Protein AF-A0A1E5NXU6-F1 (afdb_monomer_lite)

Structure (mmCIF, N/CA/C/O backbone):
data_AF-A0A1E5NXU6-F1
#
_entry.id   AF-A0A1E5NXU6-F1
#
loop_
_atom_site.group_PDB
_atom_site.id
_atom_site.type_symbol
_atom_site.label_atom_id
_atom_site.label_alt_id
_atom_site.label_comp_id
_atom_site.label_asym_id
_atom_site.label_entity_id
_atom_site.label_seq_id
_atom_site.pdbx_PDB_ins_code
_atom_site.Cartn_x
_atom_site.Cartn_y
_atom_site.Cartn_z
_atom_site.occupancy
_atom_site.B_iso_or_equiv
_atom_site.auth_seq_id
_atom_site.auth_comp_id
_atom_site.auth_asym_id
_atom_site.auth_atom_id
_atom_site.pdbx_PDB_model_num
ATOM 1 N N . MET A 1 1 ? 28.294 -33.508 3.763 1.00 38.91 1 MET A N 1
ATOM 2 C CA . MET A 1 1 ? 27.305 -32.460 4.085 1.00 38.91 1 MET A CA 1
ATOM 3 C C . MET A 1 1 ? 26.733 -31.960 2.772 1.00 38.91 1 MET A C 1
ATOM 5 O O . MET A 1 1 ? 27.456 -31.318 2.025 1.00 38.91 1 MET A O 1
ATOM 9 N N . SER A 1 2 ? 25.507 -32.361 2.433 1.00 32.53 2 SER A N 1
ATOM 10 C CA . SER A 1 2 ? 24.833 -31.895 1.217 1.00 32.53 2 SER A CA 1
ATOM 11 C C . SER A 1 2 ? 24.351 -30.472 1.480 1.00 32.53 2 SER A C 1
ATOM 13 O O . SER A 1 2 ? 23.510 -30.276 2.355 1.00 32.53 2 SER A O 1
ATOM 15 N N . GLN A 1 3 ? 24.936 -29.484 0.804 1.00 36.12 3 GLN A N 1
ATOM 16 C CA . GLN A 1 3 ? 24.443 -28.111 0.867 1.00 36.12 3 GLN A CA 1
ATOM 17 C C . GLN A 1 3 ? 23.045 -28.075 0.250 1.00 36.12 3 GLN A C 1
ATOM 19 O O . GLN A 1 3 ? 22.806 -28.665 -0.802 1.00 36.12 3 GLN A O 1
ATOM 24 N N . ASN A 1 4 ? 22.122 -27.448 0.969 1.00 32.38 4 ASN A N 1
ATOM 25 C CA . ASN A 1 4 ? 20.732 -27.289 0.580 1.00 32.38 4 ASN A CA 1
ATOM 26 C C . ASN A 1 4 ? 20.675 -26.379 -0.669 1.00 32.38 4 ASN A C 1
ATOM 28 O O . ASN A 1 4 ? 21.052 -25.213 -0.548 1.00 32.38 4 ASN A O 1
ATOM 32 N N . PRO A 1 5 ? 20.276 -26.875 -1.857 1.00 38.66 5 PRO A N 1
ATOM 33 C CA . PRO A 1 5 ? 20.267 -26.079 -3.089 1.00 38.66 5 PRO A CA 1
ATOM 34 C C . PRO A 1 5 ? 19.187 -24.984 -3.090 1.00 38.66 5 PRO A C 1
ATOM 36 O O . PRO A 1 5 ? 19.234 -24.084 -3.923 1.00 38.66 5 PRO A O 1
ATOM 39 N N . ASP A 1 6 ? 18.274 -25.009 -2.116 1.00 34.59 6 ASP A N 1
ATOM 40 C CA . ASP A 1 6 ? 17.212 -24.023 -1.930 1.00 34.59 6 ASP A CA 1
ATOM 41 C C . ASP A 1 6 ? 17.584 -22.978 -0.867 1.00 34.59 6 ASP A C 1
ATOM 43 O O . ASP A 1 6 ? 16.857 -22.753 0.105 1.00 34.59 6 ASP A O 1
ATOM 47 N N . ALA A 1 7 ? 18.719 -22.294 -1.042 1.00 46.47 7 ALA A N 1
ATOM 48 C CA . ALA A 1 7 ? 18.882 -20.971 -0.443 1.00 46.47 7 ALA A CA 1
ATOM 49 C C . ALA A 1 7 ? 17.825 -20.062 -1.091 1.00 46.47 7 ALA A C 1
ATOM 51 O O . ALA A 1 7 ? 18.057 -19.488 -2.152 1.00 46.47 7 ALA A O 1
ATOM 52 N N . ALA A 1 8 ? 16.626 -20.056 -0.499 1.00 53.53 8 ALA A N 1
ATOM 53 C CA . ALA A 1 8 ? 15.414 -19.457 -1.034 1.00 53.53 8 ALA A CA 1
ATOM 54 C C . ALA A 1 8 ? 15.725 -18.089 -1.638 1.00 53.53 8 ALA A C 1
ATOM 56 O O . ALA A 1 8 ? 16.098 -17.163 -0.914 1.00 53.53 8 ALA A O 1
ATOM 57 N N . ALA A 1 9 ? 15.602 -17.984 -2.964 1.00 63.22 9 ALA A N 1
ATOM 58 C CA . ALA A 1 9 ? 15.814 -16.737 -3.677 1.00 63.22 9 ALA A CA 1
ATOM 59 C C . ALA A 1 9 ? 15.029 -15.637 -2.958 1.00 63.22 9 ALA A C 1
ATOM 61 O O . ALA A 1 9 ? 13.806 -15.731 -2.804 1.00 63.22 9 ALA A O 1
ATOM 62 N N . GLN A 1 10 ? 15.738 -14.632 -2.444 1.00 83.44 10 GLN A N 1
ATOM 63 C CA . GLN A 1 10 ? 15.097 -13.538 -1.736 1.00 83.44 10 GLN A CA 1
ATOM 64 C C . GLN A 1 10 ? 14.123 -12.882 -2.720 1.00 83.44 10 GLN A C 1
ATOM 66 O O . GLN A 1 10 ? 14.514 -12.500 -3.816 1.00 83.44 10 GLN A O 1
ATOM 71 N N . THR A 1 11 ? 12.835 -12.819 -2.377 1.00 86.69 11 THR A N 1
ATOM 72 C CA . THR A 1 11 ? 11.826 -12.142 -3.205 1.00 86.69 11 THR A CA 1
ATOM 73 C C . THR A 1 11 ? 11.322 -10.903 -2.490 1.00 86.69 11 THR A C 1
ATOM 75 O O . THR A 1 11 ? 11.192 -10.886 -1.266 1.00 86.69 11 THR A O 1
ATOM 78 N N . THR A 1 12 ? 11.004 -9.863 -3.255 1.00 84.38 12 THR A N 1
ATOM 79 C CA . THR A 1 12 ? 10.306 -8.675 -2.758 1.00 84.38 12 THR A CA 1
ATOM 80 C C . THR A 1 12 ? 9.005 -8.491 -3.519 1.00 84.38 12 THR A C 1
ATOM 82 O O . THR A 1 12 ? 8.887 -8.912 -4.669 1.00 84.38 12 THR A O 1
ATOM 85 N N . ARG A 1 13 ? 7.996 -7.896 -2.878 1.00 77.31 13 ARG A N 1
ATOM 86 C CA . ARG A 1 13 ? 6.722 -7.590 -3.535 1.00 77.31 13 ARG A CA 1
ATOM 87 C C . ARG A 1 13 ? 6.768 -6.157 -4.057 1.00 77.31 13 ARG A C 1
ATOM 89 O O . ARG A 1 13 ? 6.621 -5.224 -3.270 1.00 77.31 13 ARG A O 1
ATOM 96 N N . ILE A 1 14 ? 6.940 -5.997 -5.366 1.00 78.06 14 ILE A N 1
ATOM 97 C CA . ILE A 1 14 ? 6.879 -4.703 -6.046 1.00 78.06 14 ILE A CA 1
ATOM 98 C C . ILE A 1 14 ? 5.423 -4.385 -6.383 1.00 78.06 14 ILE A C 1
ATOM 100 O O . ILE A 1 14 ? 4.675 -5.213 -6.908 1.00 78.06 14 ILE A O 1
ATOM 104 N N . GLN A 1 15 ? 5.010 -3.168 -6.047 1.00 64.81 15 GLN A N 1
ATOM 105 C CA . GLN A 1 15 ? 3.695 -2.645 -6.394 1.00 64.81 15 GLN A CA 1
ATOM 106 C C . GLN A 1 15 ? 3.564 -2.564 -7.924 1.00 64.81 15 GLN A C 1
ATOM 108 O O . GLN A 1 15 ? 4.473 -2.049 -8.573 1.00 64.81 15 GLN A O 1
ATOM 113 N N . GLY A 1 16 ? 2.486 -3.091 -8.511 1.00 61.97 16 GLY A N 1
ATOM 114 C CA . GLY A 1 16 ? 2.354 -3.171 -9.974 1.00 61.97 16 GLY A CA 1
ATOM 115 C C . GLY A 1 16 ? 2.687 -4.529 -10.574 1.00 61.97 16 GLY A C 1
ATOM 116 O O . GLY A 1 16 ? 2.127 -4.873 -11.604 1.00 61.97 16 GLY A O 1
ATOM 117 N N . VAL A 1 17 ? 3.573 -5.297 -9.936 1.00 72.00 17 VAL A N 1
ATOM 118 C CA . VAL A 1 17 ? 4.182 -6.491 -10.560 1.00 72.00 17 VAL A CA 1
ATOM 119 C C . VAL A 1 17 ? 4.000 -7.756 -9.724 1.00 72.00 17 VAL A C 1
ATOM 121 O O . VAL A 1 17 ? 3.944 -8.858 -10.252 1.00 72.00 17 VAL A O 1
ATOM 124 N N . GLY A 1 18 ? 3.875 -7.627 -8.401 1.00 76.12 18 GLY A N 1
ATOM 125 C CA . GLY A 1 18 ? 3.798 -8.781 -7.506 1.00 76.12 18 GLY A CA 1
ATOM 126 C C . GLY A 1 18 ? 5.171 -9.182 -6.971 1.00 76.12 18 GLY A C 1
ATOM 127 O O . GLY A 1 18 ? 5.992 -8.319 -6.662 1.00 76.12 18 GLY A O 1
ATOM 128 N N . ARG A 1 19 ? 5.397 -10.481 -6.741 1.00 81.50 19 ARG A N 1
ATOM 129 C CA . ARG A 1 19 ? 6.673 -10.975 -6.198 1.00 81.50 19 ARG A CA 1
ATOM 130 C C . ARG A 1 19 ? 7.707 -11.089 -7.311 1.00 81.50 19 ARG A C 1
ATOM 132 O O . ARG A 1 19 ? 7.476 -11.790 -8.286 1.00 81.50 19 ARG A O 1
ATOM 139 N N . VAL A 1 20 ? 8.859 -10.465 -7.109 1.00 82.62 20 VAL A N 1
ATOM 140 C CA . VAL A 1 20 ? 10.015 -10.545 -8.009 1.00 82.62 20 VAL A CA 1
ATOM 141 C C . VAL A 1 20 ? 11.253 -10.985 -7.228 1.00 82.62 20 VAL A C 1
ATOM 143 O O . VAL A 1 20 ? 11.305 -10.747 -6.012 1.00 82.62 20 VAL A O 1
ATOM 146 N N . PRO A 1 21 ? 12.251 -11.608 -7.882 1.00 89.75 21 PRO A N 1
ATOM 147 C CA . PRO A 1 21 ? 13.564 -11.810 -7.281 1.00 89.75 21 PRO A CA 1
ATOM 148 C C . PRO A 1 21 ? 14.123 -10.483 -6.773 1.00 89.75 21 PRO A C 1
ATOM 150 O O . PRO A 1 21 ? 13.856 -9.424 -7.339 1.00 89.75 21 PRO A O 1
ATOM 153 N N . ALA A 1 22 ? 14.864 -10.527 -5.678 1.00 91.50 22 ALA A N 1
ATOM 154 C CA . ALA A 1 22 ? 15.376 -9.347 -5.019 1.00 91.50 22 ALA A CA 1
ATOM 155 C C . ALA A 1 22 ? 16.767 -9.588 -4.446 1.00 91.50 22 ALA A C 1
ATOM 157 O O . ALA A 1 22 ? 17.114 -10.702 -4.063 1.00 91.50 22 ALA A O 1
ATOM 158 N N . VAL A 1 23 ? 17.544 -8.516 -4.363 1.00 93.69 23 VAL A N 1
ATOM 159 C CA . VAL A 1 23 ? 18.880 -8.505 -3.761 1.00 93.69 23 VAL A CA 1
ATOM 160 C C . VAL A 1 23 ? 19.014 -7.304 -2.834 1.00 93.69 23 VAL A C 1
ATOM 162 O O . VAL A 1 23 ? 18.243 -6.346 -2.923 1.00 93.69 23 VAL A O 1
ATOM 165 N N . GLN A 1 24 ? 19.991 -7.330 -1.936 1.00 94.44 24 GLN A N 1
ATOM 166 C CA . GLN A 1 24 ? 20.375 -6.127 -1.206 1.00 94.44 24 GLN A CA 1
ATOM 167 C C . GLN A 1 24 ? 21.036 -5.128 -2.163 1.00 94.44 24 GLN A C 1
ATOM 169 O O . GLN A 1 24 ? 21.769 -5.521 -3.067 1.00 94.44 24 GLN A O 1
ATOM 174 N N . ALA A 1 25 ? 20.843 -3.828 -1.943 1.00 95.19 25 ALA A N 1
ATOM 175 C CA . ALA A 1 25 ? 21.407 -2.787 -2.803 1.00 95.19 25 ALA A CA 1
ATOM 176 C C . ALA A 1 25 ? 22.939 -2.882 -2.944 1.00 95.19 25 ALA A C 1
ATOM 178 O O . ALA A 1 25 ? 23.474 -2.547 -3.994 1.00 95.19 25 ALA A O 1
ATOM 179 N N . GLN A 1 26 ? 23.647 -3.374 -1.920 1.00 96.75 26 GLN A N 1
ATOM 180 C CA . GLN A 1 26 ? 25.099 -3.618 -1.972 1.00 96.75 26 GLN A CA 1
ATOM 181 C C . GLN A 1 26 ? 25.544 -4.734 -2.919 1.00 96.75 26 GLN A C 1
ATOM 183 O O . GLN A 1 26 ? 26.728 -4.834 -3.212 1.00 96.75 26 GLN A O 1
ATOM 188 N N . GLN A 1 27 ? 24.615 -5.560 -3.393 1.00 95.62 27 GLN A N 1
ATOM 189 C CA . GLN A 1 27 ? 24.879 -6.628 -4.357 1.00 95.62 27 GLN A CA 1
ATOM 190 C C . GLN A 1 27 ? 24.661 -6.165 -5.808 1.00 95.62 27 GLN A C 1
ATOM 192 O O . GLN A 1 27 ? 24.873 -6.946 -6.734 1.00 95.62 27 GLN A O 1
ATOM 197 N N . LEU A 1 28 ? 24.224 -4.916 -6.012 1.00 95.50 28 LEU A N 1
ATOM 198 C CA . LEU A 1 28 ? 24.018 -4.352 -7.341 1.00 95.50 28 LEU A CA 1
ATOM 199 C C . LEU A 1 28 ? 25.349 -4.063 -8.032 1.00 95.50 28 LEU A C 1
ATOM 201 O O . LEU A 1 28 ? 26.299 -3.562 -7.432 1.00 95.50 28 LEU A O 1
ATOM 205 N N . THR A 1 29 ? 25.371 -4.317 -9.331 1.00 95.88 29 THR A N 1
ATOM 206 C CA . THR A 1 29 ? 26.490 -4.060 -10.232 1.00 95.88 29 THR A CA 1
ATOM 207 C C . THR A 1 29 ? 26.021 -3.288 -11.468 1.00 95.88 29 THR A C 1
ATOM 209 O O . THR A 1 29 ? 24.856 -3.406 -11.852 1.00 95.88 29 THR A O 1
ATOM 212 N N . PRO A 1 30 ? 26.892 -2.481 -12.108 1.00 96.19 30 PRO A N 1
ATOM 213 C CA . PRO A 1 30 ? 26.576 -1.868 -13.395 1.00 96.19 30 PRO A CA 1
ATOM 214 C C . PRO A 1 30 ? 26.084 -2.902 -14.420 1.00 96.19 30 PRO A C 1
ATOM 216 O O . PRO A 1 30 ? 26.672 -3.975 -14.544 1.00 96.19 30 PRO A O 1
ATOM 219 N N . GLY A 1 31 ? 25.009 -2.578 -15.135 1.00 93.00 31 GLY A N 1
ATOM 220 C CA . GLY A 1 31 ? 24.294 -3.465 -16.054 1.00 93.00 31 GLY A CA 1
ATOM 221 C C . GLY A 1 31 ? 23.121 -4.223 -15.423 1.00 93.00 31 GLY A C 1
ATOM 222 O O . GLY A 1 31 ? 22.280 -4.752 -16.154 1.00 93.00 31 GLY A O 1
ATOM 223 N N . ASP A 1 32 ? 23.008 -4.265 -14.088 1.00 93.12 32 ASP A N 1
ATOM 224 C CA . ASP A 1 32 ? 21.841 -4.873 -13.446 1.00 93.12 32 ASP A CA 1
ATOM 225 C C . ASP A 1 32 ? 20.574 -4.085 -13.796 1.00 93.12 32 ASP A C 1
ATOM 227 O O . ASP A 1 32 ? 20.524 -2.856 -13.709 1.00 93.12 32 ASP A O 1
ATOM 231 N N . LYS A 1 33 ? 19.515 -4.808 -14.159 1.00 91.94 33 LYS A N 1
ATOM 232 C CA . LYS A 1 33 ? 18.176 -4.240 -14.310 1.00 91.94 33 LYS A CA 1
ATOM 233 C C . LYS A 1 33 ? 17.496 -4.257 -12.955 1.00 91.94 33 LYS A C 1
ATOM 235 O O . LYS A 1 33 ? 17.371 -5.315 -12.353 1.00 91.94 33 LYS A O 1
ATOM 240 N N . VAL A 1 34 ? 17.031 -3.111 -12.484 1.00 92.38 34 VAL A N 1
ATOM 241 C CA . VAL A 1 34 ? 16.297 -2.994 -11.223 1.00 92.38 34 VAL A CA 1
ATOM 242 C C . VAL A 1 34 ? 14.884 -2.511 -11.486 1.00 92.38 34 VAL A C 1
ATOM 244 O O . VAL A 1 34 ? 14.624 -1.732 -12.404 1.00 92.38 34 VAL A O 1
ATOM 247 N N . MET A 1 35 ? 13.961 -3.004 -10.673 1.00 87.25 35 MET A N 1
ATOM 248 C CA . MET A 1 35 ? 12.549 -2.690 -10.765 1.00 87.25 35 MET A CA 1
ATOM 249 C C . MET A 1 35 ? 12.108 -1.888 -9.542 1.00 87.25 35 MET A C 1
ATOM 251 O O . MET A 1 35 ? 12.329 -2.274 -8.393 1.00 87.25 35 MET A O 1
ATOM 255 N N . TRP A 1 36 ? 11.460 -0.765 -9.817 1.00 81.38 36 TRP A N 1
ATOM 256 C CA . TRP A 1 36 ? 10.821 0.141 -8.858 1.00 81.38 36 TRP A CA 1
ATOM 257 C C . TRP A 1 36 ? 9.296 0.119 -9.021 1.00 81.38 36 TRP A C 1
ATOM 259 O O . TRP A 1 36 ? 8.759 -0.495 -9.945 1.00 81.38 36 TRP A O 1
ATOM 269 N N . ASN A 1 37 ? 8.598 0.750 -8.073 1.00 66.19 37 ASN A N 1
ATOM 270 C CA . ASN A 1 37 ? 7.135 0.795 -8.017 1.00 66.19 37 ASN A CA 1
ATOM 271 C C . ASN A 1 37 ? 6.530 1.186 -9.376 1.00 66.19 37 ASN A C 1
ATOM 273 O O . ASN A 1 37 ? 6.995 2.129 -10.016 1.00 66.19 37 ASN A O 1
ATOM 277 N N . GLY A 1 38 ? 5.498 0.459 -9.805 1.00 64.62 38 GLY A N 1
ATOM 278 C CA . GLY A 1 38 ? 4.876 0.619 -11.123 1.00 64.62 38 GLY A CA 1
ATOM 279 C C . GLY A 1 38 ? 5.481 -0.263 -12.217 1.00 64.62 38 GLY A C 1
ATOM 280 O O . GLY A 1 38 ? 5.099 -0.128 -13.372 1.00 64.62 38 GLY A O 1
ATOM 281 N N . GLY A 1 39 ? 6.421 -1.153 -11.878 1.00 71.25 39 GLY A N 1
ATOM 282 C CA . GLY A 1 39 ? 6.985 -2.141 -12.807 1.00 71.25 39 GLY A CA 1
ATOM 283 C C . GLY A 1 39 ? 7.965 -1.585 -13.831 1.00 71.25 39 GLY A C 1
ATOM 284 O O . GLY A 1 39 ? 8.473 -2.324 -14.667 1.00 71.25 39 GLY A O 1
ATOM 285 N N . HIS A 1 40 ? 8.281 -0.299 -13.739 1.00 79.75 40 HIS A N 1
ATOM 286 C CA . HIS A 1 40 ? 9.325 0.302 -14.542 1.00 79.75 40 HIS A CA 1
ATOM 287 C C . HIS A 1 40 ? 10.657 -0.428 -14.295 1.00 79.75 40 HIS A C 1
ATOM 289 O O . HIS A 1 40 ? 11.012 -0.762 -13.164 1.00 79.75 40 HIS A O 1
ATOM 295 N N . VAL A 1 41 ? 11.409 -0.673 -15.359 1.00 85.06 41 VAL A N 1
ATOM 296 C CA . VAL A 1 41 ? 12.720 -1.314 -15.272 1.00 85.06 41 VAL A CA 1
ATOM 297 C C . VAL A 1 41 ? 13.760 -0.300 -15.705 1.00 85.06 41 VAL A C 1
ATOM 299 O O . VAL A 1 41 ? 13.674 0.256 -16.797 1.00 85.06 41 VAL A O 1
ATOM 302 N N . VAL A 1 42 ? 14.724 -0.039 -14.831 1.00 90.00 42 VAL A N 1
ATOM 303 C CA . VAL A 1 42 ? 15.853 0.855 -15.099 1.00 90.00 42 VAL A CA 1
ATOM 304 C C . VAL A 1 42 ? 17.144 0.066 -14.980 1.00 90.00 42 VAL A C 1
ATOM 306 O O . VAL A 1 42 ? 17.229 -0.889 -14.209 1.00 90.00 42 VAL A O 1
ATOM 309 N N . GLU A 1 43 ? 18.145 0.436 -15.762 1.00 92.19 43 GLU A N 1
ATOM 310 C CA . GLU A 1 43 ? 19.453 -0.215 -15.713 1.00 92.19 43 GLU A CA 1
ATOM 311 C C . GLU A 1 43 ? 20.400 0.592 -14.821 1.00 92.19 43 GLU A C 1
ATOM 313 O O . GLU A 1 43 ? 20.424 1.827 -14.847 1.00 92.19 43 GLU A O 1
ATOM 318 N N . VAL A 1 44 ? 21.157 -0.119 -13.991 1.00 95.06 44 VAL A N 1
ATOM 319 C CA . VAL A 1 44 ? 22.179 0.448 -13.118 1.00 95.06 44 VAL A CA 1
ATOM 320 C C . VAL A 1 44 ? 23.391 0.818 -13.966 1.00 95.06 44 VAL A C 1
ATOM 322 O O . VAL A 1 44 ? 24.044 -0.044 -14.536 1.00 95.06 44 VAL A O 1
ATOM 325 N N . LEU A 1 45 ? 23.728 2.101 -14.029 1.00 95.25 45 LEU A N 1
ATOM 326 C CA . LEU A 1 45 ? 24.904 2.598 -14.748 1.00 95.25 45 LEU A CA 1
ATOM 327 C C . LEU A 1 45 ? 26.164 2.571 -13.884 1.00 95.25 45 LEU A C 1
ATOM 329 O O . LEU A 1 45 ? 27.249 2.260 -14.363 1.00 95.25 45 LEU A O 1
ATOM 333 N N . ALA A 1 46 ? 26.025 2.951 -12.615 1.00 96.38 46 ALA A N 1
ATOM 334 C CA . ALA A 1 46 ? 27.133 3.035 -11.675 1.00 96.38 46 ALA A CA 1
ATOM 335 C C . ALA A 1 46 ? 26.636 2.831 -10.244 1.00 96.38 46 ALA A C 1
ATOM 337 O O . ALA A 1 46 ? 25.531 3.254 -9.897 1.00 96.38 46 ALA A O 1
ATOM 338 N N . VAL A 1 47 ? 27.482 2.222 -9.415 1.00 97.31 47 VAL A N 1
ATOM 339 C CA . VAL A 1 47 ? 27.284 2.075 -7.972 1.00 97.31 47 VAL A CA 1
ATOM 340 C C . VAL A 1 47 ? 28.538 2.606 -7.293 1.00 97.31 47 VAL A C 1
ATOM 342 O O . VAL A 1 47 ? 29.623 2.062 -7.472 1.00 97.31 47 VAL A O 1
ATOM 345 N N . GLU A 1 48 ? 28.394 3.684 -6.536 1.00 97.56 48 GLU A N 1
ATOM 346 C CA . GLU A 1 48 ? 29.480 4.341 -5.812 1.00 97.56 48 GLU A CA 1
ATOM 347 C C . GLU A 1 48 ? 29.194 4.300 -4.310 1.00 97.56 48 GLU A C 1
ATOM 349 O O . GLU A 1 48 ? 28.042 4.392 -3.871 1.00 97.56 48 GLU A O 1
ATOM 354 N N . GLU A 1 49 ? 30.236 4.198 -3.489 1.00 97.69 49 GLU A N 1
ATOM 355 C CA . GLU A 1 49 ? 30.073 4.328 -2.045 1.00 97.69 49 GLU A CA 1
ATOM 356 C C . GLU A 1 49 ? 29.794 5.791 -1.676 1.00 97.69 49 GLU A C 1
ATOM 358 O O . GLU A 1 49 ? 30.600 6.681 -1.937 1.00 97.69 49 GLU A O 1
ATOM 363 N N . ALA A 1 50 ? 28.634 6.047 -1.064 1.00 93.38 50 ALA A N 1
ATOM 364 C CA . ALA A 1 50 ? 28.264 7.381 -0.592 1.00 93.38 50 ALA A CA 1
ATOM 365 C C . ALA A 1 50 ? 28.624 7.580 0.885 1.00 93.38 50 ALA A C 1
ATOM 367 O O . ALA A 1 50 ? 28.953 8.687 1.307 1.00 93.38 50 ALA A O 1
ATOM 368 N N . SER A 1 51 ? 28.488 6.520 1.688 1.00 94.12 51 SER A N 1
ATOM 369 C CA . SER A 1 51 ? 28.903 6.451 3.092 1.00 94.12 51 SER A CA 1
ATOM 370 C C . SER A 1 51 ? 28.895 4.986 3.571 1.00 94.12 51 SER A C 1
ATOM 372 O O . SER A 1 51 ? 28.373 4.127 2.855 1.00 94.12 51 SER A O 1
ATOM 374 N N . PRO A 1 52 ? 29.350 4.673 4.803 1.00 95.25 52 PRO A N 1
ATOM 375 C CA . PRO A 1 52 ? 29.374 3.295 5.305 1.00 95.25 52 PRO A CA 1
ATOM 376 C C . PRO A 1 52 ? 28.037 2.545 5.190 1.00 95.25 52 PRO A C 1
ATOM 378 O O . PRO A 1 52 ? 28.032 1.344 4.936 1.00 95.25 52 PRO A O 1
ATOM 381 N N . CYS A 1 53 ? 26.904 3.252 5.291 1.00 92.69 53 CYS A N 1
ATOM 382 C CA . CYS A 1 53 ? 25.560 2.668 5.218 1.00 92.69 53 CYS A CA 1
ATOM 383 C C . CYS A 1 53 ? 24.853 2.871 3.867 1.00 92.69 53 CYS A C 1
ATOM 385 O O . CYS A 1 53 ? 23.769 2.315 3.669 1.00 92.69 53 CYS A O 1
ATOM 387 N N . PHE A 1 54 ? 25.399 3.691 2.962 1.00 94.75 54 PHE A N 1
ATOM 388 C CA . PHE A 1 54 ? 24.685 4.147 1.769 1.00 94.75 54 PHE A CA 1
ATOM 389 C C . PHE A 1 54 ? 25.516 4.050 0.490 1.00 94.75 54 PHE A C 1
ATOM 391 O O . PHE A 1 54 ? 26.710 4.337 0.470 1.00 94.75 54 PHE A O 1
ATOM 398 N N . LEU A 1 55 ? 24.827 3.741 -0.602 1.00 96.25 55 LEU A N 1
ATOM 399 C CA . LEU A 1 55 ? 25.341 3.754 -1.964 1.00 96.25 55 LEU A CA 1
ATOM 400 C C . LEU A 1 55 ? 24.721 4.914 -2.729 1.00 96.25 55 LEU A C 1
ATOM 402 O O . LEU A 1 55 ? 23.561 5.269 -2.500 1.00 96.25 55 LEU A O 1
ATOM 406 N N . ARG A 1 56 ? 25.488 5.475 -3.654 1.00 97.19 56 ARG A N 1
ATOM 407 C CA . ARG A 1 56 ? 25.007 6.353 -4.710 1.00 97.19 56 ARG A CA 1
ATOM 408 C C . ARG A 1 56 ? 24.885 5.511 -5.976 1.00 97.19 56 ARG A C 1
ATOM 410 O O . ARG A 1 56 ? 25.878 4.982 -6.459 1.00 97.19 56 ARG A O 1
ATOM 417 N N . VAL A 1 57 ? 23.667 5.358 -6.479 1.00 96.75 57 VAL A N 1
ATOM 418 C CA . VAL A 1 57 ? 23.355 4.521 -7.639 1.00 96.75 57 VAL A CA 1
ATOM 419 C C . VAL A 1 57 ? 22.867 5.413 -8.770 1.00 96.75 57 VAL A C 1
ATOM 421 O O . VAL A 1 57 ? 21.884 6.135 -8.607 1.00 96.75 57 VAL A O 1
ATOM 424 N N . SER A 1 58 ? 23.567 5.375 -9.897 1.00 95.56 58 SER A N 1
ATOM 425 C CA . SER A 1 58 ? 23.185 6.073 -11.126 1.00 95.56 58 SER A CA 1
ATOM 426 C C . SER A 1 58 ? 22.382 5.124 -12.006 1.00 95.56 58 SER A C 1
ATOM 428 O O . SER A 1 58 ? 22.805 3.993 -12.230 1.00 95.56 58 SER A O 1
ATOM 430 N N . LEU A 1 59 ? 21.239 5.579 -12.506 1.00 94.19 59 LEU A N 1
ATOM 431 C CA . LEU A 1 59 ? 20.256 4.784 -13.236 1.00 94.19 59 LEU A CA 1
ATOM 432 C C . LEU A 1 59 ? 19.984 5.425 -14.598 1.00 94.19 59 LEU A C 1
ATOM 434 O O . LEU A 1 59 ? 19.913 6.650 -14.711 1.00 94.19 59 LEU A O 1
ATOM 438 N N . THR A 1 60 ? 19.799 4.604 -15.627 1.00 90.25 60 THR A N 1
ATOM 439 C CA . THR A 1 60 ? 19.308 5.054 -16.935 1.00 90.25 60 THR A CA 1
ATOM 440 C C . THR A 1 60 ? 17.817 4.760 -17.060 1.00 90.25 60 THR A C 1
ATOM 442 O O . THR A 1 60 ? 17.363 3.639 -16.815 1.00 90.25 60 THR A O 1
ATOM 445 N N . SER A 1 61 ? 17.056 5.787 -17.442 1.00 71.38 61 SER A N 1
ATOM 446 C CA . SER A 1 61 ? 15.662 5.637 -17.848 1.00 71.38 61 SER A CA 1
ATOM 447 C C . SER A 1 61 ? 15.617 4.856 -19.159 1.00 71.38 61 SER A C 1
ATOM 449 O O . SER A 1 61 ? 16.358 5.155 -20.092 1.00 71.38 61 SER A O 1
ATOM 451 N N . SER A 1 62 ? 14.729 3.869 -19.266 1.00 62.59 62 SER A N 1
ATOM 452 C CA . SER A 1 62 ? 14.478 3.180 -20.537 1.00 62.59 62 SER A CA 1
ATOM 453 C C . SER A 1 62 ? 13.784 4.080 -21.570 1.00 62.59 62 SER A C 1
ATOM 455 O O . SER A 1 62 ? 13.603 3.666 -22.713 1.00 62.59 62 SER A O 1
ATOM 457 N N . THR A 1 63 ? 13.357 5.288 -21.183 1.00 60.62 63 THR A N 1
ATOM 458 C CA . THR A 1 63 ? 12.668 6.236 -22.062 1.00 60.62 63 THR A CA 1
ATOM 459 C C . THR A 1 63 ? 13.670 6.928 -22.995 1.00 60.62 63 THR A C 1
ATOM 461 O O . THR A 1 63 ? 14.540 7.665 -22.522 1.00 60.62 63 THR A O 1
ATOM 464 N N . PRO A 1 64 ? 13.554 6.752 -24.325 1.00 57.31 64 PRO A N 1
ATOM 465 C CA . PRO A 1 64 ? 14.439 7.407 -25.282 1.00 57.31 64 PRO A CA 1
ATOM 466 C C . PRO A 1 64 ? 14.336 8.936 -25.171 1.00 57.31 64 PRO A C 1
ATOM 468 O O . PRO A 1 64 ? 13.264 9.499 -25.377 1.00 57.31 64 PRO A O 1
ATOM 471 N N . GLY A 1 65 ? 15.449 9.609 -24.862 1.00 72.25 65 GLY A N 1
ATOM 472 C CA . GLY A 1 65 ? 15.540 11.077 -24.814 1.00 72.25 65 GLY A CA 1
ATOM 473 C C . GLY A 1 65 ? 15.891 11.671 -23.446 1.00 72.25 65 GLY A C 1
ATOM 474 O O . GLY A 1 65 ? 16.324 12.824 -23.392 1.00 72.25 65 GLY A O 1
ATOM 475 N N . ASP A 1 66 ? 15.799 10.896 -22.361 1.00 71.00 66 ASP A N 1
ATOM 476 C CA . ASP A 1 66 ? 16.304 11.326 -21.053 1.00 71.00 66 ASP A CA 1
ATOM 477 C C . ASP A 1 66 ? 17.831 11.192 -21.009 1.00 71.00 66 ASP A C 1
ATOM 479 O O . ASP A 1 66 ? 18.398 10.122 -20.814 1.00 71.00 66 ASP A O 1
ATOM 483 N N . SER A 1 67 ? 18.518 12.311 -21.240 1.00 68.62 67 SER A N 1
ATOM 484 C CA . SER A 1 67 ? 19.985 12.359 -21.340 1.00 68.62 67 SER A CA 1
ATOM 485 C C . SER A 1 67 ? 20.709 12.415 -19.994 1.00 68.62 67 SER A C 1
ATOM 487 O O . SER A 1 67 ? 21.936 12.308 -19.958 1.00 68.62 67 SER A O 1
ATOM 489 N N . LYS A 1 68 ? 19.989 12.606 -18.883 1.00 85.94 68 LYS A N 1
ATOM 490 C CA . LYS A 1 68 ? 20.597 12.692 -17.553 1.00 85.94 68 LYS A CA 1
ATOM 491 C C . LYS A 1 68 ? 20.300 11.429 -16.750 1.00 85.94 68 LYS A C 1
ATOM 493 O O . LYS A 1 68 ? 19.128 11.100 -16.590 1.00 85.94 68 LYS A O 1
ATOM 498 N N . PRO A 1 69 ? 21.332 10.756 -16.215 1.00 89.12 69 PRO A N 1
ATOM 499 C CA . PRO A 1 69 ? 21.119 9.622 -15.333 1.00 89.12 69 PRO A CA 1
ATOM 500 C C . PRO A 1 69 ? 20.385 10.075 -14.065 1.00 89.12 69 PRO A C 1
ATOM 502 O O . PRO A 1 69 ? 20.726 11.109 -13.482 1.00 89.12 69 PRO A O 1
ATOM 505 N N . ASP A 1 70 ? 19.391 9.297 -13.638 1.00 89.50 70 ASP A N 1
ATOM 506 C CA . ASP A 1 70 ? 18.741 9.489 -12.342 1.00 89.50 70 ASP A CA 1
ATOM 507 C C . ASP A 1 70 ? 19.679 8.962 -11.254 1.00 89.50 70 ASP A C 1
ATOM 509 O O . ASP A 1 70 ? 20.157 7.831 -11.318 1.00 89.50 70 ASP A O 1
ATOM 513 N N . VAL A 1 71 ? 19.988 9.791 -10.263 1.00 92.56 71 VAL A N 1
ATOM 514 C CA . VAL A 1 71 ? 20.964 9.464 -9.221 1.00 92.56 71 VAL A CA 1
ATOM 515 C C . VAL A 1 71 ? 20.232 9.298 -7.902 1.00 92.56 71 VAL A C 1
ATOM 517 O O . VAL A 1 71 ? 19.669 10.246 -7.352 1.00 92.56 71 VAL A O 1
ATOM 520 N N . ARG A 1 72 ? 20.284 8.087 -7.353 1.00 93.56 72 ARG A N 1
ATOM 521 C CA . ARG A 1 72 ? 19.614 7.715 -6.107 1.00 93.56 72 ARG A CA 1
ATOM 522 C C . ARG A 1 72 ? 20.622 7.423 -5.009 1.00 93.56 72 ARG A C 1
ATOM 524 O O . ARG A 1 72 ? 21.730 6.962 -5.257 1.00 93.56 72 ARG A O 1
ATOM 531 N N . ARG A 1 73 ? 20.213 7.666 -3.764 1.00 95.19 73 ARG A N 1
ATOM 532 C CA . ARG A 1 73 ? 20.949 7.242 -2.572 1.00 95.19 73 ARG A CA 1
ATOM 533 C C . ARG A 1 73 ? 20.184 6.111 -1.895 1.00 95.19 73 ARG A C 1
ATOM 535 O O . ARG A 1 73 ? 19.080 6.340 -1.402 1.00 95.19 73 ARG A O 1
ATOM 542 N N . TRP A 1 74 ? 20.759 4.915 -1.850 1.00 94.62 74 TRP A N 1
ATOM 543 C CA . TRP A 1 74 ? 20.129 3.726 -1.266 1.00 94.62 74 TRP A CA 1
ATOM 544 C C . TRP A 1 74 ? 20.895 3.226 -0.051 1.00 94.62 74 TRP A C 1
ATOM 546 O O . TRP A 1 74 ? 22.118 3.321 -0.000 1.00 94.62 74 TRP A O 1
ATOM 556 N N . LYS A 1 75 ? 20.182 2.694 0.948 1.00 91.94 75 LYS A N 1
ATOM 557 C CA . LYS A 1 75 ? 20.822 1.966 2.052 1.00 91.94 75 LYS A CA 1
ATOM 558 C C . LYS A 1 75 ? 21.399 0.664 1.502 1.00 91.94 75 LYS A C 1
ATOM 560 O O . LYS A 1 75 ? 20.700 -0.013 0.757 1.00 91.94 75 LYS A O 1
ATOM 565 N N . LYS A 1 76 ? 22.611 0.280 1.910 1.00 96.00 76 LYS A N 1
ATOM 566 C CA . LYS A 1 76 ? 23.264 -0.975 1.478 1.00 96.00 76 LYS A CA 1
ATOM 567 C C . LYS A 1 76 ? 22.383 -2.215 1.704 1.00 96.00 76 LYS A C 1
ATOM 569 O O . LYS A 1 76 ? 22.363 -3.113 0.871 1.00 96.00 76 LYS A O 1
ATOM 574 N N . THR A 1 77 ? 21.595 -2.206 2.779 1.00 91.81 77 THR A N 1
ATOM 575 C CA . THR A 1 77 ? 20.668 -3.280 3.174 1.00 91.81 77 THR A CA 1
ATOM 576 C C . THR A 1 77 ? 19.275 -3.192 2.540 1.00 91.81 77 THR A C 1
ATOM 578 O O . THR A 1 77 ? 18.434 -4.045 2.814 1.00 91.81 77 THR A O 1
ATOM 581 N N . ALA A 1 78 ? 18.986 -2.169 1.726 1.00 90.00 78 ALA A N 1
ATOM 582 C CA . ALA A 1 78 ? 17.685 -2.046 1.072 1.00 90.00 78 ALA A CA 1
ATOM 583 C C . ALA A 1 78 ? 17.462 -3.217 0.107 1.00 90.00 78 ALA A C 1
ATOM 585 O O . ALA A 1 78 ? 18.362 -3.552 -0.656 1.00 90.00 78 ALA A O 1
ATOM 586 N N . ILE A 1 79 ? 16.269 -3.813 0.131 1.00 91.69 79 ILE A N 1
ATOM 587 C CA . ILE A 1 79 ? 15.898 -4.918 -0.759 1.00 91.69 79 ILE A CA 1
ATOM 588 C C . ILE A 1 79 ? 15.347 -4.351 -2.068 1.00 91.69 79 ILE A C 1
ATOM 590 O O . ILE A 1 79 ? 14.333 -3.652 -2.061 1.00 91.69 79 ILE A O 1
ATOM 594 N N . ILE A 1 80 ? 16.016 -4.654 -3.177 1.00 92.81 80 ILE A N 1
ATOM 595 C CA . ILE A 1 80 ? 15.752 -4.115 -4.514 1.00 92.81 80 ILE A CA 1
ATOM 596 C C . ILE A 1 80 ? 15.279 -5.245 -5.427 1.00 92.81 80 ILE A C 1
ATOM 598 O O . ILE A 1 80 ? 15.914 -6.295 -5.472 1.00 92.81 80 ILE A O 1
ATOM 602 N N . GLY A 1 81 ? 14.170 -5.040 -6.144 1.00 91.56 81 GLY A N 1
ATOM 603 C CA . GLY A 1 81 ? 13.657 -6.012 -7.111 1.00 91.56 81 GLY A CA 1
ATOM 604 C C . GLY A 1 81 ? 14.519 -6.070 -8.375 1.00 91.56 81 GLY A C 1
ATOM 605 O O . GLY A 1 81 ? 14.889 -5.029 -8.914 1.00 91.56 81 GLY A O 1
ATOM 606 N N . VAL A 1 82 ? 14.810 -7.276 -8.857 1.00 91.31 82 VAL A N 1
ATOM 607 C CA . VAL A 1 82 ? 15.649 -7.570 -10.031 1.00 91.31 82 VAL A CA 1
ATOM 608 C C . VAL A 1 82 ? 14.845 -8.509 -10.947 1.00 91.31 82 VAL A C 1
ATOM 610 O O . VAL A 1 82 ? 14.683 -9.685 -10.619 1.00 91.31 82 VAL A O 1
ATOM 613 N N . PRO A 1 83 ? 14.266 -8.018 -12.061 1.00 81.62 83 PRO A N 1
ATOM 614 C CA . PRO A 1 83 ? 13.336 -8.794 -12.886 1.00 81.62 83 PRO A CA 1
ATOM 615 C C . PRO A 1 83 ? 14.004 -9.913 -13.688 1.00 81.62 83 PRO A C 1
ATOM 617 O O . PRO A 1 83 ? 13.339 -10.864 -14.089 1.00 81.62 83 PRO A O 1
ATOM 620 N N . SER A 1 84 ? 15.313 -9.835 -13.914 1.00 69.44 84 SER A N 1
ATOM 621 C CA . SER A 1 84 ? 16.071 -10.907 -14.549 1.00 69.44 84 SER A CA 1
ATOM 622 C C . SER A 1 84 ? 16.867 -11.629 -13.478 1.00 69.44 84 SER A C 1
ATOM 624 O O . SER A 1 84 ? 17.671 -11.009 -12.782 1.00 69.44 84 SER A O 1
ATOM 626 N N . ALA A 1 85 ? 16.651 -12.939 -13.347 1.00 55.12 85 ALA A N 1
ATOM 627 C CA . ALA A 1 85 ? 17.515 -13.777 -12.537 1.00 55.12 85 ALA A CA 1
ATOM 628 C C . ALA A 1 85 ? 18.930 -13.658 -13.106 1.00 55.12 85 ALA A C 1
ATOM 630 O O . ALA A 1 85 ? 19.266 -14.275 -14.119 1.00 55.12 85 ALA A O 1
ATOM 631 N N . ARG A 1 86 ? 19.774 -12.855 -12.452 1.00 56.16 86 ARG A N 1
ATOM 632 C CA . ARG A 1 86 ? 21.212 -13.078 -12.503 1.00 56.16 86 ARG A CA 1
ATOM 633 C C . ARG A 1 86 ? 21.359 -14.568 -12.216 1.00 56.16 86 ARG A C 1
ATOM 635 O O . ARG A 1 86 ? 20.768 -15.048 -11.246 1.00 56.16 86 ARG A O 1
ATOM 642 N N . ALA A 1 87 ? 22.052 -15.315 -13.071 1.00 46.31 87 ALA A N 1
ATOM 643 C CA . ALA A 1 87 ? 22.541 -16.616 -12.651 1.00 46.31 87 ALA A CA 1
ATOM 644 C C . ALA A 1 87 ? 23.424 -16.303 -11.443 1.00 46.31 87 ALA A C 1
ATOM 646 O O . ALA A 1 87 ? 24.543 -15.823 -11.604 1.00 46.31 87 ALA A O 1
ATOM 647 N N . LEU A 1 88 ? 22.843 -16.386 -10.244 1.00 49.66 88 LEU A N 1
ATOM 648 C CA . LEU A 1 88 ? 23.522 -16.138 -8.991 1.00 49.66 88 LEU A CA 1
ATOM 649 C C . LEU A 1 88 ? 24.518 -17.280 -8.899 1.00 49.66 88 LEU A C 1
ATOM 651 O O . LEU A 1 88 ? 24.195 -18.353 -8.405 1.00 49.66 88 LEU A O 1
ATOM 655 N N . THR A 1 89 ? 25.706 -17.096 -9.467 1.00 45.56 89 THR A N 1
ATOM 656 C CA . THR A 1 89 ? 26.850 -17.906 -9.092 1.00 45.56 89 THR A CA 1
ATOM 657 C C . THR A 1 89 ? 27.063 -17.589 -7.621 1.00 45.56 89 THR A C 1
ATOM 659 O O . THR A 1 89 ? 27.306 -16.418 -7.310 1.00 45.56 89 THR A O 1
ATOM 662 N N . PRO A 1 90 ? 26.881 -18.555 -6.708 1.00 45.66 90 PRO A N 1
ATOM 663 C CA . PRO A 1 90 ? 27.109 -18.315 -5.300 1.00 45.66 90 PRO A CA 1
ATOM 664 C C . PRO A 1 90 ? 28.600 -18.038 -5.126 1.00 45.66 90 PRO A C 1
ATOM 666 O O . PRO A 1 90 ? 29.404 -18.956 -5.009 1.00 45.66 90 PRO A O 1
ATOM 669 N N . ASP A 1 91 ? 28.980 -16.764 -5.130 1.00 44.50 91 ASP A N 1
ATOM 670 C CA . ASP A 1 91 ? 30.277 -16.338 -4.628 1.00 44.50 91 ASP A CA 1
ATOM 671 C C . ASP A 1 91 ? 30.169 -16.259 -3.103 1.00 44.50 91 ASP A C 1
ATOM 673 O O . ASP A 1 91 ? 30.137 -15.201 -2.478 1.00 44.50 91 ASP A O 1
ATOM 677 N N . THR A 1 92 ? 29.985 -17.428 -2.493 1.00 42.25 92 THR A N 1
ATOM 678 C CA . THR A 1 92 ? 30.191 -17.628 -1.063 1.00 42.25 92 THR A CA 1
ATOM 679 C C . THR A 1 92 ? 31.679 -17.833 -0.843 1.00 42.25 92 THR A C 1
ATOM 681 O O . THR A 1 92 ? 32.122 -18.939 -0.540 1.00 42.25 92 THR A O 1
ATOM 684 N N . THR A 1 93 ? 32.453 -16.763 -0.990 1.00 35.75 93 THR A N 1
ATOM 685 C CA . THR A 1 93 ? 33.659 -16.617 -0.181 1.00 35.75 93 THR A CA 1
ATOM 686 C C . THR A 1 93 ? 33.188 -15.998 1.135 1.00 35.75 93 THR A C 1
ATOM 688 O O . THR A 1 93 ? 32.776 -14.836 1.132 1.00 35.75 93 THR A O 1
ATOM 691 N N . PRO A 1 94 ? 33.141 -16.747 2.253 1.00 35.69 94 PRO A N 1
ATOM 692 C CA . PRO A 1 94 ? 32.822 -16.159 3.544 1.00 35.69 94 PRO A CA 1
ATOM 693 C C . PRO A 1 94 ? 33.833 -15.043 3.803 1.00 35.69 94 PRO A C 1
ATOM 695 O O . PRO A 1 94 ? 35.035 -15.305 3.846 1.00 35.69 94 PRO A O 1
ATOM 698 N N . GLN A 1 95 ? 33.370 -13.800 3.950 1.00 39.62 95 GLN A N 1
ATOM 699 C CA . GLN A 1 95 ? 34.196 -12.802 4.613 1.00 39.62 95 GLN A CA 1
ATOM 700 C C . GLN A 1 95 ? 34.400 -13.306 6.038 1.00 39.62 95 GLN A C 1
ATOM 702 O O . GLN A 1 95 ? 33.454 -13.360 6.824 1.00 39.62 95 GLN A O 1
ATOM 707 N N . GLU A 1 96 ? 35.623 -13.746 6.323 1.00 30.38 96 GLU A N 1
ATOM 708 C CA . GLU A 1 96 ? 36.076 -14.054 7.670 1.00 30.38 96 GLU A CA 1
ATOM 709 C C . GLU A 1 96 ? 35.741 -12.834 8.545 1.00 30.38 96 GLU A C 1
ATOM 711 O O . GLU A 1 96 ? 36.134 -11.714 8.190 1.00 30.38 96 GLU A O 1
ATOM 716 N N . PRO A 1 97 ? 34.930 -12.985 9.610 1.00 39.81 97 PRO A N 1
ATOM 717 C CA . PRO A 1 97 ? 34.623 -11.861 10.476 1.00 39.81 97 PRO A CA 1
ATOM 718 C C . PRO A 1 97 ? 35.951 -11.332 11.010 1.00 39.81 97 PRO A C 1
ATOM 720 O O . PRO A 1 97 ? 36.772 -12.108 11.498 1.00 39.81 97 PRO A O 1
ATOM 723 N N . ALA A 1 98 ? 36.177 -10.024 10.872 1.00 41.19 98 ALA A N 1
ATOM 724 C CA . ALA A 1 98 ? 37.343 -9.378 11.453 1.00 41.19 98 ALA A CA 1
ATOM 725 C C . ALA A 1 98 ? 37.459 -9.834 12.915 1.00 41.19 98 ALA A C 1
ATOM 727 O O . ALA A 1 98 ? 36.493 -9.684 13.666 1.00 41.19 98 ALA A O 1
ATOM 728 N N . GLN A 1 99 ? 38.592 -10.450 13.276 1.00 41.16 99 GLN A N 1
ATOM 729 C CA . GLN A 1 99 ? 38.834 -10.963 14.624 1.00 41.16 99 GLN A CA 1
ATOM 730 C C . GLN A 1 99 ? 38.472 -9.874 15.637 1.00 41.16 99 GLN A C 1
ATOM 732 O O . GLN A 1 99 ? 39.031 -8.774 15.604 1.00 41.16 99 GLN A O 1
ATOM 737 N N . ALA A 1 100 ? 37.482 -10.161 16.484 1.00 48.00 100 ALA A N 1
ATOM 738 C CA . ALA A 1 100 ? 37.072 -9.250 17.535 1.00 48.00 100 ALA A CA 1
ATOM 739 C C . ALA A 1 100 ? 38.249 -9.102 18.503 1.00 48.00 100 ALA A C 1
ATOM 741 O O . ALA A 1 100 ? 38.688 -10.079 19.095 1.00 48.00 100 ALA A O 1
ATOM 742 N N . GLN A 1 101 ? 38.796 -7.893 18.624 1.00 48.62 101 GLN A N 1
ATOM 743 C CA . GLN A 1 101 ? 39.809 -7.617 19.637 1.00 48.62 101 GLN A CA 1
ATOM 744 C C . GLN A 1 101 ? 39.156 -7.651 21.025 1.00 48.62 101 GLN A C 1
ATOM 746 O O . GLN A 1 101 ? 38.095 -7.048 21.220 1.00 48.62 101 GLN A O 1
ATOM 751 N N . GLU A 1 102 ? 39.800 -8.335 21.976 1.00 43.56 102 GLU A N 1
ATOM 752 C CA . GLU A 1 102 ? 39.432 -8.349 23.396 1.00 43.56 102 GLU A CA 1
ATOM 753 C C . GLU A 1 102 ? 39.198 -6.919 23.915 1.00 43.56 102 GLU A C 1
ATOM 755 O O . GLU A 1 102 ? 39.953 -5.984 23.623 1.00 43.56 102 GLU A O 1
ATOM 760 N N . CYS A 1 103 ? 38.132 -6.721 24.694 1.00 45.84 103 CYS A N 1
ATOM 761 C CA . CYS A 1 103 ? 37.822 -5.414 25.268 1.00 45.84 103 CYS A CA 1
ATOM 762 C C . CYS A 1 103 ? 38.930 -4.982 26.244 1.00 45.84 103 CYS A C 1
ATOM 764 O O . CYS A 1 103 ? 39.083 -5.577 27.304 1.00 45.84 103 CYS A O 1
ATOM 766 N N . GLY A 1 104 ? 39.655 -3.895 25.957 1.00 40.06 104 GLY A N 1
ATOM 767 C CA . GLY A 1 104 ? 40.781 -3.425 26.785 1.00 40.06 104 GLY A CA 1
ATOM 768 C C . GLY A 1 104 ? 40.437 -2.982 28.219 1.00 40.06 104 GLY A C 1
ATOM 769 O O . GLY A 1 104 ? 41.337 -2.606 28.966 1.00 40.06 104 GLY A O 1
ATOM 770 N N . VAL A 1 105 ? 39.156 -3.003 28.609 1.00 44.47 105 VAL A N 1
ATOM 771 C CA . VAL A 1 105 ? 38.683 -2.665 29.964 1.00 44.47 105 VAL A CA 1
ATOM 772 C C . VAL A 1 105 ? 38.312 -3.907 30.782 1.00 44.47 105 VAL A C 1
ATOM 774 O O . VAL A 1 105 ? 38.602 -3.942 31.974 1.00 44.47 105 VAL A O 1
ATOM 777 N N . CYS A 1 106 ? 37.689 -4.923 30.175 1.00 54.06 106 CYS A N 1
ATOM 778 C CA . CYS A 1 106 ? 37.236 -6.127 30.892 1.00 54.06 106 CYS A CA 1
ATOM 779 C C . CYS A 1 106 ? 37.834 -7.447 30.380 1.00 54.06 106 CYS A C 1
ATOM 781 O O . CYS A 1 106 ? 37.672 -8.468 31.038 1.00 54.06 106 CYS A O 1
ATOM 783 N N . GLY A 1 107 ? 38.542 -7.431 29.249 1.00 46.94 107 GLY A N 1
ATOM 784 C CA . GLY A 1 107 ? 39.190 -8.595 28.640 1.00 46.94 107 GLY A CA 1
ATOM 785 C C . GLY A 1 107 ? 38.251 -9.561 27.912 1.00 46.94 107 GLY A C 1
ATOM 786 O O . GLY A 1 107 ? 38.713 -10.606 27.481 1.00 46.94 107 GLY A O 1
ATOM 787 N N . ASP A 1 108 ? 36.956 -9.248 27.782 1.00 49.34 108 ASP A N 1
ATOM 788 C CA . ASP A 1 108 ? 35.957 -10.201 27.277 1.00 49.34 108 ASP A CA 1
ATOM 789 C C . ASP A 1 108 ? 35.749 -10.106 25.749 1.00 49.34 108 ASP A C 1
ATOM 791 O O . ASP A 1 108 ? 35.509 -9.016 25.204 1.00 49.34 108 ASP A O 1
ATOM 795 N N . GLU A 1 109 ? 35.810 -11.249 25.055 1.00 45.09 109 GLU A N 1
ATOM 796 C CA . GLU A 1 109 ? 35.565 -11.397 23.610 1.00 45.09 109 GLU A CA 1
ATOM 797 C C . GLU A 1 109 ? 34.054 -11.473 23.339 1.00 45.09 109 GLU A C 1
ATOM 799 O O . GLU A 1 109 ? 33.472 -12.527 23.094 1.00 45.09 109 GLU A O 1
ATOM 804 N N . GLY A 1 110 ? 33.384 -10.325 23.428 1.00 49.66 110 GLY A N 1
ATOM 805 C CA . GLY A 1 110 ? 31.928 -10.242 23.247 1.00 49.66 110 GLY A CA 1
ATOM 806 C C . GLY A 1 110 ? 31.247 -9.112 24.013 1.00 49.66 110 GLY A C 1
ATOM 807 O O . GLY A 1 110 ? 30.029 -8.965 23.936 1.00 49.66 110 GLY A O 1
ATOM 808 N N . CYS A 1 111 ? 32.017 -8.294 24.734 1.00 49.44 111 CYS A N 1
ATOM 809 C CA . CYS A 1 111 ? 31.495 -7.165 25.490 1.00 49.44 111 CYS A CA 1
ATOM 810 C C . CYS A 1 111 ? 30.770 -6.155 24.575 1.00 49.44 111 CYS A C 1
ATOM 812 O O . CYS A 1 111 ? 31.395 -5.438 23.788 1.00 49.44 111 CYS A O 1
ATOM 814 N N . THR A 1 112 ? 29.443 -6.050 24.705 1.00 52.28 112 THR A N 1
ATOM 815 C CA . THR A 1 112 ? 28.615 -5.078 23.966 1.00 52.28 112 THR A CA 1
ATOM 816 C C . THR A 1 112 ? 28.881 -3.630 24.374 1.00 52.28 112 THR A C 1
ATOM 818 O O . THR A 1 112 ? 28.556 -2.718 23.616 1.00 52.28 112 THR A O 1
ATOM 821 N N . ASP A 1 113 ? 29.534 -3.399 25.517 1.00 46.62 113 ASP A N 1
ATOM 822 C CA . ASP A 1 113 ? 29.947 -2.058 25.946 1.00 46.62 113 ASP A CA 1
ATOM 823 C C . ASP A 1 113 ? 31.107 -1.511 25.103 1.00 46.62 113 ASP A C 1
ATOM 825 O O . ASP A 1 113 ? 31.293 -0.296 25.027 1.00 46.62 113 ASP A O 1
ATOM 829 N N . ASN A 1 114 ? 31.838 -2.369 24.379 1.00 41.62 114 ASN A N 1
ATOM 830 C CA . ASN A 1 114 ? 32.848 -1.919 23.417 1.00 41.62 114 ASN A CA 1
ATOM 831 C C . ASN A 1 114 ? 32.194 -1.142 22.251 1.00 41.62 114 ASN A C 1
ATOM 833 O O . ASN A 1 114 ? 32.775 -0.196 21.712 1.00 41.62 114 ASN A O 1
ATOM 837 N N . ALA A 1 115 ? 30.931 -1.462 21.934 1.00 44.97 115 ALA A N 1
ATOM 838 C CA . ALA A 1 115 ? 30.119 -0.700 20.992 1.00 44.97 115 ALA A CA 1
ATOM 839 C C . ALA A 1 115 ? 29.629 0.638 21.570 1.00 44.97 115 ALA A C 1
ATOM 841 O O . ALA A 1 115 ? 29.108 1.439 20.817 1.00 44.97 115 ALA A O 1
ATOM 842 N N . ALA A 1 116 ? 29.793 0.930 22.865 1.00 45.34 116 ALA A N 1
ATOM 843 C CA . ALA A 1 116 ? 29.349 2.180 23.492 1.00 45.34 116 ALA A CA 1
ATOM 844 C C . ALA A 1 116 ? 30.459 3.247 23.605 1.00 45.34 116 ALA A C 1
ATOM 846 O O . ALA A 1 116 ? 30.301 4.250 24.307 1.00 45.34 116 ALA A O 1
ATOM 847 N N . SER A 1 117 ? 31.578 3.082 22.895 1.00 40.22 117 SER A N 1
ATOM 848 C CA . SER A 1 117 ? 32.589 4.132 22.773 1.00 40.22 117 SER A CA 1
ATOM 849 C C . SER A 1 117 ? 32.082 5.256 21.848 1.00 40.22 117 SER A C 1
ATOM 851 O O . SER A 1 117 ? 31.933 5.100 20.642 1.00 40.22 117 SER A O 1
ATOM 853 N N . GLY A 1 118 ? 31.737 6.393 22.465 1.00 39.88 118 GLY A N 1
ATOM 854 C CA . GLY A 1 118 ? 31.419 7.705 21.880 1.00 39.88 118 GLY A CA 1
ATOM 855 C C . GLY A 1 118 ? 31.007 7.774 20.401 1.00 39.88 118 GLY A C 1
ATOM 856 O O . GLY A 1 118 ? 31.819 8.170 19.570 1.00 39.88 118 GLY A O 1
ATOM 857 N N . GLY A 1 119 ? 29.723 7.536 20.105 1.00 47.62 119 GLY A N 1
ATOM 858 C CA . GLY A 1 119 ? 29.111 7.830 18.795 1.00 47.62 119 GLY A CA 1
ATOM 859 C C . GLY A 1 119 ? 28.424 6.656 18.092 1.00 47.62 119 GLY A C 1
ATOM 860 O O . GLY A 1 119 ? 28.051 6.785 16.926 1.00 47.62 119 GLY A O 1
ATOM 861 N N . ALA A 1 120 ? 28.257 5.514 18.758 1.00 44.66 120 ALA A N 1
ATOM 862 C CA . ALA A 1 120 ? 27.612 4.355 18.160 1.00 44.66 120 ALA A CA 1
ATOM 863 C C . ALA A 1 120 ? 26.079 4.406 18.201 1.00 44.66 120 ALA A C 1
ATOM 865 O O . ALA A 1 120 ? 25.451 4.844 19.166 1.00 44.66 120 ALA A O 1
ATOM 866 N N . TYR A 1 121 ? 25.499 3.898 17.118 1.00 47.47 121 TYR A N 1
ATOM 867 C CA . TYR A 1 121 ? 24.077 3.891 16.813 1.00 47.47 121 TYR A CA 1
ATOM 868 C C . TYR A 1 121 ? 23.450 2.542 17.174 1.00 47.47 121 TYR A C 1
ATOM 870 O O . TYR A 1 121 ? 23.946 1.494 16.755 1.00 47.47 121 TYR A O 1
ATOM 878 N N . CYS A 1 122 ? 22.329 2.549 17.895 1.00 48.84 122 CYS A N 1
ATOM 879 C CA . CYS A 1 122 ? 21.604 1.318 18.192 1.00 48.84 122 CYS A CA 1
ATOM 880 C C . CYS A 1 122 ? 20.769 0.876 16.991 1.00 48.84 122 CYS A C 1
ATOM 882 O O . CYS A 1 122 ? 19.791 1.525 16.624 1.00 48.84 122 CYS A O 1
ATOM 884 N N . VAL A 1 123 ? 21.123 -0.264 16.396 1.00 43.81 123 VAL A N 1
ATOM 885 C CA . VAL A 1 123 ? 20.413 -0.839 15.240 1.00 43.81 123 VAL A CA 1
ATOM 886 C C . VAL A 1 123 ? 18.965 -1.228 15.577 1.00 43.81 123 VAL A C 1
ATOM 888 O O . VAL A 1 123 ? 18.123 -1.250 14.683 1.00 43.81 123 VAL A O 1
ATOM 891 N N . LEU A 1 124 ? 18.657 -1.491 16.852 1.00 43.88 124 LEU A N 1
ATOM 892 C CA . LEU A 1 124 ? 17.332 -1.946 17.286 1.00 43.88 124 LEU A CA 1
ATOM 893 C C . LEU A 1 124 ? 16.326 -0.803 17.467 1.00 43.88 124 LEU A C 1
ATOM 895 O O . LEU A 1 124 ? 15.171 -0.954 17.080 1.00 43.88 124 LEU A O 1
ATOM 899 N N . CYS A 1 125 ? 16.741 0.335 18.032 1.00 54.88 125 CYS A N 1
ATOM 900 C CA . CYS A 1 125 ? 15.838 1.469 18.281 1.00 54.88 125 CYS A CA 1
ATOM 901 C C . CYS A 1 125 ? 16.069 2.662 17.347 1.00 54.88 125 CYS A C 1
ATOM 903 O O . CYS A 1 125 ? 15.207 3.527 17.221 1.00 54.88 125 CYS A O 1
ATOM 905 N N . GLY A 1 126 ? 17.211 2.710 16.666 1.00 47.88 126 GLY A N 1
ATOM 906 C CA . GLY A 1 126 ? 17.510 3.718 15.666 1.00 47.88 126 GLY A CA 1
ATOM 907 C C . GLY A 1 126 ? 17.954 5.089 16.199 1.00 47.88 126 GLY A C 1
ATOM 908 O O . GLY A 1 126 ? 17.876 6.062 15.444 1.00 47.88 126 GLY A O 1
ATOM 909 N N . TYR A 1 127 ? 18.424 5.179 17.450 1.00 50.41 127 TYR A N 1
ATOM 910 C CA . TYR A 1 127 ? 18.888 6.419 18.096 1.00 50.41 127 TYR A CA 1
ATOM 911 C C . TYR A 1 127 ? 20.361 6.363 18.549 1.00 50.41 127 TYR A C 1
ATOM 913 O O . TYR A 1 127 ? 20.934 5.288 18.729 1.00 50.41 127 TYR A O 1
ATOM 921 N N . ASP A 1 128 ? 20.951 7.549 18.753 1.00 52.72 128 ASP A N 1
ATOM 922 C CA . ASP A 1 128 ? 22.246 7.756 19.422 1.00 52.72 128 ASP A CA 1
ATOM 923 C C . ASP A 1 128 ? 22.045 7.754 20.951 1.00 52.72 128 ASP A C 1
ATOM 925 O O . ASP A 1 128 ? 21.215 8.495 21.492 1.00 52.72 128 ASP A O 1
ATOM 929 N N . HIS A 1 129 ? 22.800 6.912 21.659 1.00 50.78 129 HIS A N 1
ATOM 930 C CA . HIS A 1 129 ? 22.711 6.746 23.113 1.00 50.78 129 HIS A CA 1
ATOM 931 C C . HIS A 1 129 ? 23.255 7.937 23.920 1.00 50.78 129 HIS A C 1
ATOM 933 O O . HIS A 1 129 ? 23.101 7.962 25.140 1.00 50.78 129 HIS A O 1
ATOM 939 N N . LYS A 1 130 ? 23.815 8.974 23.280 1.00 47.34 130 LYS A N 1
ATOM 940 C CA . LYS A 1 130 ? 24.059 10.262 23.957 1.00 47.34 130 LYS A CA 1
ATOM 941 C C . LYS A 1 130 ? 22.776 10.976 24.397 1.00 47.34 130 LYS A C 1
ATOM 943 O O . LYS A 1 130 ? 22.861 11.868 25.239 1.00 47.34 130 LYS A O 1
ATOM 948 N N . SER A 1 131 ? 21.616 10.631 23.831 1.00 43.03 131 SER A N 1
ATOM 949 C CA . SER A 1 131 ? 20.388 11.433 23.952 1.00 43.03 131 SER A CA 1
ATOM 950 C C . SER A 1 131 ? 19.229 10.776 24.714 1.00 43.03 131 SER A C 1
ATOM 952 O O . SER A 1 131 ? 18.214 11.439 24.898 1.00 43.03 131 SER A O 1
ATOM 954 N N . HIS A 1 132 ? 19.348 9.527 25.179 1.00 39.28 132 HIS A N 1
ATOM 955 C CA . HIS A 1 132 ? 18.338 8.894 26.043 1.00 39.28 132 HIS A CA 1
ATOM 956 C C . HIS A 1 132 ? 18.983 7.855 26.972 1.00 39.28 132 HIS A C 1
ATOM 958 O O . HIS A 1 132 ? 19.992 7.241 26.619 1.00 39.28 132 HIS A O 1
ATOM 964 N N . ARG A 1 133 ? 18.438 7.664 28.180 1.00 48.62 133 ARG A N 1
ATOM 965 C CA . ARG A 1 133 ? 18.951 6.645 29.117 1.00 48.62 133 ARG A CA 1
ATOM 966 C C . ARG A 1 133 ? 18.538 5.260 28.621 1.00 48.62 133 ARG A C 1
ATOM 968 O O . ARG A 1 133 ? 17.407 5.097 28.204 1.00 48.62 133 ARG A O 1
ATOM 975 N N . ILE A 1 134 ? 19.380 4.234 28.773 1.00 46.12 134 ILE A N 1
ATOM 976 C CA . ILE A 1 134 ? 19.083 2.834 28.370 1.00 46.12 134 ILE A CA 1
ATOM 977 C C . ILE A 1 134 ? 17.698 2.327 28.842 1.00 46.12 134 ILE A C 1
ATOM 979 O O . ILE A 1 134 ? 17.058 1.548 28.142 1.00 46.12 134 ILE A O 1
ATOM 983 N N . ARG A 1 135 ? 17.183 2.824 29.979 1.00 46.38 135 ARG A N 1
ATOM 984 C CA . ARG A 1 135 ? 15.835 2.511 30.506 1.00 46.38 135 ARG A CA 1
ATOM 985 C C . ARG A 1 135 ? 14.668 3.038 29.654 1.00 46.38 135 ARG A C 1
ATOM 987 O O . ARG A 1 135 ? 13.533 2.643 29.876 1.00 46.38 135 ARG A O 1
ATOM 994 N N . GLU A 1 136 ? 14.937 3.932 28.712 1.00 46.31 136 GLU A N 1
ATOM 995 C CA . GLU A 1 136 ? 13.959 4.567 27.820 1.00 46.31 136 GLU A CA 1
ATOM 996 C C . GLU A 1 136 ? 13.954 3.910 26.424 1.00 46.31 136 GLU A C 1
ATOM 998 O O . GLU A 1 136 ? 13.162 4.282 25.560 1.00 46.31 136 GLU A O 1
ATOM 1003 N N . CYS A 1 137 ? 14.806 2.902 26.195 1.00 47.16 137 CYS A N 1
ATOM 1004 C CA . CYS A 1 137 ? 14.768 2.084 24.989 1.00 47.16 137 CYS A CA 1
ATOM 1005 C C . CYS A 1 137 ? 13.565 1.125 25.054 1.00 47.16 137 CYS A C 1
ATOM 1007 O O . CYS A 1 137 ? 13.491 0.267 25.935 1.00 47.16 137 CYS A O 1
ATOM 1009 N N . ALA A 1 138 ? 12.631 1.254 24.104 1.00 48.72 138 ALA A N 1
ATOM 1010 C CA . ALA A 1 138 ? 11.364 0.509 24.073 1.00 48.72 138 ALA A CA 1
ATOM 1011 C C . ALA A 1 138 ? 11.528 -1.025 24.111 1.00 48.72 138 ALA A C 1
ATOM 1013 O O . ALA A 1 138 ? 10.630 -1.722 24.569 1.00 48.72 138 ALA A O 1
ATOM 1014 N N . THR A 1 139 ? 12.681 -1.542 23.676 1.00 46.84 139 THR A N 1
ATOM 1015 C CA . THR A 1 139 ? 13.020 -2.974 23.705 1.00 46.84 139 THR A CA 1
ATOM 1016 C C . THR A 1 139 ? 13.499 -3.458 25.076 1.00 46.84 139 THR A C 1
ATOM 1018 O O . THR A 1 139 ? 13.371 -4.641 25.378 1.00 46.84 139 THR A O 1
ATOM 1021 N N . PHE A 1 140 ? 14.044 -2.575 25.917 1.00 47.09 140 PHE A N 1
ATOM 1022 C CA . PHE A 1 140 ? 14.465 -2.914 27.283 1.00 47.09 140 PHE A CA 1
ATOM 1023 C C . PHE A 1 140 ? 13.332 -2.747 28.303 1.00 47.09 140 PHE A C 1
ATOM 1025 O O . PHE A 1 140 ? 13.315 -3.447 29.312 1.00 47.09 140 PHE A O 1
ATOM 1032 N N . ALA A 1 141 ? 12.350 -1.879 28.036 1.00 47.00 141 ALA A N 1
ATOM 1033 C CA . ALA A 1 141 ? 11.193 -1.689 28.916 1.00 47.00 141 ALA A CA 1
ATOM 1034 C C . ALA A 1 141 ? 10.349 -2.966 29.111 1.00 47.00 141 ALA A C 1
ATOM 1036 O O . ALA A 1 141 ? 9.662 -3.101 30.121 1.00 47.00 141 ALA A O 1
ATOM 1037 N N . THR A 1 142 ? 10.429 -3.916 28.174 1.00 48.31 142 THR A N 1
ATOM 1038 C CA . THR A 1 142 ? 9.755 -5.219 28.236 1.00 48.31 142 THR A CA 1
ATOM 1039 C C . THR A 1 142 ? 10.521 -6.304 28.997 1.00 48.31 142 THR A C 1
ATOM 1041 O O . THR A 1 142 ? 9.910 -7.311 29.333 1.00 48.31 142 THR A O 1
ATOM 1044 N N . ASP A 1 143 ? 11.813 -6.113 29.284 1.00 46.81 143 ASP A N 1
ATOM 1045 C CA . ASP A 1 143 ? 12.665 -7.148 29.904 1.00 46.81 143 ASP A CA 1
ATOM 1046 C C . ASP A 1 143 ? 12.998 -6.858 31.381 1.00 46.81 143 ASP A C 1
ATOM 1048 O O . ASP A 1 143 ? 13.320 -7.757 32.156 1.00 46.81 143 ASP A O 1
ATOM 1052 N N . VAL A 1 144 ? 12.859 -5.603 31.826 1.00 43.41 144 VAL A N 1
ATOM 1053 C CA . VAL A 1 144 ? 13.123 -5.223 33.229 1.00 43.41 144 VAL A CA 1
ATOM 1054 C C . VAL A 1 144 ? 12.105 -5.849 34.194 1.00 43.41 144 VAL A C 1
ATOM 1056 O O . VAL A 1 144 ? 12.474 -6.211 35.306 1.00 43.41 144 VAL A O 1
ATOM 1059 N N . THR A 1 145 ? 10.860 -6.076 33.761 1.00 47.94 145 THR A N 1
ATOM 1060 C CA . THR A 1 145 ? 9.838 -6.752 34.584 1.00 47.94 145 THR A CA 1
ATOM 1061 C C . THR A 1 145 ? 10.158 -8.234 34.808 1.00 47.94 145 THR A C 1
ATOM 1063 O O . THR A 1 145 ? 9.917 -8.746 35.894 1.00 47.94 145 THR A O 1
ATOM 1066 N N . ALA A 1 146 ? 10.781 -8.911 33.837 1.00 48.22 146 ALA A N 1
ATOM 1067 C CA . ALA A 1 146 ? 11.205 -10.306 33.984 1.00 48.22 146 ALA A CA 1
ATOM 1068 C C . ALA A 1 146 ? 12.495 -10.455 34.816 1.00 48.22 146 ALA A C 1
ATOM 1070 O O . ALA A 1 146 ? 12.688 -11.467 35.493 1.00 48.22 146 ALA A O 1
ATOM 1071 N N . TYR A 1 147 ? 13.371 -9.445 34.791 1.00 40.81 147 TYR A N 1
ATOM 1072 C CA . TYR A 1 147 ? 14.617 -9.440 35.560 1.00 40.81 147 TYR A CA 1
ATOM 1073 C C . TYR A 1 147 ? 14.399 -9.112 37.048 1.00 40.81 147 TYR A C 1
ATOM 1075 O O . TYR A 1 147 ? 15.067 -9.687 37.910 1.00 40.81 147 TYR A O 1
ATOM 1083 N N . GLU A 1 148 ? 13.449 -8.226 37.375 1.00 44.16 148 GLU A N 1
ATOM 1084 C CA . GLU A 1 148 ? 13.124 -7.882 38.768 1.00 44.16 148 GLU A CA 1
ATOM 1085 C C . GLU A 1 148 ? 12.416 -9.037 39.505 1.00 44.16 148 GLU A C 1
ATOM 1087 O O . GLU A 1 148 ? 12.734 -9.296 40.669 1.00 44.16 148 GLU A O 1
ATOM 1092 N N . ASP A 1 149 ? 11.582 -9.825 38.817 1.00 46.34 149 ASP A N 1
ATOM 1093 C CA . ASP A 1 149 ? 10.907 -10.991 39.409 1.00 46.34 149 ASP A CA 1
ATOM 1094 C C . ASP A 1 149 ? 11.878 -12.149 39.724 1.00 46.34 149 ASP A C 1
ATOM 1096 O O . ASP A 1 149 ? 11.740 -12.828 40.745 1.00 46.34 149 ASP A O 1
ATOM 1100 N N . GLN A 1 150 ? 12.943 -12.330 38.933 1.00 41.09 150 GLN A N 1
ATOM 1101 C CA . GLN A 1 150 ? 13.942 -13.385 39.168 1.00 41.09 150 GLN A CA 1
ATOM 1102 C C . GLN A 1 150 ? 14.930 -13.089 40.310 1.00 41.09 150 GLN A C 1
ATOM 1104 O O . GLN A 1 150 ? 15.719 -13.963 40.685 1.00 41.09 150 GLN A O 1
ATOM 1109 N N . HIS A 1 151 ? 14.945 -11.874 40.868 1.00 41.69 151 HIS A N 1
ATOM 1110 C CA . HIS A 1 151 ? 15.867 -11.498 41.952 1.00 41.69 151 HIS A CA 1
ATOM 1111 C C . HIS A 1 151 ? 15.195 -11.277 43.311 1.00 41.69 151 HIS A C 1
ATOM 1113 O O . HIS A 1 151 ? 15.898 -11.203 44.321 1.00 41.69 151 HIS A O 1
ATOM 1119 N N . VAL A 1 152 ? 13.861 -11.297 43.382 1.00 43.66 152 VAL A N 1
ATOM 1120 C CA . VAL A 1 152 ? 13.129 -11.300 44.662 1.00 43.66 152 VAL A CA 1
ATOM 1121 C C . VAL A 1 152 ? 12.954 -12.724 45.222 1.00 43.66 152 VAL A C 1
ATOM 1123 O O . VAL A 1 152 ? 12.922 -12.908 46.440 1.00 43.66 152 VAL A O 1
ATOM 1126 N N . GLU A 1 153 ? 12.972 -13.764 44.382 1.00 40.19 153 GLU A N 1
ATOM 1127 C CA . GLU A 1 153 ? 12.759 -15.158 44.821 1.00 40.19 153 GLU A CA 1
ATOM 1128 C C . GLU A 1 153 ? 13.950 -15.827 45.538 1.00 40.19 153 GLU A C 1
ATOM 1130 O O . GLU A 1 153 ? 13.801 -16.912 46.098 1.00 40.19 153 GLU A O 1
ATOM 1135 N N . LYS A 1 154 ? 15.128 -15.190 45.608 1.00 36.00 154 LYS A N 1
ATOM 1136 C CA . LYS A 1 154 ? 16.298 -15.751 46.321 1.00 36.00 154 LYS A CA 1
ATOM 1137 C C . LYS A 1 154 ? 16.475 -15.284 47.768 1.00 36.00 154 LYS A C 1
ATOM 1139 O O . LYS A 1 154 ? 17.454 -15.675 48.398 1.00 36.00 154 LYS A O 1
ATOM 1144 N N . ALA A 1 155 ? 15.556 -14.489 48.319 1.00 40.09 155 ALA A N 1
ATOM 1145 C CA . ALA A 1 155 ? 15.764 -13.872 49.633 1.00 40.09 155 ALA A CA 1
ATOM 1146 C C . ALA A 1 155 ? 14.947 -14.449 50.802 1.00 40.09 155 ALA A C 1
ATOM 1148 O O . ALA A 1 155 ? 15.209 -14.047 51.930 1.00 40.09 155 ALA A O 1
ATOM 1149 N N . ASN A 1 156 ? 14.006 -15.382 50.612 1.00 37.69 156 ASN A N 1
ATOM 1150 C CA . ASN A 1 156 ? 13.186 -15.863 51.734 1.00 37.69 156 ASN A CA 1
ATOM 1151 C C . ASN A 1 156 ? 12.947 -17.375 51.707 1.00 37.69 156 ASN A C 1
ATOM 1153 O O . ASN A 1 156 ? 11.989 -17.864 51.118 1.00 37.69 156 ASN A O 1
ATOM 1157 N N . THR A 1 157 ? 13.788 -18.109 52.433 1.00 38.25 157 THR A N 1
ATOM 1158 C CA . THR A 1 157 ? 13.484 -19.470 52.889 1.00 38.25 157 THR A CA 1
ATOM 1159 C C . THR A 1 157 ? 13.304 -19.437 54.407 1.00 38.25 157 THR A C 1
ATOM 1161 O O . THR A 1 157 ? 14.276 -19.160 55.110 1.00 38.25 157 THR A O 1
ATOM 1164 N N . PRO A 1 158 ? 12.107 -19.728 54.947 1.00 39.41 158 PRO A N 1
ATOM 1165 C CA . PRO A 1 158 ? 11.974 -20.187 56.317 1.00 39.41 158 PRO A CA 1
ATOM 1166 C C . PRO A 1 158 ? 11.705 -21.692 56.382 1.00 39.41 158 PRO A C 1
ATOM 1168 O O . PRO A 1 158 ? 11.071 -22.295 55.517 1.00 39.41 158 PRO A O 1
ATOM 1171 N N . ASP A 1 159 ? 12.227 -22.247 57.467 1.00 36.31 159 ASP A N 1
ATOM 1172 C CA . ASP A 1 159 ? 12.267 -23.643 57.869 1.00 36.31 159 ASP A CA 1
ATOM 1173 C C . ASP A 1 159 ? 10.930 -24.393 57.884 1.00 36.31 159 ASP A C 1
ATOM 1175 O O . ASP A 1 159 ? 9.856 -23.873 58.191 1.00 36.31 159 ASP A O 1
ATOM 1179 N N . ALA A 1 160 ? 11.070 -25.696 57.657 1.00 43.88 160 ALA A N 1
ATOM 1180 C CA . ALA A 1 160 ? 10.041 -26.712 57.752 1.00 43.88 160 ALA A CA 1
ATOM 1181 C C . ALA A 1 160 ? 9.492 -26.883 59.180 1.00 43.88 160 ALA A C 1
ATOM 1183 O O . ALA A 1 160 ? 10.260 -27.019 60.134 1.00 43.88 160 ALA A O 1
ATOM 1184 N N . ARG A 1 161 ? 8.164 -27.046 59.313 1.00 35.84 161 ARG A N 1
ATOM 1185 C CA . ARG A 1 161 ? 7.560 -27.884 60.367 1.00 35.84 161 ARG A CA 1
ATOM 1186 C C . ARG A 1 161 ? 6.110 -28.306 60.078 1.00 35.84 161 ARG A C 1
ATOM 1188 O O . ARG A 1 161 ? 5.241 -27.477 59.858 1.00 35.84 161 ARG A O 1
ATOM 1195 N N . ALA A 1 162 ? 5.915 -29.619 60.226 1.00 35.47 162 ALA A N 1
ATOM 1196 C CA . ALA A 1 162 ? 4.724 -30.363 60.653 1.00 35.47 162 ALA A CA 1
ATOM 1197 C C . ALA A 1 162 ? 3.445 -30.346 59.785 1.00 35.47 162 ALA A C 1
ATOM 1199 O O . ALA A 1 162 ? 2.627 -29.434 59.811 1.00 35.47 162 ALA A O 1
ATOM 1200 N N . THR A 1 163 ? 3.241 -31.484 59.122 1.00 38.22 163 THR A N 1
ATOM 1201 C CA . THR A 1 163 ? 2.046 -31.937 58.404 1.00 38.22 163 THR A CA 1
ATOM 1202 C C . THR A 1 163 ? 0.883 -32.260 59.355 1.00 38.22 163 THR A C 1
ATOM 1204 O O . THR A 1 163 ? 1.053 -33.028 60.301 1.00 38.22 163 THR A O 1
ATOM 1207 N N . ALA A 1 164 ? -0.319 -31.769 59.043 1.00 39.75 164 ALA A N 1
ATOM 1208 C CA . ALA A 1 164 ? -1.599 -32.299 59.528 1.00 39.75 164 ALA A CA 1
ATOM 1209 C C . ALA A 1 164 ? -2.531 -32.545 58.319 1.00 39.75 164 ALA A C 1
ATOM 1211 O O . ALA A 1 164 ? -2.425 -31.816 57.330 1.00 39.75 164 ALA A O 1
ATOM 1212 N N . PRO A 1 165 ? -3.409 -33.567 58.338 1.00 45.19 165 PRO A N 1
ATOM 1213 C CA . PRO A 1 165 ? -4.177 -33.957 57.159 1.00 45.19 165 PRO A CA 1
ATOM 1214 C C . PRO A 1 165 ? -5.373 -33.021 56.935 1.00 45.19 165 PRO A C 1
ATOM 1216 O O . PRO A 1 165 ? -6.227 -32.868 57.807 1.00 45.19 165 PRO A O 1
ATOM 1219 N N . ILE A 1 166 ? -5.444 -32.419 55.746 1.00 40.28 166 ILE A N 1
ATOM 1220 C CA . ILE A 1 166 ? -6.590 -31.627 55.285 1.00 40.28 166 ILE A CA 1
ATOM 1221 C C . ILE A 1 166 ? -7.610 -32.578 54.647 1.00 40.28 166 ILE A C 1
ATOM 1223 O O . ILE A 1 166 ? -7.296 -33.322 53.719 1.00 40.28 166 ILE A O 1
ATOM 1227 N N . ILE A 1 167 ? -8.834 -32.551 55.172 1.00 45.50 167 ILE A N 1
ATOM 1228 C CA . ILE A 1 167 ? -10.013 -33.229 54.626 1.00 45.50 167 ILE A CA 1
ATOM 1229 C C . ILE A 1 167 ? -10.413 -32.519 53.325 1.00 45.50 167 ILE A C 1
ATOM 1231 O O . ILE A 1 167 ? -10.546 -31.297 53.304 1.00 45.50 167 ILE A O 1
ATOM 1235 N N . ALA A 1 168 ? -10.594 -33.282 52.246 1.00 39.12 168 ALA A N 1
ATOM 1236 C CA . ALA A 1 168 ? -10.992 -32.759 50.942 1.00 39.12 168 ALA A CA 1
ATOM 1237 C C . ALA A 1 168 ? -12.369 -32.063 51.009 1.00 39.12 168 ALA A C 1
ATOM 1239 O O . ALA A 1 168 ? -13.316 -32.671 51.517 1.00 39.12 168 ALA A O 1
ATOM 1240 N N . PRO A 1 169 ? -12.522 -30.829 50.490 1.00 46.09 169 PRO A N 1
ATOM 1241 C CA . PRO A 1 169 ? -13.835 -30.226 50.335 1.00 46.09 169 PRO A CA 1
ATOM 1242 C C . PRO A 1 169 ? -14.588 -30.880 49.170 1.00 46.09 169 PRO A C 1
ATOM 1244 O O . PRO A 1 169 ? -14.045 -31.117 48.091 1.00 46.09 169 PRO A O 1
ATOM 1247 N N . THR A 1 170 ? -15.859 -31.174 49.421 1.00 47.66 170 THR A N 1
ATOM 1248 C CA . THR A 1 170 ? -16.848 -31.639 48.446 1.00 47.66 170 THR A CA 1
ATOM 1249 C C . THR A 1 170 ? -16.943 -30.654 47.271 1.00 47.66 170 THR A C 1
ATOM 1251 O O . THR A 1 170 ? -17.014 -29.451 47.524 1.00 47.66 170 THR A O 1
ATOM 1254 N N . PRO A 1 171 ? -16.974 -31.110 46.003 1.00 44.09 171 PRO A N 1
ATOM 1255 C CA . PRO A 1 171 ? -17.119 -30.206 44.867 1.00 44.09 171 PRO A CA 1
ATOM 1256 C C . PRO A 1 171 ? -18.480 -29.502 44.907 1.00 44.09 171 PRO A C 1
ATOM 1258 O O . PRO A 1 171 ? -19.525 -30.152 45.000 1.00 44.09 171 PRO A O 1
ATOM 1261 N N . GLU A 1 172 ? -18.458 -28.171 44.830 1.00 44.78 172 GLU A N 1
ATOM 1262 C CA . GLU A 1 172 ? -19.656 -27.369 44.598 1.00 44.78 172 GLU A CA 1
ATOM 1263 C C . GLU A 1 172 ? -20.266 -27.699 43.224 1.00 44.78 172 GLU A C 1
ATOM 1265 O O . GLU A 1 172 ? -19.537 -27.958 42.259 1.00 44.78 172 GLU A O 1
ATOM 1270 N N . PRO A 1 173 ? -21.605 -27.695 43.107 1.00 37.66 173 PRO A N 1
ATOM 1271 C CA . PRO A 1 173 ? -22.275 -27.923 41.839 1.00 37.66 173 PRO A CA 1
ATOM 1272 C C . PRO A 1 173 ? -21.938 -26.799 40.852 1.00 37.66 173 PRO A C 1
ATOM 1274 O O . PRO A 1 173 ? -22.230 -25.629 41.090 1.00 37.66 173 PRO A O 1
ATOM 1277 N N . VAL A 1 174 ? -21.352 -27.178 39.715 1.00 42.66 174 VAL A N 1
ATOM 1278 C CA . VAL A 1 174 ? -21.128 -26.292 38.568 1.00 42.66 174 VAL A CA 1
ATOM 1279 C C . VAL A 1 174 ? -22.478 -25.730 38.119 1.00 42.66 174 VAL A C 1
ATOM 1281 O O . VAL A 1 174 ? -23.363 -26.477 37.695 1.00 42.66 174 VAL A O 1
ATOM 1284 N N . ALA A 1 175 ? -22.648 -24.412 38.236 1.00 40.75 175 ALA A N 1
ATOM 1285 C CA . ALA A 1 175 ? -23.845 -23.725 37.771 1.00 40.75 175 ALA A CA 1
ATOM 1286 C C . ALA A 1 175 ? -24.011 -23.907 36.247 1.00 40.75 175 ALA A C 1
ATOM 1288 O O . ALA A 1 175 ? -23.021 -23.842 35.510 1.00 40.75 175 ALA A O 1
ATOM 1289 N N . PRO A 1 176 ? -25.240 -24.124 35.746 1.00 36.59 176 PRO A N 1
ATOM 1290 C CA . PRO A 1 176 ? -25.478 -24.283 34.318 1.00 36.59 176 PRO A CA 1
ATOM 1291 C C . PRO A 1 176 ? -25.087 -23.011 33.553 1.00 36.59 176 PRO A C 1
ATOM 1293 O O . PRO A 1 176 ? -25.492 -21.902 33.900 1.00 36.59 176 PRO A O 1
ATOM 1296 N N . THR A 1 177 ? -24.304 -23.181 32.488 1.00 44.88 177 THR A N 1
ATOM 1297 C CA . THR A 1 177 ? -23.901 -22.121 31.553 1.00 44.88 177 THR A CA 1
ATOM 1298 C C . THR A 1 177 ? -25.142 -21.511 30.875 1.00 44.88 177 THR A C 1
ATOM 1300 O O . THR A 1 177 ? -26.017 -22.264 30.436 1.00 44.88 177 THR A O 1
ATOM 1303 N N . PRO A 1 178 ? -25.271 -20.173 30.754 1.00 47.22 178 PRO A N 1
ATOM 1304 C CA . PRO A 1 178 ? -26.497 -19.560 30.258 1.00 47.22 178 PRO A CA 1
ATOM 1305 C C . PRO A 1 178 ? -26.585 -19.659 28.729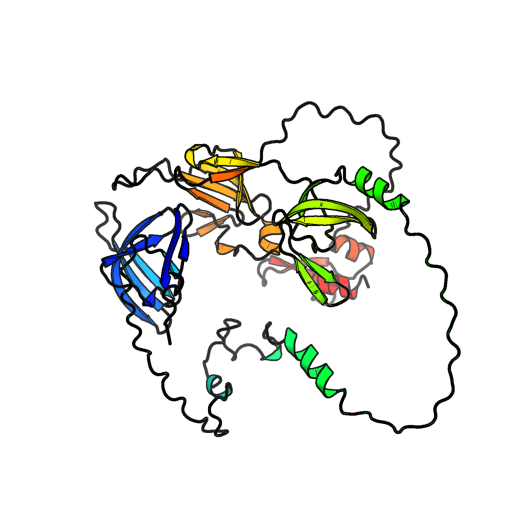 1.00 47.22 178 PRO A C 1
ATOM 1307 O O . PRO A 1 178 ? -26.121 -18.790 27.998 1.00 47.22 178 PRO A O 1
ATOM 1310 N N . ALA A 1 179 ? -27.286 -20.678 28.230 1.00 48.00 179 ALA A N 1
ATOM 1311 C CA . ALA A 1 179 ? -27.717 -20.756 26.829 1.00 48.00 179 ALA A CA 1
ATOM 1312 C C . ALA A 1 179 ? -28.611 -19.565 26.396 1.00 48.00 179 ALA A C 1
ATOM 1314 O O . ALA A 1 179 ? -28.828 -19.343 25.204 1.00 48.00 179 ALA A O 1
ATOM 1315 N N . ALA A 1 180 ? -29.121 -18.784 27.356 1.00 48.47 180 ALA A N 1
ATOM 1316 C CA . ALA A 1 180 ? -29.977 -17.625 27.119 1.00 48.47 180 ALA A CA 1
ATOM 1317 C C . ALA A 1 180 ? -29.249 -16.436 26.460 1.00 48.47 180 ALA A C 1
ATOM 1319 O O . ALA A 1 180 ? -29.897 -15.657 25.764 1.00 48.47 180 ALA A O 1
ATOM 1320 N N . ASP A 1 181 ? -27.926 -16.315 26.618 1.00 59.62 181 ASP A N 1
ATOM 1321 C CA . ASP A 1 181 ? -27.178 -15.147 26.121 1.00 59.62 181 ASP A CA 1
ATOM 1322 C C . ASP A 1 181 ? -26.689 -15.312 24.665 1.00 59.62 181 ASP A C 1
ATOM 1324 O O . ASP A 1 181 ? -26.485 -14.347 23.930 1.00 59.62 181 ASP A O 1
ATOM 1328 N N . PHE A 1 182 ? -26.604 -16.558 24.194 1.00 53.62 182 PHE A N 1
ATOM 1329 C CA . PHE A 1 182 ? -26.145 -16.914 22.848 1.00 53.62 182 PHE A CA 1
ATOM 1330 C C . PHE A 1 182 ? -27.099 -16.426 21.745 1.00 53.62 182 PHE A C 1
ATOM 1332 O O . PHE A 1 182 ? -26.718 -15.688 20.835 1.00 53.62 182 PHE A O 1
ATOM 1339 N N . TYR A 1 183 ? -28.384 -16.783 21.844 1.00 56.28 183 TYR A N 1
ATOM 1340 C CA . TYR A 1 183 ? -29.394 -16.384 20.856 1.00 56.28 183 TYR A CA 1
ATOM 1341 C C . TYR A 1 183 ? -29.672 -14.874 20.879 1.00 56.28 183 TYR A C 1
ATOM 1343 O O . TYR A 1 183 ? -30.005 -14.294 19.843 1.00 56.28 183 TYR A O 1
ATOM 1351 N N . GLY A 1 184 ? -29.512 -14.232 22.042 1.00 62.16 184 GLY A N 1
ATOM 1352 C CA . GLY A 1 184 ? -29.584 -12.778 22.185 1.00 62.16 184 GLY A CA 1
ATOM 1353 C C . GLY A 1 184 ? -28.468 -12.075 21.411 1.00 62.16 184 GLY A C 1
ATOM 1354 O O . GLY A 1 184 ? -28.752 -11.168 20.629 1.00 62.16 184 GLY A O 1
ATOM 1355 N N . ALA A 1 185 ? -27.228 -12.551 21.545 1.00 58.38 185 ALA A N 1
ATOM 1356 C CA . ALA A 1 185 ? -26.064 -12.009 20.847 1.00 58.38 185 ALA A CA 1
ATOM 1357 C C . ALA A 1 185 ? -26.108 -12.230 19.319 1.00 58.38 185 ALA A C 1
ATOM 1359 O O . ALA A 1 185 ? -25.822 -11.303 18.557 1.00 58.38 185 ALA A O 1
ATOM 1360 N N . ILE A 1 186 ? -26.553 -13.402 18.843 1.00 57.53 186 ILE A N 1
ATOM 1361 C CA . ILE A 1 186 ? -26.818 -13.663 17.407 1.00 57.53 186 ILE A CA 1
ATOM 1362 C C . ILE A 1 186 ? -27.848 -12.665 16.865 1.00 57.53 186 ILE A C 1
ATOM 1364 O O . ILE A 1 186 ? -27.635 -11.988 15.859 1.00 57.53 186 ILE A O 1
ATOM 1368 N N . LYS A 1 187 ? -28.973 -12.513 17.569 1.00 66.31 187 LYS A N 1
ATOM 1369 C CA . LYS A 1 187 ? -30.058 -11.626 17.137 1.00 66.31 187 LYS A CA 1
ATOM 1370 C C . LYS A 1 187 ? -29.671 -10.144 17.190 1.00 66.31 187 LYS A C 1
ATOM 1372 O O . LYS A 1 187 ? -30.161 -9.369 16.368 1.00 66.31 187 LYS A O 1
ATOM 1377 N N . ALA A 1 188 ? -28.822 -9.751 18.140 1.00 61.91 188 ALA A N 1
ATOM 1378 C CA . ALA A 1 188 ? -28.323 -8.386 18.287 1.00 61.91 188 ALA A CA 1
ATOM 1379 C C . ALA A 1 188 ? -27.247 -8.032 17.247 1.00 61.91 188 ALA A C 1
ATOM 1381 O O . ALA A 1 188 ? -27.256 -6.915 16.735 1.00 61.91 188 ALA A O 1
ATOM 1382 N N . SER A 1 189 ? -26.360 -8.974 16.904 1.00 64.38 189 SER A N 1
ATOM 1383 C CA . SER A 1 189 ? -25.336 -8.778 15.863 1.00 64.38 189 SER A CA 1
ATOM 1384 C C . SER A 1 189 ? -25.905 -8.817 14.450 1.00 64.38 189 SER A C 1
ATOM 1386 O O . SER A 1 189 ? -25.357 -8.178 13.556 1.00 64.38 189 SER A O 1
ATOM 1388 N N . GLY A 1 190 ? -26.981 -9.579 14.237 1.00 72.88 190 GLY A N 1
ATOM 1389 C CA . GLY A 1 190 ? -27.462 -9.904 12.895 1.00 72.88 190 GLY A CA 1
ATOM 1390 C C . GLY A 1 190 ? -26.569 -10.906 12.153 1.00 72.88 190 GLY A C 1
ATOM 1391 O O . GLY A 1 190 ? -26.787 -11.106 10.963 1.00 72.88 190 GLY A O 1
ATOM 1392 N N . LEU A 1 191 ? -25.599 -11.520 12.840 1.00 73.81 191 LEU A N 1
ATOM 1393 C CA . LEU A 1 191 ? -24.706 -12.548 12.304 1.00 73.81 191 LEU A CA 1
ATOM 1394 C C . LEU A 1 191 ? -25.290 -13.938 12.568 1.00 73.81 191 LEU A C 1
ATOM 1396 O O . LEU A 1 191 ? -25.859 -14.179 13.631 1.00 73.81 191 LEU A O 1
ATOM 1400 N N . GLN A 1 192 ? -25.123 -14.862 11.631 1.00 78.62 192 GLN A N 1
ATOM 1401 C CA . GLN A 1 192 ? -25.453 -16.278 11.771 1.00 78.62 192 GLN A CA 1
ATOM 1402 C C . GLN A 1 192 ? -24.182 -17.117 11.931 1.00 78.62 192 GLN A C 1
ATOM 1404 O O . GLN A 1 192 ? -23.101 -16.755 11.467 1.00 78.62 192 GLN A O 1
ATOM 1409 N N . LEU A 1 193 ? -24.296 -18.268 12.597 1.00 78.94 193 LEU A N 1
ATOM 1410 C CA . LEU A 1 193 ? -23.192 -19.227 12.633 1.00 78.94 193 LEU A CA 1
ATOM 1411 C C . LEU A 1 193 ? -22.870 -19.694 11.210 1.00 78.94 193 LEU A C 1
ATOM 1413 O O . LEU A 1 193 ? -23.767 -20.004 10.429 1.00 78.94 193 LEU A O 1
ATOM 1417 N N . GLY A 1 194 ? -21.583 -19.758 10.892 1.00 78.00 194 GLY A N 1
ATOM 1418 C CA . GLY A 1 194 ? -21.071 -20.042 9.557 1.00 78.00 194 GLY A CA 1
ATOM 1419 C C . GLY A 1 194 ? -20.892 -18.805 8.673 1.00 78.00 194 GLY A C 1
ATOM 1420 O O . GLY A 1 194 ? -20.229 -18.932 7.634 1.00 78.00 194 GLY A O 1
ATOM 1421 N N . ASP A 1 195 ? -21.406 -17.635 9.081 1.00 79.12 195 ASP A N 1
ATOM 1422 C CA . ASP A 1 195 ? -21.204 -16.380 8.354 1.00 79.12 195 ASP A CA 1
ATOM 1423 C C . ASP A 1 195 ? -19.721 -16.051 8.250 1.00 79.12 195 ASP A C 1
ATOM 1425 O O . ASP A 1 195 ? -18.950 -16.231 9.197 1.00 79.12 195 ASP A O 1
ATOM 1429 N N . LEU A 1 196 ? -19.328 -15.538 7.086 1.00 79.00 196 LEU A N 1
ATOM 1430 C CA . LEU A 1 196 ? -17.999 -14.986 6.903 1.00 79.00 196 LEU A CA 1
ATOM 1431 C C . LEU A 1 196 ? -17.946 -13.621 7.593 1.00 79.00 196 LEU A C 1
ATOM 1433 O O . LEU A 1 196 ? -18.685 -12.701 7.235 1.00 79.00 196 LEU A O 1
ATOM 1437 N N . VAL A 1 197 ? -17.074 -13.497 8.585 1.00 80.19 197 VAL A N 1
ATOM 1438 C CA . VAL A 1 197 ? -16.900 -12.285 9.384 1.00 80.19 197 VAL A CA 1
ATOM 1439 C C . VAL A 1 197 ? -15.488 -11.741 9.231 1.00 80.19 197 VAL A C 1
ATOM 1441 O O . VAL A 1 197 ? -14.522 -12.490 9.069 1.00 80.19 197 VAL A O 1
ATOM 1444 N N . GLU A 1 198 ? -15.384 -10.419 9.279 1.00 75.88 198 GLU A N 1
ATOM 1445 C CA . GLU A 1 198 ? -14.119 -9.697 9.387 1.00 75.88 198 GLU A CA 1
ATOM 1446 C C . GLU A 1 198 ? -13.903 -9.271 10.839 1.00 75.88 198 GLU A C 1
ATOM 1448 O O . GLU A 1 198 ? -14.850 -8.902 11.547 1.00 75.88 198 GLU A O 1
ATOM 1453 N N . TYR A 1 199 ? -12.650 -9.336 11.283 1.00 73.25 199 TYR A N 1
ATOM 1454 C CA . TYR A 1 199 ? -12.246 -8.897 12.611 1.00 73.25 199 TYR A CA 1
ATOM 1455 C C . TYR A 1 199 ? -10.890 -8.188 12.570 1.00 73.25 199 TYR A C 1
ATOM 1457 O O . TYR A 1 199 ? -9.978 -8.598 11.848 1.00 73.25 199 TYR A O 1
ATOM 1465 N N . ASP A 1 200 ? -10.768 -7.138 13.376 1.00 68.00 200 ASP A N 1
ATOM 1466 C CA . ASP A 1 200 ? -9.564 -6.313 13.454 1.00 68.00 200 ASP A CA 1
ATOM 1467 C C . ASP A 1 200 ? -8.448 -7.024 14.239 1.00 68.00 200 ASP A C 1
ATOM 1469 O O . ASP A 1 200 ? -8.709 -7.878 15.104 1.00 68.00 200 ASP A O 1
ATOM 1473 N N . GLY A 1 201 ? -7.196 -6.683 13.922 1.00 61.69 201 GLY A N 1
ATOM 1474 C CA . GLY A 1 201 ? -6.034 -7.192 14.638 1.00 61.69 201 GLY A CA 1
ATOM 1475 C C . GLY A 1 201 ? -5.947 -6.597 16.035 1.00 61.69 201 GLY A C 1
ATOM 1476 O O . GLY A 1 201 ? -6.202 -5.415 16.234 1.00 61.69 201 GLY A O 1
ATOM 1477 N N . ARG A 1 202 ? -5.627 -7.414 17.040 1.00 68.50 202 ARG A N 1
ATOM 1478 C CA . ARG A 1 202 ? -5.504 -6.940 18.427 1.00 68.50 202 ARG A CA 1
ATOM 1479 C C . ARG A 1 202 ? -4.757 -7.905 19.319 1.00 68.50 202 ARG A C 1
ATOM 1481 O O . ARG A 1 202 ? -4.641 -9.092 19.032 1.00 68.50 202 ARG A O 1
ATOM 1488 N N . ILE A 1 203 ? -4.333 -7.395 20.464 1.00 49.22 203 ILE A N 1
ATOM 1489 C CA . ILE A 1 203 ? -3.863 -8.212 21.576 1.00 49.22 203 ILE A CA 1
ATOM 1490 C C . ILE A 1 203 ? -5.091 -8.729 22.334 1.00 49.22 203 ILE A C 1
ATOM 1492 O O . ILE A 1 203 ? -5.908 -7.947 22.813 1.00 49.22 203 ILE A O 1
ATOM 1496 N N . VAL A 1 204 ? -5.235 -10.049 22.422 1.00 56.38 204 VAL A N 1
ATOM 1497 C CA . VAL A 1 204 ? -6.259 -10.715 23.231 1.00 56.38 204 VAL A CA 1
ATOM 1498 C C . VAL A 1 204 ? -5.608 -11.208 24.514 1.00 56.38 204 VAL A C 1
ATOM 1500 O O . VAL A 1 204 ? -4.632 -11.954 24.474 1.00 56.38 204 VAL A O 1
ATOM 1503 N N . HIS A 1 205 ? -6.152 -10.810 25.660 1.00 44.25 205 HIS A N 1
ATOM 1504 C CA . HIS A 1 205 ? -5.704 -11.305 26.956 1.00 44.25 205 HIS A CA 1
ATOM 1505 C C . HIS A 1 205 ? -6.235 -12.730 27.170 1.00 44.25 205 HIS A C 1
ATOM 1507 O O . HIS A 1 205 ? -7.422 -12.916 27.433 1.00 44.25 205 HIS A O 1
ATOM 1513 N N . ALA A 1 206 ? -5.369 -13.736 27.015 1.00 50.31 206 ALA A N 1
ATOM 1514 C CA . ALA A 1 206 ? -5.661 -15.116 27.398 1.00 50.31 206 ALA A CA 1
ATOM 1515 C C . ALA A 1 206 ? -5.124 -15.393 28.819 1.00 50.31 206 ALA A C 1
ATOM 1517 O O . ALA A 1 206 ? -4.190 -14.708 29.241 1.00 50.31 206 ALA A O 1
ATOM 1518 N N . PRO A 1 207 ? -5.660 -16.397 29.546 1.00 46.88 207 PRO A N 1
ATOM 1519 C CA . PRO A 1 207 ? -5.231 -16.718 30.914 1.00 46.88 207 PRO A CA 1
ATOM 1520 C C . PRO A 1 207 ? -3.731 -17.007 31.047 1.00 46.88 207 PRO A C 1
ATOM 1522 O O . PRO A 1 207 ? -3.154 -16.788 32.103 1.00 46.88 207 PRO A O 1
ATOM 1525 N N . GLU A 1 208 ? -3.110 -17.496 29.973 1.00 55.91 208 GLU A N 1
ATOM 1526 C CA . GLU A 1 208 ? -1.702 -17.902 29.960 1.00 55.91 208 GLU A CA 1
ATOM 1527 C C . GLU A 1 208 ? -0.755 -16.770 29.539 1.00 55.91 208 GLU A C 1
ATOM 1529 O O . GLU A 1 208 ? 0.389 -16.733 29.977 1.00 55.91 208 GLU A O 1
ATOM 1534 N N . SER A 1 209 ? -1.217 -15.854 28.680 1.00 45.59 209 SER A N 1
ATOM 1535 C CA . SER A 1 209 ? -0.504 -14.636 28.269 1.00 45.59 209 SER A CA 1
ATOM 1536 C C . SER A 1 209 ? -1.340 -13.808 27.279 1.00 45.59 209 SER A C 1
ATOM 1538 O O . SER A 1 209 ? -2.185 -14.358 26.563 1.00 45.59 209 SER A O 1
ATOM 1540 N N . PRO A 1 210 ? -1.114 -12.484 27.175 1.00 54.53 210 PRO A N 1
ATOM 1541 C CA . PRO A 1 210 ? -1.636 -11.694 26.065 1.00 54.53 210 PRO A CA 1
ATOM 1542 C C . PRO A 1 210 ? -1.081 -12.210 24.729 1.00 54.53 210 PRO A C 1
ATOM 1544 O O . PRO A 1 210 ? 0.130 -12.345 24.563 1.00 54.53 210 PRO A O 1
ATOM 1547 N N . ARG A 1 211 ? -1.956 -12.489 23.759 1.00 59.78 211 ARG A N 1
ATOM 1548 C CA . ARG A 1 211 ? -1.584 -12.976 22.422 1.00 59.78 211 ARG A CA 1
ATOM 1549 C C . ARG A 1 211 ? -1.971 -11.953 21.365 1.00 59.78 211 ARG A C 1
ATOM 1551 O O . ARG A 1 211 ? -3.121 -11.525 21.322 1.00 59.78 211 ARG A O 1
ATOM 1558 N N . LEU A 1 212 ? -1.037 -11.587 20.486 1.00 58.88 212 LEU A N 1
ATOM 1559 C CA . LEU A 1 212 ? -1.360 -10.800 19.297 1.00 58.88 212 LEU A CA 1
ATOM 1560 C C . LEU A 1 212 ? -2.118 -11.680 18.301 1.00 58.88 212 LEU A C 1
ATOM 1562 O O . LEU A 1 212 ? -1.629 -12.715 17.852 1.00 58.88 212 LEU A O 1
ATOM 1566 N N . VAL A 1 213 ? -3.310 -11.239 17.937 1.00 61.84 213 VAL A N 1
ATOM 1567 C CA . VAL A 1 213 ? -4.160 -11.865 16.937 1.00 61.84 213 VAL A CA 1
ATOM 1568 C C . VAL A 1 213 ? -4.168 -10.935 15.737 1.00 61.84 213 VAL A C 1
ATOM 1570 O O . VAL A 1 213 ? -4.767 -9.866 15.828 1.00 61.84 213 VAL A O 1
ATOM 1573 N N . PRO A 1 214 ? -3.498 -11.283 14.628 1.00 60.47 214 PRO A N 1
ATOM 1574 C CA . PRO A 1 214 ? -3.591 -10.482 13.418 1.00 60.47 214 PRO A CA 1
ATOM 1575 C C . PRO A 1 214 ? -5.043 -10.462 12.932 1.00 60.47 214 PRO A C 1
ATOM 1577 O O . PRO A 1 214 ? -5.742 -11.479 13.029 1.00 60.47 214 PRO A O 1
ATOM 1580 N N . GLY A 1 215 ? -5.485 -9.307 12.435 1.00 67.75 215 GLY A N 1
ATOM 1581 C CA . GLY A 1 215 ? -6.813 -9.150 11.848 1.00 67.75 215 GLY A CA 1
ATOM 1582 C C . GLY A 1 215 ? -6.987 -10.091 10.661 1.00 67.75 215 GLY A C 1
ATOM 1583 O O . GLY A 1 215 ? -6.008 -10.528 10.048 1.00 67.75 215 GLY A O 1
ATOM 1584 N N . GLY A 1 216 ? -8.226 -10.452 10.347 1.00 72.62 216 GLY A N 1
ATOM 1585 C CA . GLY A 1 216 ? -8.465 -11.462 9.327 1.00 72.62 216 GLY A CA 1
ATOM 1586 C C . GLY A 1 216 ? -9.927 -11.706 8.991 1.00 72.62 216 GLY A C 1
ATOM 1587 O O . GLY A 1 216 ? -10.827 -10.971 9.400 1.00 72.62 216 GLY A O 1
ATOM 1588 N N . ARG A 1 217 ? -10.130 -12.764 8.204 1.00 75.94 217 ARG A N 1
ATOM 1589 C CA . ARG A 1 217 ? -11.434 -13.290 7.798 1.00 75.94 217 ARG A CA 1
ATOM 1590 C C . ARG A 1 217 ? -11.567 -14.724 8.277 1.00 75.94 217 ARG A C 1
ATOM 1592 O O . ARG A 1 217 ? -10.595 -15.481 8.290 1.00 75.94 217 ARG A O 1
ATOM 1599 N N . GLY A 1 218 ? -12.780 -15.102 8.638 1.00 80.88 218 GLY A N 1
ATOM 1600 C CA . GLY A 1 218 ? -13.103 -16.491 8.913 1.00 80.88 218 GLY A CA 1
ATOM 1601 C C . GLY A 1 218 ? -14.587 -16.689 9.164 1.00 80.88 218 GLY A C 1
ATOM 1602 O O . GLY A 1 218 ? -15.376 -15.748 9.084 1.00 80.88 218 GLY A O 1
ATOM 1603 N N . ARG A 1 219 ? -14.977 -17.931 9.430 1.00 82.69 219 ARG A N 1
ATOM 1604 C CA . ARG A 1 219 ? -16.368 -18.318 9.649 1.00 82.69 219 ARG A CA 1
ATOM 1605 C C . ARG A 1 219 ? -16.724 -18.255 11.122 1.00 82.69 219 ARG A C 1
ATOM 1607 O O . ARG A 1 219 ? -16.029 -18.823 11.961 1.00 82.69 219 ARG A O 1
ATOM 1614 N N . LEU A 1 220 ? -17.826 -17.590 11.439 1.00 79.00 220 LEU A N 1
ATOM 1615 C CA . LEU A 1 220 ? -18.315 -17.483 12.804 1.00 79.00 220 LEU A CA 1
ATOM 1616 C C . LEU A 1 220 ? -18.715 -18.866 13.345 1.00 79.00 220 LEU A C 1
ATOM 1618 O O . LEU A 1 220 ? -19.650 -19.482 12.844 1.00 79.00 220 LEU A O 1
ATOM 1622 N N . ARG A 1 221 ? -18.010 -19.361 14.363 1.00 81.75 221 ARG A N 1
ATOM 1623 C CA . ARG A 1 221 ? -18.271 -20.656 15.018 1.00 81.75 221 ARG A CA 1
ATOM 1624 C C . ARG A 1 221 ? -19.211 -20.527 16.201 1.00 81.75 221 ARG A C 1
ATOM 1626 O O . ARG A 1 221 ? -20.148 -21.304 16.308 1.00 81.75 221 ARG A O 1
ATOM 1633 N N . ASP A 1 222 ? -18.944 -19.539 17.047 1.00 78.38 222 ASP A N 1
ATOM 1634 C CA . ASP A 1 222 ? -19.697 -19.254 18.266 1.00 78.38 222 ASP A CA 1
ATOM 1635 C C . ASP A 1 222 ? -19.854 -17.744 18.414 1.00 78.38 222 ASP A C 1
ATOM 1637 O O . ASP A 1 222 ? -18.950 -16.998 18.039 1.00 78.38 222 ASP A O 1
ATOM 1641 N N . VAL A 1 223 ? -20.961 -17.288 19.001 1.00 77.25 223 VAL A N 1
ATOM 1642 C CA . VAL A 1 223 ? -21.147 -15.885 19.386 1.00 77.25 223 VAL A CA 1
ATOM 1643 C C . VAL A 1 223 ? -21.815 -15.808 20.755 1.00 77.25 223 VAL A C 1
ATOM 1645 O O . VAL A 1 223 ? -22.738 -16.559 21.048 1.00 77.25 223 VAL A O 1
ATOM 1648 N N . TRP A 1 224 ? -21.370 -14.900 21.606 1.00 80.00 224 TRP A N 1
ATOM 1649 C CA . TRP A 1 224 ? -21.962 -14.641 22.912 1.00 80.00 224 TRP A CA 1
ATOM 1650 C C . TRP A 1 224 ? -21.781 -13.172 23.277 1.00 80.00 224 TRP A C 1
ATOM 1652 O O . TRP A 1 224 ? -20.962 -12.467 22.688 1.00 80.00 224 TRP A O 1
ATOM 1662 N N . SER A 1 225 ? -22.550 -12.685 24.244 1.00 67.81 225 SER A N 1
ATOM 1663 C CA . SER A 1 225 ? -22.324 -11.367 24.826 1.00 67.81 225 SER A CA 1
ATOM 1664 C C . SER A 1 225 ? -21.432 -11.460 26.057 1.00 67.81 225 SER A C 1
ATOM 1666 O O . SER A 1 225 ? -21.529 -12.385 26.857 1.00 67.81 225 SER A O 1
ATOM 1668 N N . SER A 1 226 ? -20.544 -10.485 26.219 1.00 68.75 226 SER A N 1
ATOM 1669 C CA . SER A 1 226 ? -19.751 -10.312 27.434 1.00 68.75 226 SER A CA 1
ATOM 1670 C C . SER A 1 226 ? -19.565 -8.824 27.685 1.00 68.75 226 SER A C 1
ATOM 1672 O O . SER A 1 226 ? -19.072 -8.110 26.817 1.00 68.75 226 SER A O 1
ATOM 1674 N N . GLY A 1 227 ? -20.006 -8.330 28.845 1.00 71.56 227 GLY A N 1
ATOM 1675 C CA . GLY A 1 227 ? -19.885 -6.907 29.191 1.00 71.56 227 GLY A CA 1
ATOM 1676 C C . GLY A 1 227 ? -20.648 -5.950 28.261 1.00 71.56 227 GLY A C 1
ATOM 1677 O O . GLY A 1 227 ? -20.262 -4.794 28.135 1.00 71.56 227 GLY A O 1
ATOM 1678 N N . GLY A 1 228 ? -21.710 -6.418 27.593 1.00 65.06 228 GLY A N 1
ATOM 1679 C CA . GLY A 1 228 ? -22.465 -5.629 26.608 1.00 65.06 228 GLY A CA 1
ATOM 1680 C C . GLY A 1 228 ? -21.857 -5.610 25.200 1.00 65.06 228 GLY A C 1
ATOM 1681 O O . GLY A 1 228 ? -22.424 -4.986 24.306 1.00 65.06 228 GLY A O 1
ATOM 1682 N N . GLU A 1 229 ? -20.746 -6.313 24.979 1.00 62.72 229 GLU A N 1
ATOM 1683 C CA . GLU A 1 229 ? -20.124 -6.472 23.666 1.00 62.72 229 GLU A CA 1
ATOM 1684 C C . GLU A 1 229 ? -20.407 -7.855 23.088 1.00 62.72 229 GLU A C 1
ATOM 1686 O O . GLU A 1 229 ? -20.521 -8.840 23.818 1.00 62.72 229 GLU A O 1
ATOM 1691 N N . ILE A 1 230 ? -20.500 -7.929 21.761 1.00 65.69 230 ILE A N 1
ATOM 1692 C CA . ILE A 1 230 ? -20.649 -9.194 21.045 1.00 65.69 230 ILE A CA 1
ATOM 1693 C C . ILE A 1 230 ? -19.259 -9.761 20.794 1.00 65.69 230 ILE A C 1
ATOM 1695 O O . ILE A 1 230 ? -18.426 -9.134 20.134 1.00 65.69 230 ILE A O 1
ATOM 1699 N N . VAL A 1 231 ? -19.038 -10.953 21.327 1.00 72.00 231 VAL A N 1
ATOM 1700 C CA . VAL A 1 231 ? -17.814 -11.732 21.217 1.00 72.00 231 VAL A CA 1
ATOM 1701 C C . VAL A 1 231 ? -18.120 -12.965 20.386 1.00 72.00 231 VAL A C 1
ATOM 1703 O O . VAL A 1 231 ? -19.165 -13.578 20.566 1.00 72.00 231 VAL A O 1
ATOM 1706 N N . GLY A 1 232 ? -17.233 -13.365 19.488 1.00 77.88 232 GLY A N 1
ATOM 1707 C CA . GLY A 1 232 ? -17.377 -14.635 18.800 1.00 77.88 232 GLY A CA 1
ATOM 1708 C C . GLY A 1 232 ? -16.063 -15.331 18.530 1.00 77.88 232 GLY A C 1
ATOM 1709 O O . GLY A 1 232 ? -14.997 -14.721 18.489 1.00 77.88 232 GLY A O 1
ATOM 1710 N N . ARG A 1 233 ? -16.146 -16.646 18.370 1.00 79.31 233 ARG A N 1
ATOM 1711 C CA . ARG A 1 233 ? -15.034 -17.486 17.934 1.00 79.31 233 ARG A CA 1
ATOM 1712 C C . ARG A 1 233 ? -15.124 -17.623 16.422 1.00 79.31 233 ARG A C 1
ATOM 1714 O O . ARG A 1 233 ? -16.199 -17.920 15.906 1.00 79.31 233 ARG A O 1
ATOM 1721 N N . VAL A 1 234 ? -14.021 -17.405 15.718 1.00 78.00 234 VAL A N 1
ATOM 1722 C CA . VAL A 1 234 ? -14.002 -17.386 14.250 1.00 78.00 234 VAL A CA 1
ATOM 1723 C C . VAL A 1 234 ? -13.051 -18.455 13.735 1.00 78.00 234 VAL A C 1
ATOM 1725 O O . VAL A 1 234 ? -11.855 -18.350 13.935 1.00 78.00 234 VAL A O 1
ATOM 1728 N N . GLU A 1 235 ? -13.549 -19.470 13.044 1.00 81.12 235 GLU A N 1
ATOM 1729 C CA . GLU A 1 235 ? -12.697 -20.439 12.352 1.00 81.12 235 GLU A CA 1
ATOM 1730 C C . GLU A 1 235 ? -12.034 -19.762 11.151 1.00 81.12 235 GLU A C 1
ATOM 1732 O O . GLU A 1 235 ? -12.717 -19.280 10.245 1.00 81.12 235 GLU A O 1
ATOM 1737 N N . ARG A 1 236 ? -10.703 -19.670 11.158 1.00 74.62 236 ARG A N 1
ATOM 1738 C CA . ARG A 1 236 ? -9.956 -19.031 10.070 1.00 74.62 236 ARG A CA 1
ATOM 1739 C C . ARG A 1 236 ? -10.130 -19.810 8.765 1.00 74.62 236 ARG A C 1
ATOM 1741 O O . ARG A 1 236 ? -10.318 -21.024 8.776 1.00 74.62 236 ARG A O 1
ATOM 1748 N N . GLU A 1 237 ? -10.041 -19.115 7.628 1.00 70.56 237 GLU A N 1
ATOM 1749 C CA . GLU A 1 237 ? -10.159 -19.746 6.298 1.00 70.56 237 GLU A CA 1
ATOM 1750 C C . GLU A 1 237 ? -9.078 -20.815 6.027 1.00 70.56 237 GLU A C 1
ATOM 1752 O O . GLU A 1 237 ? -9.275 -21.670 5.168 1.00 70.56 237 GLU A O 1
ATOM 1757 N N . ASP A 1 238 ? -7.969 -20.809 6.774 1.00 70.12 238 ASP A N 1
ATOM 1758 C CA . ASP A 1 238 ? -6.902 -21.820 6.716 1.00 70.12 238 ASP A CA 1
ATOM 1759 C C . ASP A 1 238 ? -7.216 -23.116 7.498 1.00 70.12 238 ASP A C 1
ATOM 1761 O O . ASP A 1 238 ? -6.413 -24.049 7.486 1.00 70.12 238 ASP A O 1
ATOM 1765 N N . GLY A 1 239 ? -8.382 -23.200 8.153 1.00 64.25 239 GLY A N 1
ATOM 1766 C CA . GLY A 1 239 ? -8.831 -24.375 8.905 1.00 64.25 239 GLY A CA 1
ATOM 1767 C C . GLY A 1 239 ? -8.279 -24.476 10.331 1.00 64.25 239 GLY A C 1
ATOM 1768 O O . GLY A 1 239 ? -8.502 -25.487 10.997 1.00 64.25 239 GLY A O 1
ATOM 1769 N N . VAL A 1 240 ? -7.573 -23.455 10.830 1.00 67.50 240 VAL A N 1
ATOM 1770 C CA . VAL A 1 240 ? -7.077 -23.440 12.214 1.00 67.50 240 VAL A CA 1
ATOM 1771 C C . VAL A 1 240 ? -8.216 -23.081 13.177 1.00 67.50 240 VAL A C 1
ATOM 1773 O O . VAL A 1 240 ? -8.761 -21.975 13.151 1.00 67.50 240 VAL A O 1
ATOM 1776 N N . THR A 1 241 ? -8.569 -24.026 14.053 1.00 54.66 241 THR A N 1
ATOM 1777 C CA . THR A 1 241 ? -9.732 -23.945 14.957 1.00 54.66 241 THR A CA 1
ATOM 1778 C C . THR A 1 241 ? -9.474 -23.234 16.290 1.00 54.66 241 THR A C 1
ATOM 1780 O O . THR A 1 241 ? -10.433 -22.897 16.982 1.00 54.66 241 THR A O 1
ATOM 1783 N N . ASP A 1 242 ? -8.216 -22.943 16.638 1.00 59.00 242 ASP A N 1
ATOM 1784 C CA . ASP A 1 242 ? -7.827 -22.267 17.893 1.00 59.00 242 ASP A CA 1
ATOM 1785 C C . ASP A 1 242 ? -7.833 -20.737 17.778 1.00 59.00 242 ASP A C 1
ATOM 1787 O O . ASP A 1 242 ? -6.965 -20.026 18.295 1.00 59.00 242 ASP A O 1
ATOM 1791 N N . ALA A 1 243 ? -8.823 -20.194 17.073 1.00 58.75 243 ALA A N 1
ATOM 1792 C CA . ALA A 1 243 ? -8.969 -18.756 17.018 1.00 58.75 243 ALA A CA 1
ATOM 1793 C C . ALA A 1 243 ? -9.473 -18.227 18.372 1.00 58.75 243 ALA A C 1
ATOM 1795 O O . ALA A 1 243 ? -10.468 -18.725 18.911 1.00 58.75 243 ALA A O 1
ATOM 1796 N N . PRO A 1 244 ? -8.813 -17.206 18.932 1.00 60.81 244 PRO A N 1
ATOM 1797 C CA . PRO A 1 244 ? -9.246 -16.586 20.173 1.00 60.81 244 PRO A CA 1
ATOM 1798 C C . PRO A 1 244 ? -10.632 -15.952 20.027 1.00 60.81 244 PRO A C 1
ATOM 1800 O O . PRO A 1 244 ? -11.124 -15.707 18.927 1.00 60.81 244 PRO A O 1
ATOM 1803 N N . ALA A 1 245 ? -11.265 -15.683 21.165 1.00 66.88 245 ALA A N 1
ATOM 1804 C CA . ALA A 1 245 ? -12.507 -14.931 21.223 1.00 66.88 245 ALA A CA 1
ATOM 1805 C C . ALA A 1 245 ? -12.288 -13.503 20.687 1.00 66.88 245 ALA A C 1
ATOM 1807 O O . ALA A 1 245 ? -11.398 -12.785 21.145 1.00 66.88 245 ALA A O 1
ATOM 1808 N N . LEU A 1 246 ? -13.091 -13.099 19.707 1.00 68.12 246 LEU A N 1
ATOM 1809 C CA . LEU A 1 246 ? -12.965 -11.843 18.976 1.00 68.12 246 LEU A CA 1
ATOM 1810 C C . LEU A 1 246 ? -14.213 -10.990 19.202 1.00 68.12 246 LEU A C 1
ATOM 1812 O O . LEU A 1 246 ? -15.326 -11.423 18.936 1.00 68.12 246 LEU A O 1
ATOM 1816 N N . GLN A 1 247 ? -14.037 -9.764 19.681 1.00 64.56 247 GLN A N 1
ATOM 1817 C CA . GLN A 1 247 ? -15.109 -8.769 19.813 1.00 64.56 247 GLN A CA 1
ATOM 1818 C C . GLN A 1 247 ? -15.235 -7.909 18.540 1.00 64.56 247 GLN A C 1
ATOM 1820 O O . GLN A 1 247 ? -14.323 -7.894 17.718 1.00 64.56 247 GLN A O 1
ATOM 1825 N N . SER A 1 248 ? -16.306 -7.137 18.370 1.00 65.75 248 SER A N 1
ATOM 1826 C CA . SER A 1 248 ? -16.459 -6.218 17.216 1.00 65.75 248 SER A CA 1
ATOM 1827 C C . SER A 1 248 ? -16.496 -6.917 15.851 1.00 65.75 248 SER A C 1
ATOM 1829 O O . SER A 1 248 ? -15.983 -6.395 14.861 1.00 65.75 248 SER A O 1
ATOM 1831 N N . LEU A 1 249 ? -17.105 -8.101 15.797 1.00 64.81 249 LEU A N 1
ATOM 1832 C CA . LEU A 1 249 ? -17.319 -8.826 14.549 1.00 64.81 249 LEU A CA 1
ATOM 1833 C C . LEU A 1 249 ? -18.222 -8.023 13.615 1.00 64.81 249 LEU A C 1
ATOM 1835 O O . LEU A 1 249 ? -19.275 -7.529 14.026 1.00 64.81 249 LEU A O 1
ATOM 1839 N N . ARG A 1 250 ? -17.820 -7.919 12.350 1.00 69.19 250 ARG A N 1
ATOM 1840 C CA . ARG A 1 250 ? -18.628 -7.289 11.303 1.00 69.19 250 ARG A CA 1
ATOM 1841 C C . ARG A 1 250 ? -18.871 -8.300 10.186 1.00 69.19 250 ARG A C 1
ATOM 1843 O O . ARG A 1 250 ? -17.985 -9.122 9.932 1.00 69.19 250 ARG A O 1
ATOM 1850 N N . PRO A 1 251 ? -20.033 -8.252 9.510 1.00 70.69 251 PRO A N 1
ATOM 1851 C CA . PRO A 1 251 ? -20.224 -9.014 8.285 1.00 70.69 251 PRO A CA 1
ATOM 1852 C C . PRO A 1 251 ? -19.064 -8.724 7.332 1.00 70.69 251 PRO A C 1
ATOM 1854 O O . PRO A 1 251 ? -18.745 -7.555 7.091 1.00 70.69 251 PRO A O 1
ATOM 1857 N N . ALA A 1 252 ? -18.404 -9.768 6.828 1.00 72.25 252 ALA A N 1
ATOM 1858 C CA . ALA A 1 252 ? -17.379 -9.574 5.819 1.00 72.25 252 ALA A CA 1
ATOM 1859 C C . ALA A 1 252 ? -18.045 -9.000 4.568 1.00 72.25 252 ALA A C 1
ATOM 1861 O O . ALA A 1 252 ? -19.076 -9.507 4.115 1.00 72.25 252 ALA A O 1
ATOM 1862 N N . ALA A 1 253 ? -17.450 -7.958 3.989 1.00 79.00 253 ALA A N 1
ATOM 1863 C CA . ALA A 1 253 ? -17.907 -7.496 2.690 1.00 79.00 253 ALA A CA 1
ATOM 1864 C C . ALA A 1 253 ? -17.780 -8.660 1.695 1.00 79.00 253 ALA A C 1
ATOM 1866 O O . ALA A 1 253 ? -16.767 -9.372 1.666 1.00 79.00 253 ALA A O 1
ATOM 1867 N N . THR A 1 254 ? -18.819 -8.869 0.886 1.00 87.06 254 THR A N 1
ATOM 1868 C CA . THR A 1 254 ? -18.718 -9.815 -0.227 1.00 87.06 254 THR A CA 1
ATOM 1869 C C . THR A 1 254 ? -17.716 -9.243 -1.218 1.00 87.06 254 THR A C 1
ATOM 1871 O O . THR A 1 254 ? -17.833 -8.083 -1.607 1.00 87.06 254 THR A O 1
ATOM 1874 N N . THR A 1 255 ? -16.722 -10.035 -1.611 1.00 91.50 255 THR A N 1
ATOM 1875 C CA . THR A 1 255 ? -15.698 -9.619 -2.571 1.00 91.50 255 THR A CA 1
ATOM 1876 C C . THR A 1 255 ? -15.768 -10.457 -3.840 1.00 91.50 255 THR A C 1
ATOM 1878 O O . THR A 1 255 ? -16.062 -11.650 -3.793 1.00 91.50 255 THR A O 1
ATOM 1881 N N . VAL A 1 256 ? -15.465 -9.835 -4.975 1.00 94.50 256 VAL A N 1
ATOM 1882 C CA . VAL A 1 256 ? -15.226 -10.496 -6.264 1.00 94.50 256 VAL A CA 1
ATOM 1883 C C . VAL A 1 256 ? -13.794 -10.227 -6.700 1.00 94.50 256 VAL A C 1
ATOM 1885 O O . VAL A 1 256 ? -13.245 -9.171 -6.394 1.00 94.50 256 VAL A O 1
ATOM 1888 N N . LEU A 1 257 ? -13.172 -11.182 -7.388 1.00 94.75 257 LEU A N 1
ATOM 1889 C CA . LEU A 1 257 ? -11.866 -10.954 -7.998 1.00 94.75 257 LEU A CA 1
ATOM 1890 C C . LEU A 1 257 ? -12.060 -10.230 -9.331 1.00 94.75 257 LEU A C 1
ATOM 1892 O O . LEU A 1 257 ? -12.874 -10.666 -10.144 1.00 94.75 257 LEU A O 1
ATOM 1896 N N . LYS A 1 258 ? -11.337 -9.127 -9.521 1.00 95.31 258 LYS A N 1
ATOM 1897 C CA . LYS A 1 258 ? -11.246 -8.399 -10.790 1.00 95.31 258 LYS A CA 1
ATOM 1898 C C . LYS A 1 258 ? -9.789 -8.281 -11.215 1.00 95.31 258 LYS A C 1
ATOM 1900 O O . LYS A 1 258 ? -8.931 -8.004 -10.371 1.00 95.31 258 LYS A O 1
ATOM 1905 N N . ALA A 1 259 ? -9.509 -8.412 -12.506 1.00 92.75 259 ALA A N 1
ATOM 1906 C CA . ALA A 1 259 ? -8.206 -8.046 -13.050 1.00 92.75 259 ALA A CA 1
ATOM 1907 C C . ALA A 1 259 ? -7.972 -6.531 -12.916 1.00 92.75 259 ALA A C 1
ATOM 1909 O O . ALA A 1 259 ? -8.924 -5.748 -12.873 1.00 92.75 259 ALA A O 1
ATOM 1910 N N . SER A 1 260 ? -6.713 -6.081 -12.905 1.00 91.44 260 SER A N 1
ATOM 1911 C CA . SER A 1 260 ? -6.404 -4.637 -12.845 1.00 91.44 260 SER A CA 1
ATOM 1912 C C . SER A 1 260 ? -7.027 -3.838 -13.999 1.00 91.44 260 SER A C 1
ATOM 1914 O O . SER A 1 260 ? -7.369 -2.668 -13.820 1.00 91.44 260 SER A O 1
ATOM 1916 N N . SER A 1 261 ? -7.209 -4.482 -15.156 1.00 90.00 261 SER A N 1
ATOM 1917 C CA . SER A 1 261 ? -7.866 -3.936 -16.349 1.00 90.00 261 SER A CA 1
ATOM 1918 C C . SER A 1 261 ? -9.384 -3.774 -16.210 1.00 90.00 261 SER A C 1
ATOM 1920 O O . SER A 1 261 ? -9.981 -2.976 -16.930 1.00 90.00 261 SER A O 1
ATOM 1922 N N . GLU A 1 262 ? -10.011 -4.499 -15.282 1.00 94.75 262 GLU A N 1
ATOM 1923 C CA . GLU A 1 262 ? -11.458 -4.484 -15.023 1.00 94.75 262 GLU A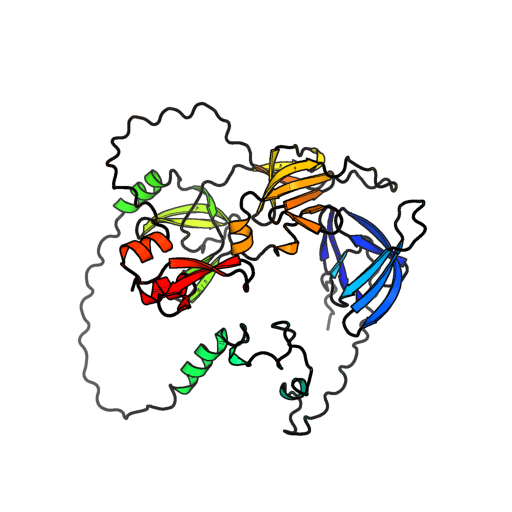 CA 1
ATOM 1924 C C . GLU A 1 262 ? -11.848 -3.553 -13.867 1.00 94.75 262 GLU A C 1
ATOM 1926 O O . GLU A 1 262 ? -13.038 -3.330 -13.619 1.00 94.75 262 GLU A O 1
ATOM 1931 N N . LEU A 1 263 ? -10.858 -3.026 -13.141 1.00 95.00 263 LEU A N 1
ATOM 1932 C CA . LEU A 1 263 ? -11.073 -2.060 -12.072 1.00 95.00 263 LEU A CA 1
ATOM 1933 C C . LEU A 1 263 ? -11.684 -0.769 -12.619 1.00 95.00 263 LEU A C 1
ATOM 1935 O O . LEU A 1 263 ? -11.353 -0.308 -13.712 1.00 95.00 263 LEU A O 1
ATOM 1939 N N . GLN A 1 264 ? -12.569 -0.167 -11.831 1.00 95.50 264 GLN A N 1
ATOM 1940 C CA . GLN A 1 264 ? -13.262 1.066 -12.186 1.00 95.50 264 GLN A CA 1
ATOM 1941 C C . GLN A 1 264 ? -13.181 2.099 -11.065 1.00 95.50 264 GLN A C 1
ATOM 1943 O O . GLN A 1 264 ? -13.006 1.783 -9.887 1.00 95.50 264 GLN A O 1
ATOM 1948 N N . LYS A 1 265 ? -13.374 3.369 -11.428 1.00 95.81 265 LYS A N 1
ATOM 1949 C CA . LYS A 1 265 ? -13.514 4.446 -10.449 1.00 95.81 265 LYS A CA 1
ATOM 1950 C C . LYS A 1 265 ? -14.697 4.143 -9.528 1.00 95.81 265 LYS A C 1
ATOM 1952 O O . LYS A 1 265 ? -15.805 3.909 -10.000 1.00 95.81 265 LYS A O 1
ATOM 1957 N N . GLY A 1 266 ? -14.464 4.217 -8.224 1.00 96.12 266 GLY A N 1
ATOM 1958 C CA . GLY A 1 266 ? -15.444 3.920 -7.185 1.00 96.12 266 GLY A CA 1
ATOM 1959 C C . GLY A 1 266 ? -15.378 2.492 -6.646 1.00 96.12 266 GLY A C 1
ATOM 1960 O O . GLY A 1 266 ? -15.900 2.271 -5.554 1.00 96.12 266 GLY A O 1
ATOM 1961 N N . ASP A 1 267 ? -14.703 1.560 -7.332 1.00 96.69 267 ASP A N 1
ATOM 1962 C CA . ASP A 1 267 ? -14.440 0.228 -6.779 1.00 96.69 267 ASP A CA 1
ATOM 1963 C C . ASP A 1 267 ? -13.697 0.354 -5.440 1.00 96.69 267 ASP A C 1
ATOM 1965 O O . ASP A 1 267 ? -12.833 1.220 -5.273 1.00 96.69 267 ASP A O 1
ATOM 1969 N N . VAL A 1 268 ? -14.028 -0.511 -4.478 1.00 96.75 268 VAL A N 1
ATOM 1970 C CA . VAL A 1 268 ? -13.322 -0.595 -3.193 1.00 96.75 268 VAL A CA 1
ATOM 1971 C C . VAL A 1 268 ? -12.483 -1.862 -3.185 1.00 96.75 268 VAL A C 1
ATOM 1973 O O . VAL A 1 268 ? -12.997 -2.965 -3.023 1.00 96.75 268 VAL A O 1
ATOM 1976 N N . VAL A 1 269 ? -11.180 -1.697 -3.378 1.00 95.75 269 VAL A N 1
ATOM 1977 C CA . VAL A 1 269 ? -10.202 -2.785 -3.403 1.00 95.75 269 VAL A CA 1
ATOM 1978 C C . VAL A 1 269 ? -9.730 -3.092 -1.985 1.00 95.75 269 VAL A C 1
ATOM 1980 O O . VAL A 1 269 ? -9.440 -2.183 -1.204 1.00 95.75 269 VAL A O 1
ATOM 1983 N N . ARG A 1 270 ? -9.611 -4.377 -1.653 1.00 92.31 270 ARG A N 1
ATOM 1984 C CA . ARG A 1 270 ? -8.993 -4.851 -0.413 1.00 92.31 270 ARG A CA 1
ATOM 1985 C C . ARG A 1 270 ? -7.520 -5.182 -0.658 1.00 92.31 270 ARG A C 1
ATOM 1987 O O . ARG A 1 270 ? -7.204 -6.034 -1.480 1.00 92.31 270 ARG A O 1
ATOM 1994 N N . ASP A 1 271 ? -6.605 -4.548 0.069 1.00 88.12 271 ASP A N 1
ATOM 1995 C CA . ASP A 1 271 ? -5.175 -4.890 0.012 1.00 88.12 271 ASP A CA 1
ATOM 1996 C C . ASP A 1 271 ? -4.520 -4.678 1.377 1.00 88.12 271 ASP A C 1
ATOM 1998 O O . ASP A 1 271 ? -4.603 -3.596 1.942 1.00 88.12 271 ASP A O 1
ATOM 2002 N N . ARG A 1 272 ? -3.870 -5.713 1.925 1.00 82.50 272 ARG A N 1
ATOM 2003 C CA . ARG A 1 272 ? -3.142 -5.658 3.215 1.00 82.50 272 ARG A CA 1
ATOM 2004 C C . ARG A 1 272 ? -3.956 -5.040 4.366 1.00 82.50 272 ARG A C 1
ATOM 2006 O O . ARG A 1 272 ? -3.466 -4.172 5.079 1.00 82.50 272 ARG A O 1
ATOM 2013 N N . GLY A 1 273 ? -5.215 -5.451 4.510 1.00 84.94 273 GLY A N 1
ATOM 2014 C CA . GLY A 1 273 ? -6.128 -4.908 5.526 1.00 84.94 273 GLY A CA 1
ATOM 2015 C C . GLY A 1 273 ? -6.695 -3.520 5.196 1.00 84.94 273 GLY A C 1
ATOM 2016 O O . GLY A 1 273 ? -7.596 -3.050 5.883 1.00 84.94 273 GLY A O 1
ATOM 2017 N N . MET A 1 274 ? -6.243 -2.873 4.120 1.00 92.31 274 MET A N 1
ATOM 2018 C CA . MET A 1 274 ? -6.784 -1.598 3.655 1.00 92.31 274 MET A CA 1
ATOM 2019 C C . MET A 1 274 ? -8.041 -1.801 2.811 1.00 92.31 274 MET A C 1
ATOM 2021 O O . MET A 1 274 ? -8.148 -2.754 2.037 1.00 92.31 274 MET A O 1
ATOM 2025 N N . ARG A 1 275 ? -8.960 -0.842 2.921 1.00 94.44 275 ARG A N 1
ATOM 2026 C CA . ARG A 1 275 ? -10.123 -0.641 2.054 1.00 94.44 275 ARG A CA 1
ATOM 2027 C C . ARG A 1 275 ? -9.868 0.582 1.191 1.00 94.44 275 ARG A C 1
ATOM 2029 O O . ARG A 1 275 ? -9.975 1.703 1.678 1.00 94.44 275 ARG A O 1
ATOM 2036 N N . VAL A 1 276 ? -9.507 0.388 -0.068 1.00 95.56 276 VAL A N 1
ATOM 2037 C CA . VAL A 1 276 ? -9.061 1.470 -0.951 1.00 95.56 276 VAL A CA 1
ATOM 2038 C C . VAL A 1 276 ? -10.133 1.754 -1.990 1.00 95.56 276 VAL A C 1
ATOM 2040 O O . VAL A 1 276 ? -10.325 0.962 -2.909 1.00 95.56 276 VAL A O 1
ATOM 2043 N N . ARG A 1 277 ? -10.822 2.892 -1.872 1.00 96.44 277 ARG A N 1
ATOM 2044 C CA . ARG A 1 277 ? -11.737 3.360 -2.919 1.00 96.44 277 ARG A CA 1
ATOM 2045 C C . ARG A 1 277 ? -10.931 3.981 -4.047 1.00 96.44 277 ARG A C 1
ATOM 2047 O O . ARG A 1 277 ? -10.245 4.974 -3.820 1.00 96.44 277 ARG A O 1
ATOM 2054 N N . LEU A 1 278 ? -11.046 3.441 -5.252 1.00 95.94 278 LEU A N 1
ATOM 2055 C CA . LEU A 1 278 ? -10.344 3.954 -6.423 1.00 95.94 278 LEU A CA 1
ATOM 2056 C C . LEU A 1 278 ? -10.965 5.289 -6.860 1.00 95.94 278 LEU A C 1
ATOM 2058 O O . LEU A 1 278 ? -12.154 5.359 -7.169 1.00 95.94 278 LEU A O 1
ATOM 2062 N N . ASP A 1 279 ? -10.178 6.361 -6.872 1.00 93.88 279 ASP A N 1
ATOM 2063 C CA . ASP A 1 279 ? -10.651 7.714 -7.181 1.00 93.88 279 ASP A CA 1
ATOM 2064 C C . ASP A 1 279 ? -10.322 8.120 -8.629 1.00 93.88 279 ASP A C 1
ATOM 2066 O O . ASP A 1 279 ? -11.113 8.810 -9.285 1.00 93.88 279 ASP A O 1
ATOM 2070 N N . GLU A 1 280 ? -9.158 7.700 -9.128 1.00 92.12 280 GLU A N 1
ATOM 2071 C CA . GLU A 1 280 ? -8.615 8.117 -10.422 1.00 92.12 280 GLU A CA 1
ATOM 2072 C C . GLU A 1 280 ? -7.633 7.077 -10.973 1.00 92.12 280 GLU A C 1
ATOM 2074 O O . GLU A 1 280 ? -6.833 6.512 -10.229 1.00 92.12 280 GLU A O 1
ATOM 2079 N N . LEU A 1 281 ? -7.660 6.842 -12.286 1.00 88.19 281 LEU A N 1
ATOM 2080 C CA . LEU A 1 281 ? -6.616 6.084 -12.968 1.00 88.19 281 LEU A CA 1
ATOM 2081 C C . LEU A 1 281 ? -5.436 7.037 -13.227 1.00 88.19 281 LEU A C 1
ATOM 2083 O O . LEU A 1 281 ? -5.509 7.893 -14.103 1.00 88.19 281 LEU A O 1
ATOM 2087 N N . ASN A 1 282 ? -4.376 6.909 -12.428 1.00 77.19 282 ASN A N 1
ATOM 2088 C CA . ASN A 1 282 ? -3.233 7.828 -12.380 1.00 77.19 282 ASN A CA 1
ATOM 2089 C C . ASN A 1 282 ? -2.347 7.754 -13.633 1.00 77.19 282 ASN A C 1
ATOM 2091 O O . ASN A 1 282 ? -1.686 8.724 -13.987 1.00 77.19 282 ASN A O 1
ATOM 2095 N N . CYS A 1 283 ? -2.325 6.605 -14.307 1.00 65.88 283 CYS A N 1
ATOM 2096 C CA . CYS A 1 283 ? -1.663 6.459 -15.596 1.00 65.88 283 CYS A CA 1
ATOM 2097 C C . CYS A 1 283 ? -2.619 5.727 -16.546 1.00 65.88 283 CYS A C 1
ATOM 2099 O O . CYS A 1 283 ? -3.010 4.598 -16.224 1.00 65.88 283 CYS A O 1
ATOM 2101 N N . PRO A 1 284 ? -3.009 6.323 -17.692 1.00 59.19 284 PRO A N 1
ATOM 2102 C CA . PRO A 1 284 ? -3.622 5.563 -18.775 1.00 59.19 284 PRO A CA 1
ATOM 2103 C C . PRO A 1 284 ? -2.709 4.378 -19.107 1.00 59.19 284 PRO A C 1
ATOM 2105 O O . PRO A 1 284 ? -1.496 4.529 -18.952 1.00 59.19 284 PRO A O 1
ATOM 2108 N N . PRO A 1 285 ? -3.249 3.229 -19.550 1.00 56.91 285 PRO A N 1
ATOM 2109 C CA . PRO A 1 285 ? -2.447 2.055 -19.877 1.00 56.91 285 PRO A CA 1
ATOM 2110 C C . PRO A 1 285 ? -1.347 2.453 -20.869 1.00 56.91 285 PRO A C 1
ATOM 2112 O O . PRO A 1 285 ? -1.601 2.666 -22.054 1.00 56.91 285 PRO A O 1
ATOM 2115 N N . TYR A 1 286 ? -0.130 2.639 -20.359 1.00 54.16 286 TYR A N 1
ATOM 2116 C CA . TYR A 1 286 ? 1.028 2.949 -21.175 1.00 54.16 286 TYR A CA 1
ATOM 2117 C C . TYR A 1 286 ? 1.560 1.614 -21.657 1.00 54.16 286 TYR A C 1
ATOM 2119 O O . TYR A 1 286 ? 1.850 0.731 -20.850 1.00 54.16 286 TYR A O 1
ATOM 2127 N N . PHE A 1 287 ? 1.708 1.479 -22.972 1.00 50.22 287 PHE A N 1
ATOM 2128 C CA . PHE A 1 287 ? 2.613 0.477 -23.501 1.00 50.22 287 PHE A CA 1
ATOM 2129 C C . PHE A 1 287 ? 3.988 0.809 -22.927 1.00 50.22 287 PHE A C 1
ATOM 2131 O O . PHE A 1 287 ? 4.608 1.799 -23.325 1.00 50.22 287 PHE A O 1
ATOM 2138 N N . ALA A 1 288 ? 4.466 0.001 -21.980 1.00 51.56 288 ALA A N 1
ATOM 2139 C CA . ALA A 1 288 ? 5.897 -0.107 -21.786 1.00 51.56 288 ALA A CA 1
ATOM 2140 C C . ALA A 1 288 ? 6.444 -0.433 -23.181 1.00 51.56 288 ALA A C 1
ATOM 2142 O O . ALA A 1 288 ? 6.064 -1.445 -23.773 1.00 51.56 288 ALA A O 1
ATOM 2143 N N . GLY A 1 289 ? 7.232 0.470 -23.771 1.00 44.75 289 GLY A N 1
ATOM 2144 C CA . GLY A 1 289 ? 7.700 0.385 -25.164 1.00 44.75 289 GLY A CA 1
ATOM 2145 C C . GLY A 1 289 ? 8.525 -0.870 -25.497 1.00 44.75 289 GLY A C 1
ATOM 2146 O O . GLY A 1 289 ? 9.106 -0.955 -26.571 1.00 44.75 289 GLY A O 1
ATOM 2147 N N . THR A 1 290 ? 8.584 -1.830 -24.579 1.00 51.03 290 THR A N 1
ATOM 2148 C CA . THR A 1 290 ? 9.208 -3.145 -24.660 1.00 51.03 290 THR A CA 1
ATOM 2149 C C . THR A 1 290 ? 8.242 -4.260 -25.083 1.00 51.03 290 THR A C 1
ATOM 2151 O O . THR A 1 290 ? 8.693 -5.377 -25.307 1.00 51.03 290 THR A O 1
ATOM 2154 N N . GLY A 1 291 ? 6.936 -3.990 -25.234 1.00 52.78 291 GLY A N 1
ATOM 2155 C CA . GLY A 1 291 ? 5.939 -5.025 -25.561 1.00 52.78 291 GLY A CA 1
ATOM 2156 C C . GLY A 1 291 ? 5.520 -5.884 -24.360 1.00 52.78 291 GLY A C 1
ATOM 2157 O O . GLY A 1 291 ? 4.841 -6.895 -24.528 1.00 52.78 291 GLY A O 1
ATOM 2158 N N . GLU A 1 292 ? 5.899 -5.477 -23.151 1.00 55.84 292 GLU A N 1
ATOM 2159 C CA . GLU A 1 292 ? 5.635 -6.189 -21.901 1.00 55.84 292 GLU A CA 1
ATOM 2160 C C . GLU A 1 292 ? 4.397 -5.605 -21.201 1.00 55.84 292 GLU A C 1
ATOM 2162 O O . GLU A 1 292 ? 4.517 -4.852 -20.244 1.00 55.84 292 GLU A O 1
ATOM 2167 N N . GLY A 1 293 ? 3.203 -5.945 -21.703 1.00 63.06 293 GLY A N 1
ATOM 2168 C CA . GLY A 1 293 ? 1.921 -5.768 -21.001 1.00 63.06 293 GLY A CA 1
ATOM 2169 C C . GLY A 1 293 ? 1.463 -4.328 -20.708 1.00 63.06 293 GLY A C 1
ATOM 2170 O O . GLY A 1 293 ? 2.214 -3.357 -20.769 1.00 63.06 293 GLY A O 1
ATOM 2171 N N . LEU A 1 294 ? 0.172 -4.177 -20.401 1.00 76.38 294 LEU A N 1
ATOM 2172 C CA . LEU A 1 294 ? -0.396 -2.919 -19.911 1.00 76.38 294 LEU A CA 1
ATOM 2173 C C . LEU A 1 294 ? -0.335 -2.902 -18.382 1.00 76.38 294 LEU A C 1
ATOM 2175 O O . LEU A 1 294 ? -0.872 -3.798 -17.733 1.00 76.38 294 LEU A O 1
ATOM 2179 N N . VAL A 1 295 ? 0.282 -1.869 -17.802 1.00 79.19 295 VAL A N 1
ATOM 2180 C CA . VAL A 1 295 ? 0.259 -1.634 -16.350 1.00 79.19 295 VAL A CA 1
ATOM 2181 C C . VAL A 1 295 ? -0.834 -0.622 -16.020 1.00 79.19 295 VAL A C 1
ATOM 2183 O O . VAL A 1 295 ? -0.843 0.498 -16.534 1.00 79.19 295 VAL A O 1
ATOM 2186 N N . TYR A 1 296 ? -1.738 -1.003 -15.122 1.00 85.25 296 TYR A N 1
ATOM 2187 C CA . TYR A 1 296 ? -2.795 -0.150 -14.592 1.00 85.25 296 TYR A CA 1
ATOM 2188 C C . TYR A 1 296 ? -2.365 0.393 -13.234 1.00 85.25 296 TYR A C 1
ATOM 2190 O O . TYR A 1 296 ? -1.883 -0.350 -12.380 1.00 85.25 296 TYR A O 1
ATOM 2198 N N . SER A 1 297 ? -2.545 1.695 -13.017 1.00 88.44 297 SER A N 1
ATOM 2199 C CA . SER A 1 297 ? -2.187 2.368 -11.767 1.00 88.44 297 SER A CA 1
ATOM 2200 C C . SER A 1 297 ? -3.340 3.245 -11.314 1.00 88.44 297 SER A C 1
ATOM 2202 O O . SER A 1 297 ? -3.547 4.338 -11.838 1.00 88.44 297 SER A O 1
ATOM 2204 N N . TRP A 1 298 ? -4.110 2.757 -10.350 1.00 91.88 298 TRP A N 1
ATOM 2205 C CA . TRP A 1 298 ? -5.213 3.484 -9.740 1.00 91.88 298 TRP A CA 1
ATOM 2206 C C . TRP A 1 298 ? -4.749 4.195 -8.480 1.00 91.88 298 TRP A C 1
ATOM 2208 O O . TRP A 1 298 ? -4.164 3.575 -7.596 1.00 91.88 298 TRP A O 1
ATOM 2218 N N . LEU A 1 299 ? -5.047 5.483 -8.372 1.00 91.50 299 LEU A N 1
ATOM 2219 C CA . LEU A 1 299 ? -4.960 6.238 -7.133 1.00 91.50 299 LEU A CA 1
ATOM 2220 C C . LEU A 1 299 ? -6.292 6.126 -6.389 1.00 91.50 299 LEU A C 1
ATOM 2222 O O . LEU A 1 299 ? -7.360 6.264 -6.990 1.00 91.50 299 LEU A O 1
ATOM 2226 N N . GLY A 1 300 ? -6.237 5.897 -5.081 1.00 94.38 300 GLY A N 1
ATOM 2227 C CA . GLY A 1 300 ? -7.426 5.760 -4.255 1.00 94.38 300 GLY A CA 1
ATOM 2228 C C . GLY A 1 300 ? -7.264 6.267 -2.829 1.00 94.38 300 GLY A C 1
ATOM 2229 O O . GLY A 1 300 ? -6.159 6.518 -2.348 1.00 94.38 300 GLY A O 1
ATOM 2230 N N . THR A 1 301 ? -8.401 6.398 -2.153 1.00 95.44 301 THR A N 1
ATOM 2231 C CA . THR A 1 301 ? -8.510 6.806 -0.751 1.00 95.44 301 THR A CA 1
ATOM 2232 C C . THR A 1 301 ? -8.663 5.574 0.137 1.00 95.44 301 THR A C 1
ATOM 2234 O O . THR A 1 301 ? -9.563 4.758 -0.078 1.00 95.44 301 THR A O 1
ATOM 2237 N N . VAL A 1 302 ? -7.830 5.459 1.170 1.00 95.12 302 VAL A N 1
ATOM 2238 C CA . VAL A 1 302 ? -7.941 4.438 2.217 1.00 95.12 302 VAL A CA 1
ATOM 2239 C C . VAL A 1 302 ? -9.084 4.809 3.162 1.00 95.12 302 VAL A C 1
ATOM 2241 O O . VAL A 1 302 ? -8.978 5.727 3.971 1.00 95.12 302 VAL A O 1
ATOM 2244 N N . LEU A 1 303 ? -10.195 4.081 3.070 1.00 94.75 303 LEU A N 1
ATOM 2245 C CA . LEU A 1 303 ? -11.421 4.336 3.830 1.00 94.75 303 LEU A CA 1
ATOM 2246 C C . LEU A 1 303 ? -11.286 3.997 5.322 1.00 94.75 303 LEU A C 1
ATOM 2248 O O . LEU A 1 303 ? -12.021 4.542 6.140 1.00 94.75 303 LEU A O 1
ATOM 2252 N N . ASN A 1 304 ? -10.363 3.103 5.674 1.00 92.12 304 ASN A N 1
ATOM 2253 C CA . ASN A 1 304 ? -10.097 2.652 7.041 1.00 92.12 304 ASN A CA 1
ATOM 2254 C C . ASN A 1 304 ? -8.697 3.066 7.531 1.00 92.12 304 ASN A C 1
ATOM 2256 O O . ASN A 1 304 ? -8.015 2.308 8.213 1.00 92.12 304 ASN A O 1
ATOM 2260 N N . VAL A 1 305 ? -8.251 4.279 7.181 1.00 92.00 305 VAL A N 1
ATOM 2261 C CA . VAL A 1 305 ? -6.893 4.772 7.490 1.00 92.00 305 VAL A CA 1
ATOM 2262 C C . VAL A 1 305 ? -6.547 4.724 8.986 1.00 92.00 305 VAL A C 1
ATOM 2264 O O . VAL A 1 305 ? -5.401 4.472 9.346 1.00 92.00 305 VAL A O 1
ATOM 2267 N N . HIS A 1 306 ? -7.528 4.936 9.869 1.00 88.19 306 HIS A N 1
ATOM 2268 C CA . HIS A 1 306 ? -7.315 4.869 11.315 1.00 88.19 306 HIS A CA 1
ATOM 2269 C C . HIS A 1 306 ? -6.974 3.454 11.784 1.00 88.19 306 HIS A C 1
ATOM 2271 O O . HIS A 1 306 ? -6.026 3.297 12.550 1.00 88.19 306 HIS A O 1
ATOM 2277 N N . ASP A 1 307 ? -7.691 2.452 11.276 1.00 84.31 307 ASP A N 1
ATOM 2278 C CA . ASP A 1 307 ? -7.471 1.045 11.615 1.00 84.31 307 ASP A CA 1
ATOM 2279 C C . ASP A 1 307 ? -6.110 0.587 11.068 1.00 84.31 307 ASP A C 1
ATOM 2281 O O . ASP A 1 307 ? -5.283 0.048 11.794 1.00 84.31 307 ASP A O 1
ATOM 2285 N N . VAL A 1 308 ? -5.801 0.955 9.821 1.00 85.75 308 VAL A N 1
ATOM 2286 C CA . VAL A 1 308 ? -4.512 0.658 9.171 1.00 85.75 308 VAL A CA 1
ATOM 2287 C C . VAL A 1 308 ? -3.331 1.262 9.939 1.00 85.75 308 VAL A C 1
ATOM 2289 O O . VAL A 1 308 ? -2.274 0.640 10.060 1.00 85.75 308 VAL A O 1
ATOM 2292 N N . HIS A 1 309 ? -3.493 2.477 10.470 1.00 84.56 309 HIS A N 1
ATOM 2293 C CA . HIS A 1 309 ? -2.485 3.104 11.321 1.00 84.56 309 HIS A CA 1
ATOM 2294 C C . HIS A 1 309 ? -2.361 2.435 12.690 1.00 84.56 309 HIS A C 1
ATOM 2296 O O . HIS A 1 309 ? -1.243 2.345 13.196 1.00 84.56 309 HIS A O 1
ATOM 2302 N N . ALA A 1 310 ? -3.474 2.012 13.293 1.00 78.19 310 ALA A N 1
ATOM 2303 C CA . ALA A 1 310 ? -3.474 1.331 14.584 1.00 78.19 310 ALA A CA 1
ATOM 2304 C C . ALA A 1 310 ? -2.777 -0.034 14.495 1.00 78.19 310 ALA A C 1
ATOM 2306 O O . ALA A 1 310 ? -1.982 -0.369 15.371 1.00 78.19 310 ALA A O 1
ATOM 2307 N N . ASP A 1 311 ? -2.992 -0.757 13.395 1.00 75.38 311 ASP A N 1
ATOM 2308 C CA . ASP A 1 311 ? -2.361 -2.052 13.128 1.00 75.38 311 ASP A CA 1
ATOM 2309 C C . ASP A 1 311 ? -0.850 -1.939 12.846 1.00 75.38 311 ASP A C 1
ATOM 2311 O O . ASP A 1 311 ? -0.112 -2.919 12.942 1.00 75.38 311 ASP A O 1
ATOM 2315 N N . GLY A 1 312 ? -0.362 -0.753 12.460 1.00 76.38 312 GLY A N 1
ATOM 2316 C CA . GLY A 1 312 ? 1.063 -0.491 12.225 1.00 76.38 312 GLY A CA 1
ATOM 2317 C C . GLY A 1 312 ? 1.676 -1.230 11.025 1.00 76.38 312 GLY A C 1
ATOM 2318 O O . GLY A 1 312 ? 2.879 -1.126 10.790 1.00 76.38 312 GLY A O 1
ATOM 2319 N N . HIS A 1 313 ? 0.875 -1.956 10.239 1.00 69.94 313 HIS A N 1
ATOM 2320 C CA . HIS A 1 313 ? 1.349 -2.756 9.105 1.00 69.94 313 HIS A CA 1
ATOM 2321 C C . HIS A 1 313 ? 1.785 -1.921 7.896 1.00 69.94 313 HIS A C 1
ATOM 2323 O O . HIS A 1 313 ? 2.621 -2.367 7.107 1.00 69.94 313 HIS A O 1
ATOM 2329 N N . VAL A 1 314 ? 1.234 -0.715 7.737 1.00 76.12 314 VAL A N 1
ATOM 2330 C CA . VAL A 1 314 ? 1.569 0.194 6.635 1.00 76.12 314 VAL A CA 1
ATOM 2331 C C . VAL A 1 314 ? 2.150 1.483 7.217 1.00 76.12 314 VAL A C 1
ATOM 2333 O O . VAL A 1 314 ? 1.439 2.209 7.915 1.00 76.12 314 VAL A O 1
ATOM 2336 N N . PRO A 1 315 ? 3.433 1.807 6.959 1.00 76.50 315 PRO A N 1
ATOM 2337 C CA . PRO A 1 315 ? 4.013 3.042 7.470 1.00 76.50 315 PRO A CA 1
ATOM 2338 C C . PRO A 1 315 ? 3.288 4.262 6.894 1.00 76.50 315 PRO A C 1
ATOM 2340 O O . PRO A 1 315 ? 2.982 4.300 5.703 1.00 76.50 315 PRO A O 1
ATOM 2343 N N . ARG A 1 316 ? 3.082 5.303 7.711 1.00 74.88 316 ARG A N 1
ATOM 2344 C CA . ARG A 1 316 ? 2.349 6.525 7.311 1.00 74.88 316 ARG A CA 1
ATOM 2345 C C . ARG A 1 316 ? 2.878 7.175 6.031 1.00 74.88 316 ARG A C 1
ATOM 2347 O O . ARG A 1 316 ? 2.111 7.738 5.262 1.00 74.88 316 ARG A O 1
ATOM 2354 N N . SER A 1 317 ? 4.185 7.081 5.787 1.00 74.50 317 SER A N 1
ATOM 2355 C CA . SER A 1 317 ? 4.827 7.614 4.580 1.00 74.50 317 SER A CA 1
ATOM 2356 C C . SER A 1 317 ? 4.358 6.950 3.282 1.00 74.50 317 SER A C 1
ATOM 2358 O O . SER A 1 317 ? 4.526 7.537 2.216 1.00 74.50 317 SER A O 1
ATOM 2360 N N . PHE A 1 318 ? 3.776 5.750 3.359 1.00 77.50 318 PHE A N 1
ATOM 2361 C CA . PHE A 1 318 ? 3.233 5.024 2.213 1.00 77.50 318 PHE A CA 1
ATOM 2362 C C . PHE A 1 318 ? 1.775 5.382 1.923 1.00 77.50 318 PHE A C 1
ATOM 2364 O O . PHE A 1 318 ? 1.320 5.145 0.807 1.00 77.50 318 PHE A O 1
ATOM 2371 N N . LEU A 1 319 ? 1.055 5.982 2.877 1.00 85.19 319 LEU A N 1
ATOM 2372 C CA . LEU A 1 319 ? -0.324 6.437 2.677 1.00 85.19 319 LEU A CA 1
ATOM 2373 C C . LEU A 1 319 ? -0.368 7.861 2.100 1.00 85.19 319 LEU A C 1
ATOM 2375 O O . LEU A 1 319 ? -1.142 8.711 2.522 1.00 85.19 319 LEU A O 1
ATOM 2379 N N . GLY A 1 320 ? 0.532 8.129 1.159 1.00 82.69 320 GLY A N 1
ATOM 2380 C CA . GLY A 1 320 ? 0.925 9.452 0.710 1.00 82.69 320 GLY A CA 1
ATOM 2381 C C . GLY A 1 320 ? 0.477 9.798 -0.706 1.00 82.69 320 GLY A C 1
ATOM 2382 O O . GLY A 1 320 ? 0.806 9.059 -1.632 1.00 82.69 320 GLY A O 1
ATOM 2383 N N . ARG A 1 321 ? -0.154 10.961 -0.925 1.00 80.44 321 ARG A N 1
ATOM 2384 C CA . ARG A 1 321 ? -0.186 11.597 -2.261 1.00 80.44 321 ARG A CA 1
ATOM 2385 C C . ARG A 1 321 ? 0.855 12.704 -2.324 1.00 80.44 321 ARG A C 1
ATOM 2387 O O . ARG A 1 321 ? 0.805 13.631 -1.517 1.00 80.44 321 ARG A O 1
ATOM 2394 N N . TRP A 1 322 ? 1.765 12.619 -3.286 1.00 72.06 322 TRP A N 1
ATOM 2395 C CA . TRP A 1 322 ? 2.692 13.704 -3.592 1.00 72.06 322 TRP A CA 1
ATOM 2396 C C . TRP A 1 322 ? 2.050 14.683 -4.579 1.00 72.06 322 TRP A C 1
ATOM 2398 O O . TRP A 1 322 ? 1.509 14.267 -5.602 1.00 72.06 322 TRP A O 1
ATOM 2408 N N . GLU A 1 323 ? 2.133 15.977 -4.286 1.00 77.62 323 GLU A N 1
ATOM 2409 C CA . GLU A 1 323 ? 1.850 17.062 -5.228 1.00 77.62 323 GLU A CA 1
ATOM 2410 C C . GLU A 1 323 ? 3.137 17.877 -5.386 1.00 77.62 323 GLU A C 1
ATOM 2412 O O . GLU A 1 323 ? 3.569 18.600 -4.482 1.00 77.62 323 GLU A O 1
ATOM 2417 N N . GLY A 1 324 ? 3.820 17.677 -6.514 1.00 79.81 324 GLY A N 1
ATOM 2418 C CA . GLY A 1 324 ? 5.191 18.151 -6.689 1.00 79.81 324 GLY A CA 1
ATOM 2419 C C . GLY A 1 324 ? 6.139 17.497 -5.678 1.00 79.81 324 GLY A C 1
ATOM 2420 O O . GLY A 1 324 ? 6.214 16.275 -5.584 1.00 79.81 324 GLY A O 1
ATOM 2421 N N . SER A 1 325 ? 6.863 18.311 -4.910 1.00 74.62 325 SER A N 1
ATOM 2422 C CA . SER A 1 325 ? 7.798 17.856 -3.869 1.00 74.62 325 SER A CA 1
ATOM 2423 C C . SER A 1 325 ? 7.171 17.738 -2.477 1.00 74.62 325 SER A C 1
ATOM 2425 O O . SER A 1 325 ? 7.886 17.480 -1.509 1.00 74.62 325 SER A O 1
ATOM 2427 N N . ARG A 1 326 ? 5.856 17.951 -2.343 1.00 74.00 326 ARG A N 1
ATOM 2428 C CA . ARG A 1 326 ? 5.161 17.948 -1.054 1.00 74.00 326 ARG A CA 1
ATOM 2429 C C . ARG A 1 326 ? 4.256 16.730 -0.927 1.00 74.00 326 ARG A C 1
ATOM 2431 O O . ARG A 1 326 ? 3.488 16.425 -1.831 1.00 74.00 326 ARG A O 1
ATOM 2438 N N . LEU A 1 327 ? 4.296 16.081 0.232 1.00 73.31 327 LEU A N 1
ATOM 2439 C CA . LEU A 1 327 ? 3.298 15.094 0.630 1.00 73.31 327 LEU A CA 1
ATOM 2440 C C . LEU A 1 327 ? 2.032 15.830 1.102 1.00 73.31 327 LEU A C 1
ATOM 2442 O O . LEU A 1 327 ? 2.096 16.588 2.071 1.00 73.31 327 LEU A O 1
ATOM 2446 N N . VAL A 1 328 ? 0.908 15.659 0.405 1.00 79.31 328 VAL A N 1
ATOM 2447 C CA . VAL A 1 328 ? -0.325 16.444 0.624 1.00 79.31 328 VAL A CA 1
ATOM 2448 C C . VAL A 1 328 ? -1.439 15.640 1.289 1.00 79.31 328 VAL A C 1
ATOM 2450 O O . VAL A 1 328 ? -2.249 16.210 2.015 1.00 79.31 328 VAL A O 1
ATOM 2453 N N . ARG A 1 329 ? -1.467 14.317 1.110 1.00 73.94 329 ARG A N 1
ATOM 2454 C CA . ARG A 1 329 ? -2.547 13.464 1.630 1.00 73.94 329 ARG A CA 1
ATOM 2455 C C . ARG A 1 329 ? -1.991 12.248 2.360 1.00 73.94 329 ARG A C 1
ATOM 2457 O O . ARG A 1 329 ? -1.137 11.588 1.785 1.00 73.94 329 ARG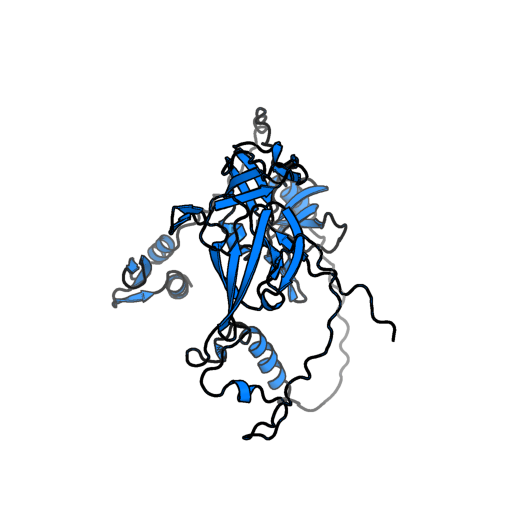 A O 1
ATOM 2464 N N . GLY A 1 330 ? -2.461 11.990 3.586 1.00 84.00 330 GLY A N 1
ATOM 2465 C CA . GLY A 1 330 ? -2.017 10.899 4.478 1.00 84.00 330 GLY A CA 1
ATOM 2466 C C . GLY A 1 330 ? -2.933 9.664 4.508 1.00 84.00 330 GLY A C 1
ATOM 2467 O O . GLY A 1 330 ? -2.787 8.809 5.375 1.00 84.00 330 GLY A O 1
ATOM 2468 N N . ASP A 1 331 ? -3.906 9.604 3.602 1.00 90.00 331 ASP A N 1
ATOM 2469 C CA . ASP A 1 331 ? -4.902 8.542 3.426 1.00 90.00 331 ASP A CA 1
ATOM 2470 C C . ASP A 1 331 ? -4.921 8.020 1.976 1.00 90.00 331 ASP A C 1
ATOM 2472 O O . ASP A 1 331 ? -5.913 7.451 1.528 1.00 90.00 331 ASP A O 1
ATOM 2476 N N . SER A 1 332 ? -3.858 8.252 1.205 1.00 91.25 332 SER A N 1
ATOM 2477 C CA . SER A 1 332 ? -3.819 7.913 -0.219 1.00 91.25 332 SER A CA 1
ATOM 2478 C C . SER A 1 332 ? -3.072 6.607 -0.451 1.00 91.25 332 SER A C 1
ATOM 2480 O O . SER A 1 332 ? -1.967 6.430 0.045 1.00 91.25 332 SER A O 1
ATOM 2482 N N . TRP A 1 333 ? -3.617 5.722 -1.276 1.00 91.75 333 TRP A N 1
ATOM 2483 C CA . TRP A 1 333 ? -2.952 4.491 -1.705 1.00 91.75 333 TRP A CA 1
ATOM 2484 C C . TRP A 1 333 ? -3.007 4.357 -3.222 1.00 91.75 333 TRP A C 1
ATOM 2486 O O . TRP A 1 333 ? -3.844 4.981 -3.873 1.00 91.75 333 TRP A O 1
ATOM 2496 N N . SER A 1 334 ? -2.122 3.545 -3.796 1.00 89.19 334 SER A N 1
ATOM 2497 C CA . SER A 1 334 ? -2.215 3.177 -5.208 1.00 89.19 334 SER A CA 1
ATOM 2498 C C . SER A 1 334 ? -2.396 1.669 -5.388 1.00 89.19 334 SER A C 1
ATOM 2500 O O . SER A 1 334 ? -1.622 0.862 -4.882 1.00 89.19 334 SER A O 1
ATOM 2502 N N . ALA A 1 335 ? -3.427 1.266 -6.123 1.00 89.69 335 ALA A N 1
ATOM 2503 C CA . ALA A 1 335 ? -3.584 -0.109 -6.581 1.00 89.69 335 ALA A CA 1
ATOM 2504 C C . ALA A 1 335 ? -2.948 -0.202 -7.969 1.00 89.69 335 ALA A C 1
ATOM 2506 O O . ALA A 1 335 ? -3.427 0.421 -8.915 1.00 89.69 335 ALA A O 1
ATOM 2507 N N . GLN A 1 336 ? -1.830 -0.919 -8.077 1.00 87.19 336 GLN A N 1
ATOM 2508 C CA . GLN A 1 336 ? -1.110 -1.066 -9.340 1.00 87.19 336 GLN A CA 1
ATOM 2509 C C . GLN A 1 336 ? -0.954 -2.538 -9.686 1.00 87.19 336 GLN A C 1
ATOM 2511 O O . GLN A 1 336 ? -0.508 -3.316 -8.836 1.00 87.19 336 GLN A O 1
ATOM 2516 N N . GLY A 1 337 ? -1.253 -2.895 -10.929 1.00 85.25 337 GLY A N 1
ATOM 2517 C CA . GLY A 1 337 ? -1.129 -4.255 -11.439 1.00 85.25 337 GLY A CA 1
ATOM 2518 C C . GLY A 1 337 ? -1.247 -4.305 -12.959 1.00 85.25 337 GLY A C 1
ATOM 2519 O O . GLY A 1 337 ? -1.785 -3.382 -13.572 1.00 85.25 337 GLY A O 1
ATOM 2520 N N . ASP A 1 338 ? -0.756 -5.378 -13.565 1.00 83.81 338 ASP A N 1
ATOM 2521 C CA . ASP A 1 338 ? -1.024 -5.705 -14.966 1.00 83.81 338 ASP A CA 1
ATOM 2522 C C . ASP A 1 338 ? -2.332 -6.514 -15.115 1.00 83.81 338 ASP A C 1
ATOM 2524 O O . ASP A 1 338 ? -3.113 -6.656 -14.163 1.00 83.81 338 ASP A O 1
ATOM 2528 N N . GLU A 1 339 ? -2.583 -7.042 -16.315 1.00 83.44 339 GLU A N 1
ATOM 2529 C CA . GLU A 1 339 ? -3.747 -7.888 -16.622 1.00 83.44 339 GLU A CA 1
ATOM 2530 C C . GLU A 1 339 ? -3.778 -9.212 -15.837 1.00 83.44 339 GLU A C 1
ATOM 2532 O O . GLU A 1 339 ? -4.835 -9.831 -15.710 1.00 83.44 339 GLU A O 1
ATOM 2537 N N . THR A 1 340 ? -2.647 -9.652 -15.283 1.00 81.50 340 THR A N 1
ATOM 2538 C CA . THR A 1 340 ? -2.546 -10.899 -14.514 1.00 81.50 340 THR A CA 1
ATOM 2539 C C . THR A 1 340 ? -2.855 -10.699 -13.032 1.00 81.50 340 THR A C 1
ATOM 2541 O O . THR A 1 340 ? -3.281 -11.638 -12.351 1.00 81.50 340 THR A O 1
ATOM 2544 N N . VAL A 1 341 ? -2.686 -9.477 -12.517 1.00 86.94 341 VAL A N 1
ATOM 2545 C CA . VAL A 1 341 ? -2.959 -9.161 -11.113 1.00 86.94 341 VAL A CA 1
ATOM 2546 C C . VAL A 1 341 ? -4.466 -9.126 -10.860 1.00 86.94 341 VAL A C 1
ATOM 2548 O O . VAL A 1 341 ? -5.202 -8.336 -11.452 1.00 86.94 341 VAL A O 1
ATOM 2551 N N . GLN A 1 342 ? -4.903 -9.969 -9.925 1.00 91.94 342 GLN A N 1
ATOM 2552 C CA . GLN A 1 342 ? -6.283 -10.073 -9.460 1.00 91.94 342 GLN A CA 1
ATOM 2553 C C . GLN A 1 342 ? -6.462 -9.350 -8.123 1.00 91.94 342 GLN A C 1
ATOM 2555 O O . GLN A 1 342 ? -5.695 -9.557 -7.178 1.00 91.94 342 GLN A O 1
ATOM 2560 N N . TRP A 1 343 ? -7.508 -8.535 -8.034 1.00 94.25 343 TRP A N 1
ATOM 2561 C CA . TRP A 1 343 ? -7.841 -7.723 -6.873 1.00 94.25 343 TRP A CA 1
ATOM 2562 C C . TRP A 1 343 ? -9.158 -8.175 -6.252 1.00 94.25 343 TRP A C 1
ATOM 2564 O O . TRP A 1 343 ? -10.155 -8.271 -6.965 1.00 94.25 343 TRP A O 1
ATOM 2574 N N . PRO A 1 344 ? -9.213 -8.400 -4.931 1.00 94.62 344 PRO A N 1
ATOM 2575 C CA . PRO A 1 344 ? -10.480 -8.568 -4.237 1.00 94.62 344 PRO A CA 1
ATOM 2576 C C . PRO A 1 344 ? -11.182 -7.208 -4.121 1.00 94.62 344 PRO A C 1
ATOM 2578 O O . PRO A 1 344 ? -10.739 -6.320 -3.392 1.00 94.62 344 PRO A O 1
ATOM 2581 N N . VAL A 1 345 ? -12.283 -7.051 -4.849 1.00 96.31 345 VAL A N 1
ATOM 2582 C CA . VAL A 1 345 ? -13.109 -5.840 -4.907 1.00 96.31 345 VAL A CA 1
ATOM 2583 C C . VAL A 1 345 ? -14.410 -6.071 -4.153 1.00 96.31 345 VAL A C 1
ATOM 2585 O O . VAL A 1 345 ? -15.078 -7.076 -4.381 1.00 96.31 345 VAL A O 1
ATOM 2588 N N . GLU A 1 346 ? -14.788 -5.153 -3.266 1.00 94.88 346 GLU A N 1
ATOM 2589 C CA . GLU A 1 346 ? -16.079 -5.210 -2.577 1.00 94.88 346 GLU A CA 1
ATOM 2590 C C . GLU A 1 346 ? -17.232 -5.079 -3.571 1.00 94.88 346 GLU A C 1
ATOM 2592 O O . GLU A 1 346 ? -17.282 -4.151 -4.381 1.00 94.88 346 GLU A O 1
ATOM 2597 N N . VAL A 1 347 ? -18.192 -5.993 -3.473 1.00 93.00 347 VAL A N 1
ATOM 2598 C CA . VAL A 1 347 ? -19.473 -5.875 -4.157 1.00 93.00 347 VAL A CA 1
ATOM 2599 C C . VAL A 1 347 ? -20.300 -4.862 -3.370 1.00 93.00 347 VAL A C 1
ATOM 2601 O O . VAL A 1 347 ? -20.537 -5.091 -2.179 1.00 93.00 347 VAL A O 1
ATOM 2604 N N . PRO A 1 348 ? -20.745 -3.748 -3.984 1.00 83.75 348 PRO A N 1
ATOM 2605 C CA . PRO A 1 348 ? -21.669 -2.842 -3.323 1.00 83.75 348 PRO A CA 1
ATOM 2606 C C . PRO A 1 348 ? -22.872 -3.656 -2.862 1.00 83.75 348 PRO A C 1
ATOM 2608 O O . PRO A 1 348 ? -23.444 -4.390 -3.671 1.00 83.75 348 PRO A O 1
ATOM 2611 N N . GLU A 1 349 ? -23.255 -3.547 -1.588 1.00 79.75 349 GLU A N 1
ATOM 2612 C CA . GLU A 1 349 ? -24.522 -4.116 -1.138 1.00 79.75 349 GLU A CA 1
ATOM 2613 C C . GLU A 1 349 ? -25.596 -3.553 -2.062 1.00 79.75 349 GLU A C 1
ATOM 2615 O O . GLU A 1 349 ? -25.850 -2.345 -2.066 1.00 79.75 349 GLU A O 1
ATOM 2620 N N . SER A 1 350 ? -26.150 -4.405 -2.929 1.00 61.34 350 SER A N 1
ATOM 2621 C CA . SER A 1 350 ? -27.163 -3.979 -3.878 1.00 61.34 350 SER A CA 1
ATOM 2622 C C . SER A 1 350 ? -28.246 -3.310 -3.050 1.00 61.34 350 SER A C 1
ATOM 2624 O O . SER A 1 350 ? -28.834 -3.968 -2.189 1.00 61.34 350 SER A O 1
ATOM 2626 N N . GLY A 1 351 ? -28.469 -2.013 -3.269 1.00 53.12 351 GLY A N 1
ATOM 2627 C CA . GLY A 1 351 ? -29.454 -1.198 -2.561 1.00 53.12 351 GLY A CA 1
ATOM 2628 C C . GLY A 1 351 ? -30.894 -1.608 -2.866 1.00 53.12 351 GLY A C 1
ATOM 2629 O O . GLY A 1 351 ? -31.763 -0.750 -2.993 1.00 53.12 351 GLY A O 1
ATOM 2630 N N . GLY A 1 352 ? -31.155 -2.910 -3.016 1.00 49.97 352 GLY A N 1
ATOM 2631 C CA . GLY A 1 352 ? -32.485 -3.471 -2.966 1.00 49.97 352 GLY A CA 1
ATOM 2632 C C . GLY A 1 352 ? -33.189 -2.923 -1.727 1.00 49.97 352 GLY A C 1
ATOM 2633 O O . GLY A 1 352 ? -32.540 -2.714 -0.695 1.00 49.97 352 GLY A O 1
ATOM 2634 N N . PRO A 1 353 ? -34.491 -2.620 -1.835 1.00 45.62 353 PRO A N 1
ATOM 2635 C CA . PRO A 1 353 ? -35.236 -2.010 -0.751 1.00 45.62 353 PRO A CA 1
ATOM 2636 C C . PRO A 1 353 ? -35.023 -2.862 0.495 1.00 45.62 353 PRO A C 1
ATOM 2638 O O . PRO A 1 353 ? -35.452 -4.016 0.538 1.00 45.62 353 PRO A O 1
ATOM 2641 N N . LYS A 1 354 ? -34.317 -2.310 1.493 1.00 50.44 354 LYS A N 1
ATOM 2642 C CA . LYS A 1 354 ? -34.271 -2.902 2.827 1.00 50.44 354 LYS A CA 1
ATOM 2643 C C . LYS A 1 354 ? -35.729 -3.083 3.211 1.00 50.44 354 LYS A C 1
ATOM 2645 O O . LYS A 1 354 ? -36.424 -2.086 3.406 1.00 50.44 354 LYS A O 1
ATOM 2650 N N . SER A 1 355 ? -36.207 -4.330 3.228 1.00 41.88 355 SER A N 1
ATOM 2651 C CA . SER A 1 355 ? -37.554 -4.621 3.706 1.00 41.88 355 SER A CA 1
ATOM 2652 C C . SER A 1 355 ? -37.692 -3.903 5.045 1.00 41.88 355 SER A C 1
ATOM 2654 O O . SER A 1 355 ? -36.788 -4.054 5.879 1.00 41.88 355 SER A O 1
ATOM 2656 N N . PRO A 1 356 ? -38.722 -3.055 5.229 1.00 38.81 356 PRO A N 1
ATOM 2657 C CA . PRO A 1 356 ? -38.870 -2.316 6.467 1.00 38.81 356 PRO A CA 1
ATOM 2658 C C . PRO A 1 356 ? -38.821 -3.346 7.594 1.00 38.81 356 PRO A C 1
ATOM 2660 O O . PRO A 1 356 ? -39.522 -4.361 7.508 1.00 38.81 356 PRO A O 1
ATOM 2663 N N . PRO A 1 357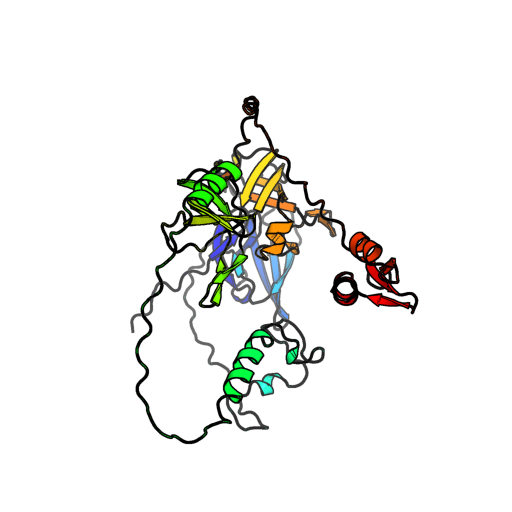 ? -37.938 -3.173 8.592 1.00 44.09 357 PRO A N 1
ATOM 2664 C CA . PRO A 1 357 ? -37.835 -4.143 9.663 1.00 44.09 357 PRO A CA 1
ATOM 2665 C C . PRO A 1 357 ? -39.230 -4.301 10.266 1.00 44.09 357 PRO A C 1
ATOM 2667 O O . PRO A 1 357 ? -39.870 -3.303 10.601 1.00 44.09 357 PRO A O 1
ATOM 2670 N N . ALA A 1 358 ? -39.710 -5.547 10.351 1.00 37.41 358 ALA A N 1
ATOM 2671 C CA . ALA A 1 358 ? -40.973 -5.872 11.007 1.00 37.41 358 ALA A CA 1
ATOM 2672 C C . ALA A 1 358 ? -41.066 -5.093 12.332 1.00 37.41 358 ALA A C 1
ATOM 2674 O O . ALA A 1 358 ? -40.045 -5.018 13.022 1.00 37.41 358 ALA A O 1
ATOM 2675 N N . PRO A 1 359 ? -42.220 -4.485 12.674 1.00 36.44 359 PRO A N 1
ATOM 2676 C CA . PRO A 1 359 ? -42.332 -3.550 13.790 1.00 36.44 359 PRO A CA 1
ATOM 2677 C C . PRO A 1 359 ? -41.755 -4.171 15.066 1.00 36.44 359 PRO A C 1
ATOM 2679 O O . PRO A 1 359 ? -42.300 -5.122 15.623 1.00 36.44 359 PRO A O 1
ATOM 2682 N N . ARG A 1 360 ? -40.596 -3.657 15.490 1.00 38.72 360 ARG A N 1
ATOM 2683 C CA . ARG A 1 360 ? -39.894 -4.079 16.702 1.00 38.72 360 ARG A CA 1
ATOM 2684 C C . ARG A 1 360 ? -40.366 -3.182 17.838 1.00 38.72 360 ARG A C 1
ATOM 2686 O O . ARG A 1 360 ? -40.181 -1.970 17.774 1.00 38.72 360 ARG A O 1
ATOM 2693 N N . SER A 1 361 ? -40.921 -3.759 18.898 1.00 32.69 361 SER A N 1
ATOM 2694 C CA . SER A 1 361 ? -40.971 -3.090 20.197 1.00 32.69 361 SER A CA 1
ATOM 2695 C C . SER A 1 361 ? -39.538 -2.998 20.725 1.00 32.69 361 SER A C 1
ATOM 2697 O O . SER A 1 361 ? -38.994 -3.968 21.253 1.00 32.69 361 SER A O 1
ATOM 2699 N N . VAL A 1 362 ? -38.895 -1.855 20.497 1.00 28.33 362 VAL A N 1
ATOM 2700 C CA . VAL A 1 362 ? -37.581 -1.531 21.055 1.00 28.33 362 VAL A CA 1
ATOM 2701 C C . VAL A 1 362 ? -37.817 -0.877 22.409 1.00 28.33 362 VAL A C 1
ATOM 2703 O O . VAL A 1 362 ? -38.268 0.264 22.479 1.00 28.33 362 VAL A O 1
ATOM 2706 N N . THR A 1 363 ? -37.498 -1.583 23.489 1.00 31.34 363 THR A N 1
ATOM 2707 C CA . THR A 1 363 ? -37.212 -0.916 24.759 1.00 31.34 363 THR A CA 1
ATOM 2708 C C . THR A 1 363 ? -35.873 -0.214 24.575 1.00 31.34 363 THR A C 1
ATOM 2710 O O . THR A 1 363 ? -34.830 -0.860 24.498 1.00 31.34 363 THR A O 1
ATOM 2713 N N . VAL A 1 364 ? -35.913 1.106 24.400 1.00 25.97 364 VAL A N 1
ATOM 2714 C CA . VAL A 1 364 ? -34.716 1.944 24.308 1.00 25.97 364 VAL A CA 1
ATOM 2715 C C . VAL A 1 364 ? -34.092 2.006 25.696 1.00 25.97 364 VAL A C 1
ATOM 2717 O O . VAL A 1 364 ? -34.543 2.764 26.552 1.00 25.97 364 VAL A O 1
ATOM 2720 N N . THR A 1 365 ? -33.045 1.221 25.926 1.00 37.88 365 THR A N 1
ATOM 2721 C CA . THR A 1 365 ? -32.072 1.545 26.969 1.00 37.88 365 THR A CA 1
ATOM 2722 C C . THR A 1 365 ? -31.246 2.706 26.426 1.00 37.88 365 THR A C 1
ATOM 2724 O O . THR A 1 365 ? -30.658 2.610 25.350 1.00 37.88 365 THR A O 1
ATOM 2727 N N . THR A 1 366 ? -31.307 3.839 27.117 1.00 34.50 366 THR A N 1
AT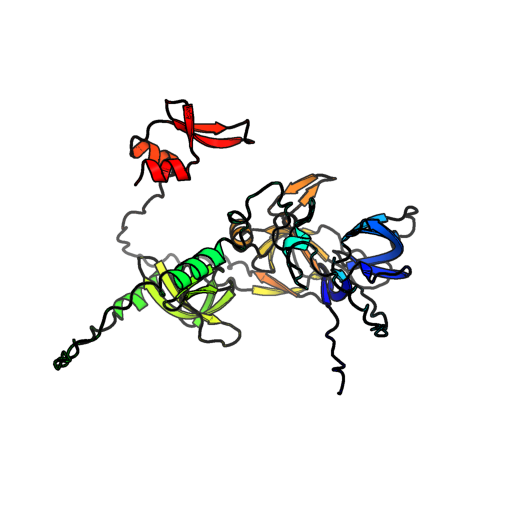OM 2728 C CA . THR A 1 366 ? -30.701 5.125 26.752 1.00 34.50 366 THR A CA 1
ATOM 2729 C C . THR A 1 366 ? -29.301 4.976 26.159 1.00 34.50 366 THR A C 1
ATOM 2731 O O . THR A 1 366 ? -28.408 4.427 26.800 1.00 34.50 366 THR A O 1
ATOM 2734 N N . ALA A 1 367 ? -29.115 5.503 24.947 1.00 36.78 367 ALA A N 1
ATOM 2735 C CA . ALA A 1 367 ? -27.811 5.644 24.323 1.00 36.78 367 ALA A CA 1
ATOM 2736 C C . ALA A 1 367 ? -26.896 6.474 25.232 1.00 36.78 367 ALA A C 1
ATOM 2738 O O . ALA A 1 367 ? -27.170 7.643 25.505 1.00 36.78 367 ALA A O 1
ATOM 2739 N N . THR A 1 368 ? -25.806 5.876 25.704 1.00 42.78 368 THR A N 1
ATOM 2740 C CA . THR A 1 368 ? -24.750 6.606 26.403 1.00 42.78 368 THR A CA 1
ATOM 2741 C C . THR A 1 368 ? -24.005 7.445 25.369 1.00 42.78 368 THR A C 1
ATOM 2743 O O . THR A 1 368 ? -23.091 6.965 24.698 1.00 42.78 368 THR A O 1
ATOM 2746 N N . THR A 1 369 ? -24.417 8.699 25.187 1.00 50.16 369 THR A N 1
ATOM 2747 C CA . THR A 1 369 ? -23.670 9.672 24.386 1.00 50.16 369 THR A CA 1
ATOM 2748 C C . THR A 1 369 ? -22.266 9.781 24.978 1.00 50.16 369 THR A C 1
ATOM 2750 O O . THR A 1 369 ? -22.112 10.161 26.140 1.00 50.16 369 THR A O 1
ATOM 2753 N N . ARG A 1 370 ? -21.228 9.405 24.218 1.00 51.69 370 ARG A N 1
ATOM 2754 C CA . ARG A 1 370 ? -19.837 9.585 24.655 1.00 51.69 370 ARG A CA 1
ATOM 2755 C C . ARG A 1 370 ? -19.561 11.084 24.773 1.00 51.69 370 ARG A C 1
ATOM 2757 O O . ARG A 1 370 ? -19.394 11.765 23.768 1.00 51.69 370 ARG A O 1
ATOM 2764 N N . VAL A 1 371 ? -19.538 11.576 26.006 1.00 83.56 371 VAL A N 1
ATOM 2765 C CA . VAL A 1 371 ? -19.186 12.958 26.346 1.00 83.56 371 VAL A CA 1
ATOM 2766 C C . VAL A 1 371 ? -17.689 13.148 26.105 1.00 83.56 371 VAL A C 1
ATOM 2768 O O . VAL A 1 371 ? -16.879 12.310 26.520 1.00 83.56 371 VAL A O 1
ATOM 2771 N N . SER A 1 372 ? -17.310 14.220 25.410 1.00 89.06 372 SER A N 1
ATOM 2772 C CA . SER A 1 372 ? -15.905 14.481 25.085 1.00 89.06 372 SER A CA 1
ATOM 2773 C C . SER A 1 372 ? -15.069 14.675 26.359 1.00 89.06 372 SER A C 1
ATOM 2775 O O . SER A 1 372 ? -15.577 15.102 27.396 1.00 89.06 372 SER A O 1
ATOM 2777 N N . LEU A 1 373 ? -13.768 14.367 26.312 1.00 87.56 373 LEU A N 1
ATOM 2778 C CA . LEU A 1 373 ? -12.888 14.513 27.482 1.00 87.56 373 LEU A CA 1
ATOM 2779 C C . LEU A 1 373 ? -12.916 15.937 28.091 1.00 87.56 373 LEU A C 1
ATOM 2781 O O . LEU A 1 373 ? -13.025 16.040 29.312 1.00 87.56 373 LEU A O 1
ATOM 2785 N N . PRO A 1 374 ? -12.908 17.030 27.294 1.00 92.50 374 PRO A N 1
ATOM 2786 C CA . PRO A 1 374 ? -13.030 18.387 27.831 1.00 92.50 374 PRO A CA 1
ATOM 2787 C C . PRO A 1 374 ? -14.364 18.649 28.536 1.00 92.50 374 PRO A C 1
ATOM 2789 O O . PRO A 1 374 ? -14.408 19.368 29.529 1.00 92.50 374 PRO A O 1
ATOM 2792 N N . GLU A 1 375 ? -15.462 18.079 28.038 1.00 91.88 375 GLU A N 1
ATOM 2793 C CA . GLU A 1 375 ? -16.770 18.186 28.690 1.00 91.88 375 GLU A CA 1
ATOM 2794 C C . GLU A 1 375 ? -16.818 17.388 29.990 1.00 91.88 375 GLU A C 1
ATOM 2796 O O . GLU A 1 375 ? -17.380 17.871 30.966 1.00 91.88 375 GLU A O 1
ATOM 2801 N N . ARG A 1 376 ? -16.185 16.209 30.038 1.00 94.62 376 ARG A N 1
ATOM 2802 C CA . ARG A 1 376 ? -16.058 15.423 31.274 1.00 94.62 376 ARG A CA 1
ATOM 2803 C C . ARG A 1 376 ? -15.255 16.173 32.335 1.00 94.62 376 ARG A C 1
ATOM 2805 O O . ARG A 1 376 ? -15.687 16.227 33.479 1.00 94.62 376 ARG A O 1
ATOM 2812 N N . LEU A 1 377 ? -14.136 16.788 31.949 1.00 94.50 377 LEU A N 1
ATOM 2813 C CA . LEU A 1 377 ? -13.322 17.623 32.839 1.00 94.50 377 LEU A CA 1
ATOM 2814 C C . LEU A 1 377 ? -14.112 18.828 33.364 1.00 94.50 377 LEU A C 1
ATOM 2816 O O . LEU A 1 377 ? -14.115 19.080 34.567 1.00 94.50 377 LEU A O 1
ATOM 2820 N N . ARG A 1 378 ? -14.865 19.513 32.493 1.00 95.38 378 ARG A N 1
ATOM 2821 C CA . ARG A 1 378 ? -15.770 20.600 32.905 1.00 95.38 378 ARG A CA 1
ATOM 2822 C C . ARG A 1 378 ? -16.871 20.115 33.851 1.00 95.38 378 ARG A C 1
ATOM 2824 O O . ARG A 1 378 ? -17.121 20.762 34.860 1.00 95.38 378 ARG A O 1
ATOM 2831 N N . ALA A 1 379 ? -17.498 18.976 33.562 1.00 94.00 379 ALA A N 1
ATOM 2832 C CA . ALA A 1 379 ? -18.550 18.400 34.402 1.00 94.00 379 ALA A CA 1
ATOM 2833 C C . ALA A 1 379 ? -18.040 17.982 35.792 1.00 94.00 379 ALA A C 1
ATOM 2835 O O . ALA A 1 379 ? -18.787 18.058 36.764 1.00 94.00 379 ALA A O 1
ATOM 2836 N N . ALA A 1 380 ? -16.768 17.591 35.897 1.00 95.06 380 ALA A N 1
ATOM 2837 C CA . ALA A 1 380 ? -16.100 17.292 37.162 1.00 95.06 380 ALA A CA 1
ATOM 2838 C C . ALA A 1 380 ? -15.600 18.542 37.914 1.00 95.06 380 ALA A C 1
ATOM 2840 O O . ALA A 1 380 ? -14.959 18.409 38.953 1.00 95.06 380 ALA A O 1
ATOM 2841 N N . ASN A 1 381 ? -15.876 19.753 37.411 1.00 96.75 381 ASN A N 1
ATOM 2842 C CA . ASN A 1 381 ? -15.336 21.012 37.935 1.00 96.75 381 ASN A CA 1
ATOM 2843 C C . ASN A 1 381 ? -13.797 21.020 38.018 1.00 96.75 381 ASN A C 1
ATOM 2845 O O . ASN A 1 381 ? -13.222 21.622 38.928 1.00 96.75 381 ASN A O 1
ATOM 2849 N N . ALA A 1 382 ? -13.119 20.358 37.072 1.00 96.50 382 ALA A N 1
ATOM 2850 C CA . ALA A 1 382 ? -11.668 20.423 36.972 1.00 96.50 382 ALA A CA 1
ATOM 2851 C C . ALA A 1 382 ? -11.239 21.884 36.723 1.00 96.50 382 ALA A C 1
ATOM 2853 O O . ALA A 1 382 ? -11.757 22.513 35.795 1.00 96.50 382 ALA A O 1
ATOM 2854 N N . PRO A 1 383 ? -10.310 22.449 37.515 1.00 96.38 383 PRO A N 1
ATOM 2855 C CA . PRO A 1 383 ? -9.837 23.806 37.288 1.00 96.38 383 PRO A CA 1
ATOM 2856 C C . PRO A 1 383 ? -9.060 23.873 35.969 1.00 96.38 383 PRO A C 1
ATOM 2858 O O . PRO A 1 383 ? -8.224 23.012 35.697 1.00 96.38 383 PRO A O 1
ATOM 2861 N N . GLY A 1 384 ? -9.310 24.905 35.165 1.00 96.81 384 GLY A N 1
ATOM 2862 C CA . GLY A 1 384 ? -8.591 25.156 33.916 1.00 96.81 384 GLY A CA 1
ATOM 2863 C C . GLY A 1 384 ? -9.462 25.116 32.664 1.00 96.81 384 GLY A C 1
ATOM 2864 O O . GLY A 1 384 ? -10.687 25.019 32.735 1.00 96.81 384 GLY A O 1
ATOM 2865 N N . GLU A 1 385 ? -8.812 25.215 31.509 1.00 97.56 385 GLU A N 1
ATOM 2866 C CA . GLU A 1 385 ? -9.467 25.198 30.201 1.00 97.56 385 GLU A CA 1
ATOM 2867 C C . GLU A 1 385 ? -8.611 24.504 29.136 1.00 97.56 385 GLU A C 1
ATOM 2869 O O . GLU A 1 385 ? -7.393 24.366 29.274 1.00 97.56 385 GLU A O 1
ATOM 2874 N N . MET A 1 386 ? -9.256 24.061 28.054 1.00 97.38 386 MET A N 1
ATOM 2875 C CA . MET A 1 386 ? -8.544 23.548 26.887 1.00 97.38 386 MET A CA 1
ATOM 2876 C C . MET A 1 386 ? -7.968 24.702 26.072 1.00 97.38 386 MET A C 1
ATOM 2878 O O . MET A 1 386 ? -8.714 25.548 25.585 1.00 97.38 386 MET A O 1
ATOM 2882 N N . VAL A 1 387 ? -6.659 24.671 25.853 1.00 97.25 387 VAL A N 1
ATOM 2883 C CA . VAL A 1 387 ? -5.923 25.616 25.015 1.00 97.25 387 VAL A CA 1
ATOM 2884 C C . VAL A 1 387 ? -5.140 24.878 23.936 1.00 97.25 387 VAL A C 1
ATOM 2886 O O . VAL A 1 387 ? -4.792 23.703 24.077 1.00 97.25 387 VAL A O 1
ATOM 2889 N N . THR A 1 388 ? -4.842 25.583 22.854 1.00 96.00 388 THR A N 1
ATOM 2890 C CA . THR A 1 388 ? -3.903 25.129 21.828 1.00 96.00 388 THR A CA 1
ATOM 2891 C C . THR A 1 388 ? -2.536 25.731 22.137 1.00 96.00 388 THR A C 1
ATOM 2893 O O . THR A 1 388 ? -2.428 26.943 22.309 1.00 96.00 388 THR A O 1
ATOM 2896 N N . ASN A 1 389 ? -1.502 24.896 22.246 1.00 91.62 389 ASN A N 1
ATOM 2897 C CA . ASN A 1 389 ? -0.131 25.353 22.454 1.00 91.62 389 ASN A CA 1
ATOM 2898 C C . ASN A 1 389 ? 0.590 25.455 21.098 1.00 91.62 389 ASN A C 1
ATOM 2900 O O . ASN A 1 389 ? 0.964 24.440 20.501 1.00 91.62 389 ASN A O 1
ATOM 2904 N N . ASP A 1 390 ? 0.765 26.686 20.615 1.00 90.12 390 ASP A N 1
ATOM 2905 C CA . ASP A 1 390 ? 1.389 26.977 19.318 1.00 90.12 390 ASP A CA 1
ATOM 2906 C C . ASP A 1 390 ? 2.897 26.684 19.305 1.00 90.12 390 ASP A C 1
ATOM 2908 O O . ASP A 1 390 ? 3.430 26.261 18.278 1.00 90.12 390 ASP A O 1
ATOM 2912 N N . GLU A 1 391 ? 3.581 26.810 20.446 1.00 89.44 391 GLU A N 1
ATOM 2913 C CA . GLU A 1 391 ? 5.014 26.499 20.577 1.00 89.44 391 GLU A CA 1
ATOM 2914 C C . GLU A 1 391 ? 5.294 25.002 20.383 1.00 89.44 391 GLU A C 1
ATOM 2916 O O . GLU A 1 391 ? 6.358 24.614 19.902 1.00 89.44 391 GLU A O 1
ATOM 2921 N N . LEU A 1 392 ? 4.308 24.155 20.691 1.00 83.81 392 LEU A N 1
ATOM 2922 C CA . LEU A 1 392 ? 4.346 22.711 20.463 1.00 83.81 392 LEU A CA 1
ATOM 2923 C C . LEU A 1 392 ? 3.671 22.290 19.149 1.00 83.81 392 LEU A C 1
ATOM 2925 O O . LEU A 1 392 ? 3.291 21.129 18.998 1.00 83.81 392 LEU A O 1
ATOM 2929 N N . GLY A 1 393 ? 3.510 23.208 18.193 1.00 88.00 393 GLY A N 1
ATOM 2930 C CA . GLY A 1 393 ? 2.947 22.898 16.877 1.00 88.00 393 GLY A CA 1
ATOM 2931 C C . GLY A 1 393 ? 1.430 22.701 16.881 1.00 88.00 393 GLY A C 1
ATOM 2932 O O . GLY A 1 393 ? 0.913 21.916 16.087 1.00 88.00 393 GLY A O 1
ATOM 2933 N N . GLY A 1 394 ? 0.711 23.390 17.770 1.00 88.44 394 GLY A N 1
ATOM 2934 C CA . GLY A 1 394 ? -0.753 23.385 17.801 1.00 88.44 394 GLY A CA 1
ATOM 2935 C C . GLY A 1 394 ? -1.363 22.213 18.577 1.00 88.44 394 GLY A C 1
ATOM 2936 O O . GLY A 1 394 ? -2.485 21.792 18.295 1.00 88.44 394 GLY A O 1
ATOM 2937 N N . VAL A 1 395 ? -0.632 21.648 19.541 1.00 93.38 395 VAL A N 1
ATOM 2938 C CA . VAL A 1 395 ? -1.119 20.524 20.355 1.00 93.38 395 VAL A CA 1
ATOM 2939 C C . VAL A 1 395 ? -2.087 21.020 21.432 1.00 93.38 395 VAL A C 1
ATOM 2941 O O . VAL A 1 395 ? -1.840 22.020 22.103 1.00 93.38 395 VAL A O 1
ATOM 2944 N N . LEU A 1 396 ? -3.185 20.288 21.623 1.00 95.06 396 LEU A N 1
ATOM 2945 C CA . LEU A 1 396 ? -4.195 20.554 22.648 1.00 95.06 396 LEU A CA 1
ATOM 2946 C C . LEU A 1 396 ? -3.668 20.245 24.064 1.00 95.06 396 LEU A C 1
ATOM 2948 O O . LEU A 1 396 ? -3.212 19.130 24.332 1.00 95.06 396 LEU A O 1
ATOM 2952 N N . ARG A 1 397 ? -3.783 21.212 24.983 1.00 97.69 397 ARG A N 1
ATOM 2953 C CA . ARG A 1 397 ? -3.380 21.129 26.400 1.00 97.69 397 ARG A CA 1
ATOM 2954 C C . ARG A 1 397 ? -4.492 21.618 27.331 1.00 97.69 397 ARG A C 1
ATOM 2956 O O . ARG A 1 397 ? -5.259 22.500 26.966 1.00 97.69 397 ARG A O 1
ATOM 2963 N N . TRP A 1 398 ? -4.571 21.066 28.536 1.00 97.81 398 TRP A N 1
ATOM 2964 C CA . TRP A 1 398 ? -5.429 21.560 29.614 1.00 97.81 398 TRP A CA 1
ATOM 2965 C C . TRP A 1 398 ? -4.608 22.481 30.520 1.00 97.81 398 TRP A C 1
ATOM 2967 O O . TRP A 1 398 ? -3.704 22.010 31.212 1.00 97.81 398 TRP A O 1
ATOM 2977 N N . ARG A 1 399 ? -4.881 23.787 30.496 1.00 98.00 399 ARG A N 1
ATOM 2978 C CA . ARG A 1 399 ? -4.123 24.793 31.252 1.00 98.00 399 ARG A CA 1
ATOM 2979 C C . ARG A 1 399 ? -4.823 25.108 32.569 1.00 98.00 399 ARG A C 1
ATOM 2981 O O . ARG A 1 399 ? -5.969 25.551 32.573 1.00 98.00 399 ARG A O 1
ATOM 2988 N N . LEU A 1 400 ? -4.133 24.887 33.684 1.00 98.00 400 LEU A N 1
ATOM 2989 C CA . LEU A 1 400 ? -4.614 25.201 35.029 1.00 98.00 400 LEU A CA 1
ATOM 2990 C C . LEU A 1 400 ? -4.491 26.709 35.324 1.00 98.00 400 LEU A C 1
ATOM 2992 O O . LEU A 1 400 ? -3.649 27.382 34.728 1.00 98.00 400 LEU A O 1
ATOM 2996 N N . PRO A 1 401 ? -5.239 27.254 36.307 1.00 98.06 401 PRO A N 1
ATOM 2997 C CA . PRO A 1 401 ? -5.106 28.656 36.728 1.00 98.06 401 PRO A CA 1
ATOM 2998 C C . PRO A 1 401 ? -3.703 29.044 37.220 1.00 98.06 401 PRO A C 1
ATOM 3000 O O . PRO A 1 401 ? -3.351 30.218 37.214 1.00 98.06 401 PRO A O 1
ATOM 3003 N N . SER A 1 402 ? -2.895 28.064 37.638 1.00 97.06 402 SER A N 1
ATOM 3004 C CA . SER A 1 402 ? -1.486 28.250 38.005 1.00 97.06 402 SER A CA 1
ATOM 3005 C C . SER A 1 402 ? -0.563 28.503 36.806 1.00 97.06 402 SER A C 1
ATOM 3007 O O . SER A 1 402 ? 0.597 28.851 37.008 1.00 97.06 402 SER A O 1
ATOM 3009 N N . GLY A 1 403 ? -1.045 28.300 35.575 1.00 97.00 403 GLY A N 1
ATOM 3010 C CA . GLY A 1 403 ? -0.243 28.303 34.350 1.00 97.00 403 GLY A CA 1
ATOM 3011 C C . GLY A 1 403 ? 0.352 26.938 33.983 1.00 97.00 403 GLY A C 1
ATOM 3012 O O . GLY A 1 403 ? 0.954 26.816 32.922 1.00 97.00 403 GLY A O 1
ATOM 3013 N N . GLU A 1 404 ? 0.173 25.908 34.818 1.00 97.62 404 GLU A N 1
ATOM 3014 C CA . GLU A 1 404 ? 0.583 24.530 34.508 1.00 97.62 404 GLU A CA 1
ATOM 3015 C C . GLU A 1 404 ? -0.232 23.978 33.326 1.00 97.62 404 GLU A C 1
ATOM 3017 O O . GLU A 1 404 ? -1.459 24.093 33.308 1.00 97.62 404 GLU A O 1
ATOM 3022 N N . GLU A 1 405 ? 0.434 23.356 32.351 1.00 97.62 405 GLU A N 1
ATOM 3023 C CA . GLU A 1 405 ? -0.209 22.729 31.193 1.00 97.62 405 GLU A CA 1
ATOM 3024 C C . GLU A 1 405 ? -0.089 21.208 31.238 1.00 97.62 405 GLU A C 1
ATOM 3026 O O . GLU A 1 405 ? 1.009 20.656 31.262 1.00 97.62 405 GLU A O 1
ATOM 3031 N N . LEU A 1 406 ? -1.231 20.528 31.175 1.00 97.06 406 LEU A N 1
ATOM 3032 C CA . LEU A 1 406 ? -1.334 19.073 31.153 1.00 97.06 406 LEU A CA 1
ATOM 3033 C C . LEU A 1 406 ? -1.764 18.592 29.766 1.00 97.06 406 LEU A C 1
ATOM 3035 O O . LEU A 1 406 ? -2.504 19.268 29.046 1.00 97.06 406 LEU A O 1
ATOM 3039 N N . THR A 1 407 ? -1.344 17.396 29.363 1.00 96.62 407 THR A N 1
ATOM 3040 C CA . THR A 1 407 ? -2.054 16.679 28.295 1.00 96.62 407 THR A CA 1
ATOM 3041 C C . THR A 1 407 ? -3.499 16.394 28.731 1.00 96.62 407 THR A C 1
ATOM 3043 O O . THR A 1 407 ? -3.779 16.278 29.929 1.00 96.62 407 THR A O 1
ATOM 3046 N N . PRO A 1 408 ? -4.439 16.203 27.787 1.00 95.25 408 PRO A N 1
ATOM 3047 C CA . PRO A 1 408 ? -5.794 15.779 28.131 1.00 95.25 408 PRO A CA 1
ATOM 3048 C C . PRO A 1 408 ? -5.821 14.497 28.984 1.00 95.25 408 PRO A C 1
ATOM 3050 O O . PRO A 1 408 ? -6.619 14.398 29.913 1.00 95.25 408 PRO A O 1
ATOM 3053 N N . GLY A 1 409 ? -4.922 13.541 28.714 1.00 91.88 409 GLY A N 1
ATOM 3054 C CA . GLY A 1 4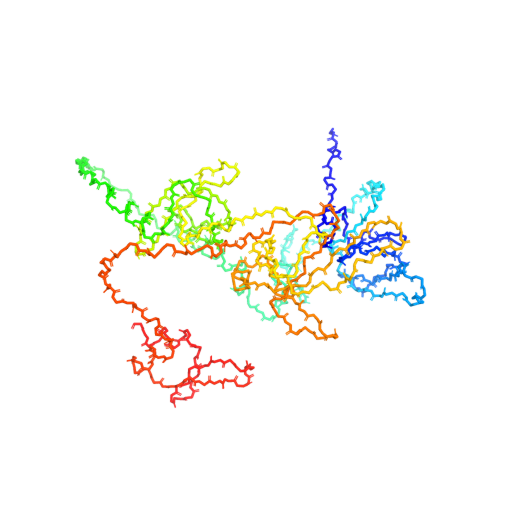09 ? -4.800 12.299 29.485 1.00 91.88 409 GLY A CA 1
ATOM 3055 C C . GLY A 1 409 ? -4.366 12.527 30.936 1.00 91.88 409 GLY A C 1
ATOM 3056 O O . GLY A 1 409 ? -4.985 11.981 31.845 1.00 91.88 409 GLY A O 1
ATOM 3057 N N . GLU A 1 410 ? -3.366 13.381 31.165 1.00 96.94 410 GLU A N 1
ATOM 3058 C CA . GLU A 1 410 ? -2.909 13.747 32.515 1.00 96.94 410 GLU A CA 1
ATOM 3059 C C . GLU A 1 410 ? -3.988 14.505 33.296 1.00 96.94 410 GLU A C 1
ATOM 3061 O O . GLU A 1 410 ? -4.221 14.214 34.468 1.00 96.94 410 GLU A O 1
ATOM 3066 N N . ALA A 1 411 ? -4.703 15.430 32.646 1.00 97.31 411 ALA A N 1
ATOM 3067 C CA . ALA A 1 411 ? -5.827 16.124 33.270 1.00 97.31 411 ALA A CA 1
ATOM 3068 C C . ALA A 1 411 ? -6.952 15.146 33.650 1.00 97.31 411 ALA A C 1
ATOM 3070 O O . ALA A 1 411 ? -7.487 15.217 34.755 1.00 97.31 411 ALA A O 1
ATOM 3071 N N . ALA A 1 412 ? -7.287 14.192 32.775 1.00 96.38 412 ALA A N 1
ATOM 3072 C CA . ALA A 1 412 ? -8.280 13.164 33.078 1.00 96.38 412 ALA A CA 1
ATOM 3073 C C . ALA A 1 412 ? -7.854 12.276 34.253 1.00 96.38 412 ALA A C 1
ATOM 3075 O O . ALA A 1 412 ? -8.658 12.048 35.151 1.00 96.38 412 ALA A O 1
ATOM 3076 N N . ALA A 1 413 ? -6.598 11.827 34.284 1.00 95.06 413 ALA A N 1
ATOM 3077 C CA . ALA A 1 413 ? -6.072 11.028 35.388 1.00 95.06 413 ALA A CA 1
ATOM 3078 C C . ALA A 1 413 ? -6.097 11.785 36.725 1.00 95.06 413 ALA A C 1
ATOM 3080 O O . ALA A 1 413 ? -6.301 11.175 37.768 1.00 95.06 413 ALA A O 1
ATOM 3081 N N . ARG A 1 414 ? -5.910 13.110 36.693 1.00 97.62 414 ARG A N 1
ATOM 3082 C CA . ARG A 1 414 ? -5.854 13.953 37.893 1.00 97.62 414 ARG A CA 1
ATOM 3083 C C . ARG A 1 414 ? -7.224 14.370 38.429 1.00 97.62 414 ARG A C 1
ATOM 3085 O O . ARG A 1 414 ? -7.349 14.570 39.632 1.00 97.62 414 ARG A O 1
ATOM 3092 N N . PHE A 1 415 ? -8.220 14.556 37.561 1.00 96.62 415 PHE A N 1
ATOM 3093 C CA . PHE A 1 415 ? -9.505 15.163 37.943 1.00 96.62 415 PHE A CA 1
ATOM 3094 C C . PHE A 1 415 ? -10.737 14.275 37.727 1.00 96.62 415 PHE A C 1
ATOM 3096 O O . PHE A 1 415 ? -11.823 14.659 38.152 1.00 96.62 415 PHE A O 1
ATOM 3103 N N . LEU A 1 416 ? -10.609 13.125 37.055 1.00 92.88 416 LEU A N 1
ATOM 3104 C CA . LEU A 1 416 ? -11.728 12.202 36.794 1.00 92.88 416 LEU A CA 1
ATOM 3105 C C . LEU A 1 416 ? -11.593 10.848 37.511 1.00 92.88 416 LEU A C 1
ATOM 3107 O O . LEU A 1 416 ? -12.406 9.963 37.240 1.00 92.88 416 LEU A O 1
ATOM 3111 N N . SER A 1 417 ? -10.567 10.678 38.351 1.00 79.88 417 SER A N 1
ATOM 3112 C CA . SER A 1 417 ? -10.304 9.469 39.146 1.00 79.88 417 SER A CA 1
ATOM 3113 C C . SER A 1 417 ? -11.231 9.327 40.343 1.00 79.88 417 SER A C 1
ATOM 3115 O O . SER A 1 417 ? -11.399 10.353 41.043 1.00 79.88 417 SER A O 1
#

Radius of gyration: 29.7 Å; chains: 1; bounding box: 83×63×86 Å

pLDDT: mean 70.4, std 21.32, range [25.97, 98.06]

Foldseek 3Di:
DDPDPPPPQDWDQAFQAGIARKDFPLPDDFQFWWAHHLRFTWTWHDWADPDPFKIWTWTDGPDPPPPGTDIDIDGRRDIIGGRDPPVCPPPPPPPDPDQQDQDPPPRDRDDPCVQVPPDHADPVQGDDCVPDPPCPRPVVVVCVVVVVVVPVVVPDDDDDDDDDDDDDDDDDDDDDDDPPFFVVLCVVQVDDFQAKKWAAWDFDQDPVGTDTDHTAIFTFHGWGDDPNWIWTQGQHPVRDRPGDITTPIDGDFDWDKDFLVRDDQQWFWDDPNWTWHFHDFPDDQDPPVVNPFTKTKTKTFGPPLVSVVVSVPDDQVQCFDDDDNDTDGSGMHIRMYGRPDITTTGDPPPPDPPPPPDDDPDPDPDDPDPDDLQRLCVVLVPAFHWDFDVVVPRAIWTAHPVRDTHHSVRSCVVRVD

Secondary structure (DSSP, 8-state):
----S-----EEEETTTEEEEEEEGGG--TT-EEE-TTS-EEEEEEEEEEETTEEEEEEE-SSTT--S-EEEEEETT-EEE-SS-----------PPPPPPP-TTT--TT-GGGGGSSS-B-TTT-SBTTSS-GGG-TTTTTTHHHHHHHHHTTS---------PPPPPPPPP-PPP-THHHHHHHHHHT--TT-EEEE--EEEE-SS-EEEE--EEEEEEEEEEETTEEEEEEEETT----PPEEES-EEPPPEEEEETTT--TT-EEEETTEEEEEEEEEEEEEE-TTS--EEEEEEEEETTHHHHHHH-SS-GGGS-EEETTEEEESSEEEEEE-TT-EEEEEPP------PPP---------------HHHHHHHTT-SSEEEEETTTTSEEEEE-TTS-EE-HHHHHHHH--

Organism: NCBI:txid36818

Sequence (417 aa):
MSQNPDAAAQTTRIQGVGRVPAVQAQQLTPGDKVMWNGGHVVEVLAVEEASPCFLRVSLTSSTPGDSKPDVRRWKKTAIIGVPSARALTPDTTPQEPAQAQECGVCGDEGCTDNAASGGAYCVLCGYDHKSHRIRECATFATDVTAYEDQHVEKANTPDARATAPIIAPTPEPVAPTPAADFYGAIKASGLQLGDLVEYDGRIVHAPESPRLVPGGRGRLRDVWSSGGEIVGRVEREDGVTDAPALQSLRPAATTVLKASSELQKGDVVRDRGMRVRLDELNCPPYFAGTGEGLVYSWLGTVLNVHDVHADGHVPRSFLGRWEGSRLVRGDSWSAQGDETVQWPVEVPESGGPKSPPAPRSVTVTTATTRVSLPERLRAANAPGEMVTNDELGGVLRWRLPSGEELTPGEAAARFLS